Protein 3P8A (pdb70)

InterPro domains:
  IPR025870 Glyoxalase-like domain [PF13468] (5-192)
  IPR029068 Glyoxalase/Bleomycin resistance protein/Dihydroxybiphenyl dioxygenase [G3DSA:3.10.180.10] (2-163)
  IPR029068 Glyoxalase/Bleomycin resistance protein/Dihydroxybiphenyl dioxygenase [SSF54593] (1-153)

Sequence (492 aa):
ILKFDHIIHYIDQLDRFSFPGDVIKLHSGGYHHKYGTFNKLGYINENYIELLDVENNEKLKKAKTIEGGVAFATQIVQEKYEQGFKNICLHTNDIEAVKNKLQSEQVEVVGPIQERDTHKKVKWQLLYINQDDDEIKPPFFIQWEESDSRTKKLQKYFQKQFSIETVIVKSKNRSQTVSNWLKWFDDIVEENDHYTDLILKNDDIYFRIEDGKVSKYHSVIIKDAQATSPYSIFFIRGAIYRFEPLILKFDHIIHYIDQLDRFSFPGDVIKLHSGGYHHKYGTFNKLGYINENYIELLDVENNEKLKKAKTIEGGVAFATQIVQEKYEQGFKNICLHTNDIEAVKNKLQSEQVEVVGPIQERDTHKDGKVKWQLLYINQDDDEIKPPFFIQWEESDSRTKKLQKYFQKQFSIETVIVKSKNRSQQTVSNWLKWFDDIVEENDHYTDLILKNDDIYFRIIEDGKVSKYHSVIIKDAQATSPYSIFFIRGAIYRRFEPL

B-factor: mean 23.19, std 15.33, range [3.0, 104.79]

Organism: Staphylococcus aureus (NCBI:txid1280)

Radius of gyration: 29.53 Å; Cα contacts (8 Å, |Δi|>4): 1113; chains: 2; bounding box: 73×37×79 Å

Structure (mmCIF, N/CA/C/O backbone):
data_3P8A
#
_entry.id   3P8A
#
_cell.length_a   148.180
_cell.length_b   49.730
_cell.length_c   67.850
_cell.angle_alpha   90.00
_cell.angle_beta   90.00
_cell.angle_gamma   90.00
#
_symmetry.space_group_name_H-M   'P 21 21 2'
#
loop_
_entity.id
_entity.type
_entity.pdbx_description
1 polymer 'uncharacterized protein'
2 non-polymer GLYCEROL
3 non-polymer 2-[BIS-(2-HYDROXY-ETHYL)-AMINO]-2-HYDROXYMETHYL-PROPANE-1,3-DIOL
4 non-polymer 'TETRAETHYLENE GLYCOL'
5 non-polymer 'CHLORIDE ION'
6 water water
#
loop_
_atom_site.group_PDB
_atom_site.id
_atom_site.type_symbol
_atom_site.label_atom_id
_atom_site.label_alt_id
_atom_site.label_comp_id
_atom_site.label_asym_id
_atom_site.label_entity_id
_atom_site.label_seq_id
_atom_site.pdbx_PDB_ins_code
_atom_site.Cartn_x
_atom_site.Cartn_y
_atom_site.Cartn_z
_atom_site.occupancy
_atom_site.B_iso_or_equiv
_atom_site.auth_seq_id
_atom_site.auth_comp_id
_atom_site.auth_asym_id
_atom_site.auth_atom_id
_atom_site.pdbx_PDB_model_num
ATOM 9 N N . ILE A 1 22 ? 96.578 27.338 10.460 1.00 41.48 22 ILE A N 1
ATOM 10 C CA . ILE A 1 22 ? 95.360 26.851 9.818 1.00 38.20 22 ILE A CA 1
ATOM 11 C C . ILE A 1 22 ? 95.313 25.323 9.698 1.00 33.70 22 ILE A C 1
ATOM 12 O O . ILE A 1 22 ? 96.103 24.716 8.959 1.00 32.73 22 ILE A O 1
ATOM 17 N N . LEU A 1 23 ? 94.440 24.713 10.518 1.00 22.79 23 LEU A N 1
ATOM 18 C CA . LEU A 1 23 ? 94.205 23.263 10.584 1.00 19.38 23 LEU A CA 1
ATOM 19 C C . LEU A 1 23 ? 92.833 22.924 10.059 1.00 16.60 23 LEU A C 1
ATOM 20 O O . LEU A 1 23 ? 91.867 23.608 10.376 1.00 14.49 23 LEU A O 1
ATOM 25 N N . LYS A 1 24 ? 92.744 21.843 9.293 1.00 14.29 24 LYS A N 1
ATOM 26 C CA . LYS A 1 24 ? 91.480 21.325 8.770 1.00 14.61 24 LYS A CA 1
ATOM 27 C C . LYS A 1 24 ? 91.491 19.815 8.926 1.00 18.18 24 LYS A C 1
ATOM 28 O O . LYS A 1 24 ? 92.562 19.213 8.994 1.00 17.56 24 LYS A O 1
ATOM 34 N N . PHE A 1 25 ? 90.307 19.195 8.940 1.00 13.17 25 PHE A N 1
ATOM 35 C CA . PHE A 1 25 ? 90.194 17.737 9.020 1.00 12.25 25 PHE A CA 1
ATOM 36 C C . PHE A 1 25 ? 90.708 17.129 7.700 1.00 16.26 25 PHE A C 1
ATOM 37 O O . PHE A 1 25 ? 90.314 17.584 6.632 1.00 15.40 25 PHE A O 1
ATOM 45 N N . ASP A 1 26 ? 91.609 16.130 7.773 1.00 12.47 26 ASP A N 1
ATOM 46 C CA . ASP A 1 26 ? 92.082 15.478 6.558 1.00 11.63 26 ASP A CA 1
ATOM 47 C C . ASP A 1 26 ? 91.434 14.127 6.343 1.00 16.34 26 ASP A C 1
ATOM 48 O O . ASP A 1 26 ? 90.800 13.903 5.317 1.00 15.83 26 ASP A O 1
ATOM 53 N N . HIS A 1 27 ? 91.630 13.205 7.284 1.00 12.17 27 HIS A N 1
ATOM 54 C CA . HIS A 1 27 ? 91.073 11.880 7.122 1.00 12.05 27 HIS A CA 1
ATOM 55 C C . HIS A 1 27 ? 90.882 11.179 8.454 1.00 13.42 27 HIS A C 1
ATOM 56 O O . HIS A 1 27 ? 91.388 11.644 9.473 1.00 13.48 27 HIS A O 1
ATOM 63 N N . ILE A 1 28 ? 90.060 10.118 8.449 1.00 7.04 28 ILE A N 1
ATOM 64 C CA . ILE A 1 28 ? 89.833 9.259 9.589 1.00 6.27 28 ILE A CA 1
ATOM 65 C C . ILE A 1 28 ? 90.355 7.881 9.197 1.00 11.07 28 ILE A C 1
ATOM 66 O O . ILE A 1 28 ? 90.179 7.465 8.056 1.00 12.28 28 ILE A O 1
ATOM 71 N N . ILE A 1 29 ? 91.006 7.191 10.120 1.00 8.20 29 ILE A N 1
ATOM 72 C CA . ILE A 1 29 ? 91.561 5.863 9.865 1.00 7.01 29 ILE A CA 1
ATOM 73 C C . ILE A 1 29 ? 90.694 4.809 10.448 1.00 11.64 29 ILE A C 1
ATOM 74 O O . ILE A 1 29 ? 90.422 4.821 11.653 1.00 9.30 29 ILE A O 1
ATOM 79 N N . HIS A 1 30 ? 90.325 3.843 9.601 1.00 10.11 30 HIS A N 1
ATOM 80 C CA . HIS A 1 30 ? 89.561 2.677 9.997 1.00 7.02 30 HIS A CA 1
ATOM 81 C C . HIS A 1 30 ? 90.388 1.405 9.719 1.00 12.26 30 HIS A C 1
ATOM 82 O O . HIS A 1 30 ? 90.640 1.081 8.552 1.00 12.15 30 HIS A O 1
ATOM 89 N N . TYR A 1 31 ? 90.790 0.679 10.795 1.00 9.44 31 TYR A N 1
ATOM 90 C CA . TYR A 1 31 ? 91.517 -0.581 10.674 1.00 8.73 31 TYR A CA 1
ATOM 91 C C . TYR A 1 31 ? 90.525 -1.707 10.345 1.00 14.29 31 TYR A C 1
ATOM 92 O O . TYR A 1 31 ? 89.595 -1.935 11.102 1.00 13.40 31 TYR A O 1
ATOM 101 N N . ILE A 1 32 ? 90.710 -2.361 9.174 1.00 13.31 32 ILE A N 1
ATOM 102 C CA . ILE A 1 32 ? 89.864 -3.454 8.675 1.00 13.05 32 ILE A CA 1
ATOM 103 C C . ILE A 1 32 ? 90.725 -4.657 8.331 1.00 15.61 32 ILE A C 1
ATOM 104 O O . ILE A 1 32 ? 91.575 -4.557 7.457 1.00 16.02 32 ILE A O 1
ATOM 109 N N . ASP A 1 33 ? 90.491 -5.795 8.995 1.00 12.74 33 ASP A N 1
ATOM 110 C CA . ASP A 1 33 ? 91.230 -7.022 8.696 1.00 13.94 33 ASP A CA 1
ATOM 111 C C . ASP A 1 33 ? 90.732 -7.551 7.339 1.00 16.81 33 ASP A C 1
ATOM 112 O O . ASP A 1 33 ? 89.556 -7.401 7.052 1.00 15.33 33 ASP A O 1
ATOM 117 N N . GLN A 1 34 ? 91.620 -8.157 6.507 1.00 14.77 34 GLN A N 1
ATOM 118 C CA . GLN A 1 34 ? 91.222 -8.688 5.190 1.00 14.65 34 GLN A CA 1
ATOM 119 C C . GLN A 1 34 ? 90.575 -7.605 4.328 1.00 16.22 34 GLN A C 1
ATOM 120 O O . GLN A 1 34 ? 89.495 -7.790 3.744 1.00 15.61 34 GLN A O 1
ATOM 126 N N . LEU A 1 35 ? 91.233 -6.438 4.289 1.00 12.44 35 LEU A N 1
ATOM 127 C CA . LEU A 1 35 ? 90.771 -5.268 3.531 1.00 12.19 35 LEU A CA 1
ATOM 128 C C . LEU A 1 35 ? 90.615 -5.518 2.024 1.00 16.27 35 LEU A C 1
ATOM 129 O O . LEU A 1 35 ? 89.762 -4.888 1.418 1.00 14.03 35 LEU A O 1
ATOM 134 N N . ASP A 1 36 ? 91.399 -6.434 1.422 1.00 17.71 36 ASP A N 1
ATOM 135 C CA . ASP A 1 36 ? 91.281 -6.708 -0.021 1.00 19.22 36 ASP A CA 1
ATOM 136 C C . ASP A 1 36 ? 89.907 -7.216 -0.446 1.00 23.82 36 ASP A C 1
ATOM 137 O O . ASP A 1 36 ? 89.495 -6.983 -1.580 1.00 23.96 36 ASP A O 1
ATOM 142 N N . ARG A 1 37 ? 89.217 -7.919 0.465 1.00 18.38 37 ARG A N 1
ATOM 143 C CA . ARG A 1 37 ? 87.897 -8.501 0.217 1.00 17.70 37 ARG A CA 1
ATOM 144 C C . ARG A 1 37 ? 86.794 -7.479 0.462 1.00 19.74 37 ARG A C 1
ATOM 145 O O . ARG A 1 37 ? 85.664 -7.654 0.002 1.00 18.39 37 ARG A O 1
ATOM 153 N N . PHE A 1 38 ? 87.123 -6.439 1.227 1.00 15.63 38 PHE A N 1
ATOM 154 C CA . PHE A 1 38 ? 86.192 -5.439 1.716 1.00 14.47 38 PHE A CA 1
ATOM 155 C C . PHE A 1 38 ? 85.642 -4.449 0.713 1.00 19.09 38 PHE A C 1
ATOM 156 O O . PHE A 1 38 ? 86.379 -3.895 -0.092 1.00 20.62 38 PHE A O 1
ATOM 164 N N . SER A 1 39 ? 84.348 -4.152 0.867 1.00 14.98 39 SER A N 1
ATOM 165 C CA . SER A 1 39 ? 83.584 -3.109 0.199 1.00 16.55 39 SER A CA 1
ATOM 166 C C . SER A 1 39 ? 82.511 -2.648 1.188 1.00 21.74 39 SER A C 1
ATOM 167 O O . SER A 1 39 ? 82.115 -3.415 2.067 1.00 23.00 39 SER A O 1
ATOM 170 N N . PHE A 1 40 ? 82.067 -1.398 1.076 1.00 19.20 40 PHE A N 1
ATOM 171 C CA . PHE A 1 40 ? 81.006 -0.853 1.906 1.00 19.18 40 PHE A CA 1
ATOM 172 C C . PHE A 1 40 ? 79.656 -1.465 1.505 1.00 23.49 40 PHE A C 1
ATOM 173 O O . PHE A 1 40 ? 79.463 -1.768 0.321 1.00 19.89 40 PHE A O 1
ATOM 181 N N . PRO A 1 41 ? 78.698 -1.609 2.465 1.00 23.87 41 PRO A N 1
ATOM 182 C CA . PRO A 1 41 ? 77.375 -2.165 2.128 1.00 24.24 41 PRO A CA 1
ATOM 183 C C . PRO A 1 41 ? 76.661 -1.363 1.041 1.00 28.20 41 PRO A C 1
ATOM 184 O O . PRO A 1 41 ? 76.619 -0.133 1.100 1.00 27.92 41 PRO A O 1
ATOM 188 N N . GLY A 1 42 ? 76.177 -2.070 0.019 1.00 24.97 42 GLY A N 1
ATOM 189 C CA . GLY A 1 42 ? 75.522 -1.480 -1.148 1.00 25.05 42 GLY A CA 1
ATOM 190 C C . GLY A 1 42 ? 76.364 -0.435 -1.860 1.00 28.24 42 GLY A C 1
ATOM 191 O O . GLY A 1 42 ? 75.821 0.426 -2.555 1.00 27.94 42 GLY A O 1
ATOM 192 N N . ASP A 1 43 ? 77.705 -0.496 -1.682 1.00 24.61 43 ASP A N 1
ATOM 193 C CA . ASP A 1 43 ? 78.667 0.454 -2.265 1.00 23.94 43 ASP A CA 1
ATOM 194 C C . ASP A 1 43 ? 78.281 1.912 -1.973 1.00 23.35 43 ASP A C 1
ATOM 195 O O . ASP A 1 43 ? 78.510 2.777 -2.818 1.00 21.59 43 ASP A O 1
ATOM 200 N N . VAL A 1 44 ? 77.683 2.181 -0.779 1.00 18.52 44 VAL A N 1
ATOM 201 C CA . VAL A 1 44 ? 77.211 3.521 -0.364 1.00 18.34 44 VAL A CA 1
ATOM 202 C C . VAL A 1 44 ? 78.359 4.536 -0.524 1.00 19.38 44 VAL A C 1
ATOM 203 O O . VAL A 1 44 ? 78.172 5.578 -1.143 1.00 18.91 44 VAL A O 1
ATOM 207 N N . ILE A 1 45 ? 79.559 4.176 -0.038 1.00 13.84 45 ILE A N 1
ATOM 208 C CA . ILE A 1 45 ? 80.774 4.974 -0.196 1.00 13.30 45 ILE A CA 1
ATOM 209 C C . ILE A 1 45 ? 81.663 4.169 -1.118 1.00 16.77 45 ILE A C 1
ATOM 210 O O . ILE A 1 45 ? 82.006 3.028 -0.806 1.00 16.50 45 ILE A O 1
ATOM 215 N N . LYS A 1 46 ? 82.038 4.774 -2.252 1.00 15.21 46 LYS A N 1
ATOM 216 C CA . LYS A 1 46 ? 82.919 4.129 -3.212 1.00 15.51 46 LYS A CA 1
ATOM 217 C C . LYS A 1 46 ? 84.357 4.153 -2.689 1.00 17.80 46 LYS A C 1
ATOM 218 O O . LYS A 1 46 ? 84.769 5.099 -2.017 1.00 15.43 46 LYS A O 1
ATOM 224 N N . LEU A 1 47 ? 85.098 3.100 -2.997 1.00 15.35 47 LEU A N 1
ATOM 225 C CA . LEU A 1 47 ? 86.475 2.920 -2.577 1.00 16.02 47 LEU A CA 1
ATOM 226 C C . LEU A 1 47 ? 87.399 2.826 -3.761 1.00 22.78 47 LEU A C 1
ATOM 227 O O . LEU A 1 47 ? 87.012 2.347 -4.827 1.00 20.58 47 LEU A O 1
ATOM 232 N N . HIS A 1 48 ? 88.629 3.306 -3.556 1.00 22.28 48 HIS A N 1
ATOM 233 C CA . HIS A 1 48 ? 89.716 3.298 -4.534 1.00 23.68 48 HIS A CA 1
ATOM 234 C C . HIS A 1 48 ? 90.941 2.737 -3.818 1.00 27.60 48 HIS A C 1
ATOM 235 O O . HIS A 1 48 ? 91.238 3.158 -2.694 1.00 26.81 48 HIS A O 1
ATOM 242 N N . SER A 1 49 ? 91.611 1.753 -4.440 1.00 24.20 49 SER A N 1
ATOM 243 C CA . SER A 1 49 ? 92.826 1.148 -3.895 1.00 23.56 49 SER A CA 1
ATOM 244 C C . SER A 1 49 ? 93.874 2.227 -3.738 1.00 24.89 49 SER A C 1
ATOM 245 O O . SER A 1 49 ? 93.997 3.091 -4.609 1.00 22.80 49 SER A O 1
ATOM 248 N N . GLY A 1 50 ? 94.543 2.219 -2.593 1.00 21.57 50 GLY A N 1
ATOM 249 C CA . GLY A 1 50 ? 95.574 3.197 -2.274 1.00 22.81 50 GLY A CA 1
ATOM 250 C C . GLY A 1 50 ? 96.946 2.699 -2.655 1.00 26.65 50 GLY A C 1
ATOM 251 O O . GLY A 1 50 ? 97.235 2.490 -3.834 1.00 28.08 50 GLY A O 1
ATOM 252 N N . GLY A 1 51 ? 97.774 2.491 -1.651 1.00 22.29 51 GLY A N 1
ATOM 253 C CA . GLY A 1 51 ? 99.134 2.006 -1.832 1.00 21.07 51 GLY A CA 1
ATOM 254 C C . GLY A 1 51 ? 99.644 1.324 -0.589 1.00 21.61 51 GLY A C 1
ATOM 255 O O . GLY A 1 51 ? 98.897 1.146 0.366 1.00 20.97 51 GLY A O 1
ATOM 256 N N . TYR A 1 52 ? 100.928 0.981 -0.586 1.00 17.91 52 TYR A N 1
ATOM 257 C CA . TYR A 1 52 ? 101.629 0.296 0.491 1.00 17.25 52 TYR A CA 1
ATOM 258 C C . TYR A 1 52 ? 102.602 1.259 1.169 1.00 23.27 52 TYR A C 1
ATOM 259 O O . TYR A 1 52 ? 103.292 2.021 0.488 1.00 25.73 52 TYR A O 1
ATOM 268 N N . HIS A 1 53 ? 102.614 1.257 2.514 1.00 19.57 53 HIS A N 1
ATOM 269 C CA . HIS A 1 53 ? 103.501 2.069 3.335 1.00 18.98 53 HIS A CA 1
ATOM 270 C C . HIS A 1 53 ? 104.683 1.145 3.663 1.00 23.53 53 HIS A C 1
ATOM 271 O O . HIS A 1 53 ? 104.572 0.296 4.555 1.00 22.05 53 HIS A O 1
ATOM 278 N N . HIS A 1 54 ? 105.789 1.258 2.878 1.00 22.87 54 HIS A N 1
ATOM 279 C CA . HIS A 1 54 ? 106.962 0.387 3.019 1.00 25.11 54 HIS A CA 1
ATOM 280 C C . HIS A 1 54 ? 107.563 0.330 4.401 1.00 27.39 54 HIS A C 1
ATOM 281 O O . HIS A 1 54 ? 107.937 -0.750 4.827 1.00 27.66 54 HIS A O 1
ATOM 288 N N . LYS A 1 55 ? 107.620 1.468 5.110 1.00 23.29 55 LYS A N 1
ATOM 289 C CA . LYS A 1 55 ? 108.167 1.554 6.471 1.00 23.89 55 LYS A CA 1
ATOM 290 C C . LYS A 1 55 ? 107.425 0.674 7.482 1.00 26.39 55 LYS A C 1
ATOM 291 O O . LYS A 1 55 ? 108.049 0.161 8.414 1.00 26.66 55 LYS A O 1
ATOM 297 N N . TYR A 1 56 ? 106.089 0.536 7.322 1.00 20.20 56 TYR A N 1
ATOM 298 C CA . TYR A 1 56 ? 105.241 -0.172 8.282 1.00 18.50 56 TYR A CA 1
ATOM 299 C C . TYR A 1 56 ? 104.675 -1.511 7.873 1.00 21.20 56 TYR A C 1
ATOM 300 O O . TYR A 1 56 ? 104.328 -2.294 8.753 1.00 21.77 56 TYR A O 1
ATOM 309 N N . GLY A 1 57 ? 104.577 -1.777 6.573 1.00 16.70 57 GLY A N 1
ATOM 310 C CA . GLY A 1 57 ? 104.036 -3.043 6.080 1.00 15.80 57 GLY A CA 1
ATOM 311 C C . GLY A 1 57 ? 102.520 -3.051 5.976 1.00 19.61 57 GLY A C 1
ATOM 312 O O . GLY A 1 57 ? 101.902 -4.122 5.955 1.00 18.67 57 GLY A O 1
ATOM 313 N N . THR A 1 58 ? 101.912 -1.844 5.912 1.00 16.58 58 THR A N 1
ATOM 314 C CA . THR A 1 58 ? 100.459 -1.622 5.831 1.00 15.69 58 THR A CA 1
ATOM 315 C C . THR A 1 58 ? 100.074 -1.168 4.433 1.00 18.15 58 THR A C 1
ATOM 316 O O . THR A 1 58 ? 100.938 -0.709 3.679 1.00 16.90 58 THR A O 1
ATOM 320 N N . PHE A 1 59 ? 98.776 -1.296 4.089 1.00 14.06 59 PHE A N 1
ATOM 321 C CA . PHE A 1 59 ? 98.194 -0.840 2.819 1.00 13.07 59 PHE A CA 1
ATOM 322 C C . PHE A 1 59 ? 96.818 -0.277 3.077 1.00 13.66 59 PHE A C 1
ATOM 323 O O . PHE A 1 59 ? 96.189 -0.613 4.083 1.00 13.34 59 PHE A O 1
ATOM 331 N N . ASN A 1 60 ? 96.318 0.517 2.149 1.00 9.71 60 ASN A N 1
ATOM 332 C CA . ASN A 1 60 ? 95.027 1.163 2.350 1.00 10.71 60 ASN A CA 1
ATOM 333 C C . ASN A 1 60 ? 94.083 1.153 1.141 1.00 15.52 60 ASN A C 1
ATOM 334 O O . ASN A 1 60 ? 94.469 0.745 0.045 1.00 13.51 60 ASN A O 1
ATOM 339 N N . LYS A 1 61 ? 92.843 1.581 1.367 1.00 12.41 61 LYS A N 1
ATOM 340 C CA . LYS A 1 61 ? 91.780 1.764 0.381 1.00 12.91 61 LYS A CA 1
ATOM 341 C C . LYS A 1 61 ? 91.169 3.041 0.824 1.00 16.47 61 LYS A C 1
ATOM 342 O O . LYS A 1 61 ? 91.086 3.291 2.030 1.00 16.86 61 LYS A O 1
ATOM 348 N N . LEU A 1 62 ? 90.803 3.894 -0.130 1.00 13.63 62 LEU A N 1
ATOM 349 C CA . LEU A 1 62 ? 90.342 5.238 0.188 1.00 13.73 62 LEU A CA 1
ATOM 350 C C . LEU A 1 62 ? 88.951 5.544 -0.263 1.00 17.79 62 LEU A C 1
ATOM 351 O O . LEU A 1 62 ? 88.571 5.225 -1.380 1.00 17.68 62 LEU A O 1
ATOM 356 N N . GLY A 1 63 ? 88.178 6.104 0.659 1.00 14.78 63 GLY A N 1
ATOM 357 C CA . GLY A 1 63 ? 86.826 6.583 0.440 1.00 13.98 63 GLY A CA 1
ATOM 358 C C . GLY A 1 63 ? 86.869 8.099 0.400 1.00 19.93 63 GLY A C 1
ATOM 359 O O . GLY A 1 63 ? 86.813 8.755 1.446 1.00 18.22 63 GLY A O 1
ATOM 360 N N . TYR A 1 64 ? 87.034 8.674 -0.813 1.00 18.34 64 TYR A N 1
ATOM 361 C CA . TYR A 1 64 ? 87.091 10.126 -0.970 1.00 17.18 64 TYR A CA 1
ATOM 362 C C . TYR A 1 64 ? 85.712 10.739 -0.811 1.00 20.40 64 TYR A C 1
ATOM 363 O O . TYR A 1 64 ? 84.771 10.352 -1.501 1.00 19.19 64 TYR A O 1
ATOM 372 N N . ILE A 1 65 ? 85.596 11.687 0.117 1.00 18.16 65 ILE A N 1
ATOM 373 C CA . ILE A 1 65 ? 84.337 12.371 0.386 1.00 19.23 65 ILE A CA 1
ATOM 374 C C . ILE A 1 65 ? 84.374 13.730 -0.317 1.00 26.66 65 ILE A C 1
ATOM 375 O O . ILE A 1 65 ? 84.005 13.806 -1.489 1.00 26.64 65 ILE A O 1
ATOM 380 N N . ASN A 1 66 ? 84.859 14.781 0.362 1.00 25.62 66 ASN A N 1
ATOM 381 C CA . ASN A 1 66 ? 84.934 16.133 -0.206 1.00 26.23 66 ASN A CA 1
ATOM 382 C C . ASN A 1 66 ? 86.047 16.916 0.492 1.00 30.44 66 ASN A C 1
ATOM 383 O O . ASN A 1 66 ? 85.851 17.429 1.602 1.00 29.12 66 ASN A O 1
ATOM 388 N N . GLU A 1 67 ? 87.246 16.927 -0.136 1.00 28.64 67 GLU A N 1
ATOM 389 C CA . GLU A 1 67 ? 88.470 17.575 0.356 1.00 28.68 67 GLU A CA 1
ATOM 390 C C . GLU A 1 67 ? 88.973 16.905 1.664 1.00 29.88 67 GLU A C 1
ATOM 391 O O . GLU A 1 67 ? 89.856 17.419 2.367 1.00 29.49 67 GLU A O 1
ATOM 397 N N . ASN A 1 68 ? 88.412 15.716 1.945 1.00 23.00 68 ASN A N 1
ATOM 398 C CA . ASN A 1 68 ? 88.747 14.841 3.068 1.00 21.15 68 ASN A CA 1
ATOM 399 C C . ASN A 1 68 ? 88.334 13.423 2.687 1.00 20.67 68 ASN A C 1
ATOM 400 O O . ASN A 1 68 ? 87.660 13.230 1.676 1.00 17.59 68 ASN A O 1
ATOM 405 N N . TYR A 1 69 ? 88.799 12.424 3.436 1.00 15.46 69 TYR A N 1
ATOM 406 C CA . TYR A 1 69 ? 88.497 11.053 3.057 1.00 13.66 69 TYR A CA 1
ATOM 407 C C . TYR A 1 69 ? 88.500 10.106 4.222 1.00 14.92 69 TYR A C 1
ATOM 408 O O . TYR A 1 69 ? 88.855 10.476 5.334 1.00 12.22 69 TYR A O 1
ATOM 417 N N . ILE A 1 70 ? 88.104 8.869 3.942 1.00 9.93 70 ILE A N 1
ATOM 418 C CA . ILE A 1 70 ? 88.154 7.764 4.881 1.00 7.12 70 ILE A CA 1
ATOM 419 C C . ILE A 1 70 ? 89.318 6.903 4.423 1.00 12.20 70 ILE A C 1
ATOM 420 O O . ILE A 1 70 ? 89.348 6.475 3.261 1.00 13.58 70 ILE A O 1
ATOM 425 N N . GLU A 1 71 ? 90.265 6.640 5.332 1.00 9.15 71 GLU A N 1
ATOM 426 C CA . GLU A 1 71 ? 91.370 5.758 5.053 1.00 9.07 71 GLU A CA 1
ATOM 427 C C . GLU A 1 71 ? 91.083 4.423 5.702 1.00 15.18 71 GLU A C 1
ATOM 428 O O . GLU A 1 71 ? 91.016 4.326 6.924 1.00 16.62 71 GLU A O 1
ATOM 434 N N . LEU A 1 72 ? 90.871 3.392 4.881 1.00 11.49 72 LEU A N 1
ATOM 435 C CA . LEU A 1 72 ? 90.680 2.036 5.392 1.00 10.53 72 LEU A CA 1
ATOM 436 C C . LEU A 1 72 ? 92.070 1.455 5.373 1.00 13.01 72 LEU A C 1
ATOM 437 O O . LEU A 1 72 ? 92.746 1.570 4.368 1.00 15.02 72 LEU A O 1
ATOM 442 N N . LEU A 1 73 ? 92.524 0.915 6.476 1.00 9.09 73 LEU A N 1
ATOM 443 C CA . LEU A 1 73 ? 93.899 0.473 6.628 1.00 8.57 73 LEU A CA 1
ATOM 444 C C . LEU A 1 73 ? 93.995 -0.960 7.067 1.00 12.22 73 LEU A C 1
ATOM 445 O O . LEU A 1 73 ? 93.218 -1.396 7.907 1.00 10.22 73 LEU A O 1
ATOM 450 N N . ASP A 1 74 ? 94.968 -1.715 6.496 1.00 10.82 74 ASP A N 1
ATOM 451 C CA . ASP A 1 74 ? 95.234 -3.094 6.900 1.00 12.30 74 ASP A CA 1
ATOM 452 C C . ASP A 1 74 ? 96.751 -3.367 6.889 1.00 17.72 74 ASP A C 1
ATOM 453 O O . ASP A 1 74 ? 97.511 -2.573 6.363 1.00 16.29 74 ASP A O 1
ATOM 458 N N . VAL A 1 75 ? 97.169 -4.484 7.469 1.00 15.49 75 VAL A N 1
ATOM 459 C CA . VAL A 1 75 ? 98.565 -4.876 7.541 1.00 17.22 75 VAL A CA 1
ATOM 460 C C . VAL A 1 75 ? 98.837 -6.081 6.646 1.00 23.59 75 VAL A C 1
ATOM 461 O O . VAL A 1 75 ? 98.155 -7.105 6.751 1.00 24.70 75 VAL A O 1
ATOM 465 N N . GLU A 1 76 ? 99.801 -5.922 5.737 1.00 22.05 76 GLU A N 1
ATOM 466 C CA . GLU A 1 76 ? 100.267 -6.957 4.819 1.00 23.01 76 GLU A CA 1
ATOM 467 C C . GLU A 1 76 ? 101.463 -7.699 5.439 1.00 27.02 76 GLU A C 1
ATOM 468 O O . GLU A 1 76 ? 101.516 -8.932 5.390 1.00 27.37 76 GLU A O 1
ATOM 474 N N . ASN A 1 77 ? 102.423 -6.941 5.993 1.00 22.96 77 ASN A N 1
ATOM 475 C CA . ASN A 1 77 ? 103.629 -7.480 6.620 1.00 22.14 77 ASN A CA 1
ATOM 476 C C . ASN A 1 77 ? 103.620 -7.240 8.146 1.00 23.95 77 ASN A C 1
ATOM 477 O O . ASN A 1 77 ? 104.143 -6.236 8.627 1.00 24.83 77 ASN A O 1
ATOM 482 N N . ASN A 1 78 ? 103.032 -8.190 8.889 1.00 19.28 78 ASN A N 1
ATOM 483 C CA . ASN A 1 78 ? 102.882 -8.195 10.342 1.00 20.25 78 ASN A CA 1
ATOM 484 C C . ASN A 1 78 ? 104.178 -8.200 11.121 1.00 25.44 78 ASN A C 1
ATOM 485 O O . ASN A 1 78 ? 104.221 -7.632 12.210 1.00 23.12 78 ASN A O 1
ATOM 490 N N . GLU A 1 79 ? 105.195 -8.922 10.635 1.00 23.97 79 GLU A N 1
ATOM 491 C CA . GLU A 1 79 ? 106.483 -8.986 11.330 1.00 24.17 79 GLU A CA 1
ATOM 492 C C . GLU A 1 79 ? 107.194 -7.615 11.298 1.00 24.82 79 GLU A C 1
ATOM 493 O O . GLU A 1 79 ? 107.746 -7.187 12.317 1.00 24.25 79 GLU A O 1
ATOM 499 N N . LYS A 1 80 ? 107.0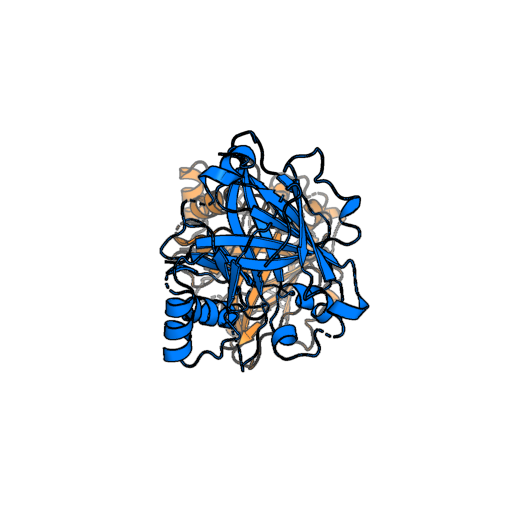92 -6.895 10.155 1.00 19.66 80 LYS A N 1
ATOM 500 C CA . LYS A 1 80 ? 107.637 -5.547 9.993 1.00 18.04 80 LYS A CA 1
ATOM 501 C C . LYS A 1 80 ? 106.936 -4.569 10.933 1.00 18.66 80 LYS A C 1
ATOM 502 O O . LYS A 1 80 ? 107.619 -3.844 11.654 1.00 18.72 80 LYS A O 1
ATOM 508 N N . LEU A 1 81 ? 105.591 -4.551 10.934 1.00 14.87 81 LEU A N 1
ATOM 509 C CA . LEU A 1 81 ? 104.808 -3.651 11.788 1.00 13.85 81 LEU A CA 1
ATOM 510 C C . LEU A 1 81 ? 105.094 -3.862 13.275 1.00 17.58 81 LEU A C 1
ATOM 511 O O . LEU A 1 81 ? 105.243 -2.891 13.997 1.00 15.99 81 LEU A O 1
ATOM 516 N N . LYS A 1 82 ? 105.198 -5.127 13.723 1.00 18.17 82 LYS A N 1
ATOM 517 C CA . LYS A 1 82 ? 105.492 -5.475 15.125 1.00 18.86 82 LYS A CA 1
ATOM 518 C C . LYS A 1 82 ? 106.875 -4.970 15.560 1.00 23.13 82 LYS A C 1
ATOM 519 O O . LYS A 1 82 ? 107.036 -4.511 16.698 1.00 21.20 82 LYS A O 1
ATOM 525 N N . LYS A 1 83 ? 107.869 -5.046 14.642 1.00 22.56 83 LYS A N 1
ATOM 526 C CA . LYS A 1 83 ? 109.237 -4.574 14.874 1.00 22.95 83 LYS A CA 1
ATOM 527 C C . LYS A 1 83 ? 109.196 -3.059 15.038 1.00 24.81 83 LYS A C 1
ATOM 528 O O . LYS A 1 83 ? 109.740 -2.522 16.013 1.00 24.03 83 LYS A O 1
ATOM 547 N N . ALA A 1 85 ? 106.625 -1.178 15.782 1.00 19.05 85 ALA A N 1
ATOM 548 C CA . ALA A 1 85 ? 105.857 -0.769 16.971 1.00 19.53 85 ALA A CA 1
ATOM 549 C C . ALA A 1 85 ? 106.698 -0.662 18.241 1.00 26.08 85 ALA A C 1
ATOM 550 O O . ALA A 1 85 ? 106.287 0.019 19.183 1.00 24.77 85 ALA A O 1
ATOM 552 N N . LYS A 1 86 ? 107.883 -1.295 18.256 1.00 24.83 86 LYS A N 1
ATOM 553 C CA . LYS A 1 86 ? 108.772 -1.302 19.417 1.00 25.66 86 LYS A CA 1
ATOM 554 C C . LYS A 1 86 ? 109.779 -0.143 19.417 1.00 30.95 86 LYS A C 1
ATOM 555 O O . LYS A 1 86 ? 110.497 0.049 20.400 1.00 31.53 86 LYS A O 1
ATOM 561 N N . THR A 1 87 ? 109.808 0.638 18.332 1.00 26.96 87 THR A N 1
ATOM 562 C CA . THR A 1 87 ? 110.671 1.817 18.199 1.00 26.45 87 THR A CA 1
ATOM 563 C C . THR A 1 87 ? 109.939 3.040 18.803 1.00 30.63 87 THR A C 1
ATOM 564 O O . THR A 1 87 ? 108.762 2.959 19.157 1.00 29.99 87 THR A O 1
ATOM 568 N N . ILE A 1 88 ? 110.631 4.171 18.897 1.00 27.32 88 ILE A N 1
ATOM 569 C CA . ILE A 1 88 ? 110.123 5.420 19.448 1.00 26.33 88 ILE A CA 1
ATOM 570 C C . ILE A 1 88 ? 109.081 6.013 18.504 1.00 28.41 88 ILE A C 1
ATOM 571 O O . ILE A 1 88 ? 107.998 6.405 18.954 1.00 28.08 88 ILE A O 1
ATOM 576 N N . GLU A 1 89 ? 109.380 5.993 17.191 1.00 21.76 89 GLU A N 1
ATOM 577 C CA . GLU A 1 89 ? 108.465 6.421 16.146 1.00 20.20 89 GLU A CA 1
ATOM 578 C C . 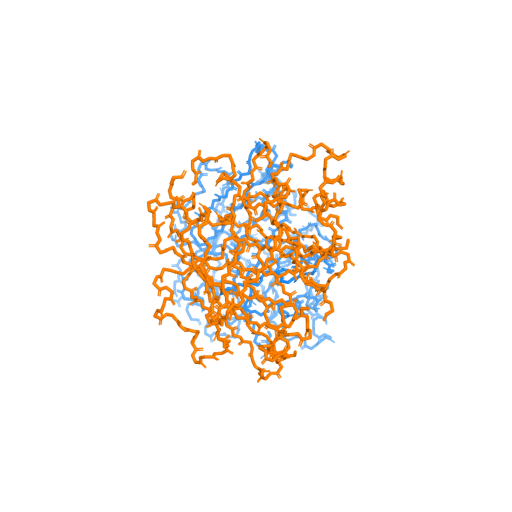GLU A 1 89 ? 107.208 5.511 16.189 1.00 20.65 89 GLU A C 1
ATOM 579 O O . GLU A 1 89 ? 106.091 6.000 16.120 1.00 19.93 89 GLU A O 1
ATOM 585 N N . GLY A 1 90 ? 107.425 4.221 16.401 1.00 18.08 90 GLY A N 1
ATOM 586 C CA . GLY A 1 90 ? 106.390 3.196 16.514 1.00 17.02 90 GLY A CA 1
ATOM 587 C C . GLY A 1 90 ? 105.428 3.361 17.672 1.00 19.44 90 GLY A C 1
ATOM 588 O O . GLY A 1 90 ? 104.295 2.894 17.599 1.00 16.26 90 GLY A O 1
ATOM 589 N N . GLY A 1 91 ? 105.875 4.035 18.738 1.00 15.78 91 GLY A N 1
ATOM 590 C CA . GLY A 1 91 ? 105.051 4.333 19.901 1.00 15.20 91 GLY A CA 1
ATOM 591 C C . GLY A 1 91 ? 103.994 5.380 19.601 1.00 18.79 91 GLY A C 1
ATOM 592 O O . GLY A 1 91 ? 102.985 5.448 20.306 1.00 19.39 91 GLY A O 1
ATOM 593 N N . VAL A 1 92 ? 104.194 6.189 18.533 1.00 13.91 92 VAL A N 1
ATOM 594 C CA . VAL A 1 92 ? 103.251 7.234 18.108 1.00 13.46 92 VAL A CA 1
ATOM 595 C C . VAL A 1 92 ? 102.612 7.037 16.719 1.00 13.43 92 VAL A C 1
ATOM 596 O O . VAL A 1 92 ? 101.579 7.649 16.447 1.00 10.17 92 VAL A O 1
ATOM 600 N N . ALA A 1 93 ? 103.271 6.297 15.822 1.00 9.78 93 ALA A N 1
ATOM 601 C CA . ALA A 1 93 ? 102.839 6.176 14.415 1.00 10.47 93 ALA A CA 1
ATOM 602 C C . ALA A 1 93 ? 101.403 5.672 14.208 1.00 16.16 93 ALA A C 1
ATOM 603 O O . ALA A 1 93 ? 100.923 4.847 14.991 1.00 15.01 93 ALA A O 1
ATOM 605 N N . PHE A 1 94 ? 100.718 6.175 13.158 1.00 14.57 94 PHE A N 1
ATOM 606 C CA . PHE A 1 94 ? 99.350 5.749 12.873 1.00 13.96 94 PHE A CA 1
ATOM 607 C C . PHE A 1 94 ? 99.249 4.239 12.615 1.00 19.39 94 PHE A C 1
ATOM 608 O O . PHE A 1 94 ? 98.344 3.608 13.150 1.00 19.12 94 PHE A O 1
ATOM 616 N N . ALA A 1 95 ? 100.179 3.646 11.822 1.00 17.49 95 ALA A N 1
ATOM 617 C CA . ALA A 1 95 ? 100.117 2.218 11.465 1.00 16.52 95 ALA A CA 1
ATOM 618 C C . ALA A 1 95 ? 100.288 1.247 12.641 1.00 17.98 95 ALA A C 1
ATOM 619 O O . ALA A 1 95 ? 99.570 0.266 12.736 1.00 18.32 95 ALA A O 1
ATOM 621 N N . THR A 1 96 ? 101.234 1.532 13.532 1.00 14.09 96 THR A N 1
ATOM 622 C CA . THR A 1 96 ? 101.579 0.718 14.683 1.00 12.17 96 THR A CA 1
ATOM 623 C C . THR A 1 96 ? 100.486 0.691 15.747 1.00 14.72 96 THR A C 1
ATOM 624 O O . THR A 1 96 ? 100.515 -0.184 16.621 1.00 14.33 96 THR A O 1
ATOM 628 N N . GLN A 1 97 ? 99.481 1.609 15.654 1.00 12.76 97 GLN A N 1
ATOM 629 C CA . GLN A 1 97 ? 98.312 1.637 16.548 1.00 12.45 97 GLN A CA 1
ATOM 630 C C . GLN A 1 97 ? 97.558 0.332 16.419 1.00 14.86 97 GLN A C 1
ATOM 631 O O . GLN A 1 97 ? 96.980 -0.119 17.410 1.00 15.57 97 GLN A O 1
ATOM 637 N N . ILE A 1 98 ? 97.603 -0.295 15.214 1.00 9.75 98 ILE A N 1
ATOM 638 C CA . ILE A 1 98 ? 96.977 -1.611 14.906 1.00 8.92 98 ILE A CA 1
ATOM 639 C C . ILE A 1 98 ? 97.506 -2.644 15.920 1.00 12.41 98 ILE A C 1
ATOM 640 O O . ILE A 1 98 ? 96.715 -3.346 16.556 1.00 10.49 98 ILE A O 1
ATOM 645 N N . VAL A 1 99 ? 98.834 -2.661 16.125 1.00 11.51 99 VAL A N 1
ATOM 646 C CA . VAL A 1 99 ? 99.502 -3.576 17.072 1.00 12.80 99 VAL A CA 1
ATOM 647 C C . VAL A 1 99 ? 99.212 -3.199 18.529 1.00 16.76 99 VAL A C 1
ATOM 648 O O . VAL A 1 99 ? 98.781 -4.034 19.325 1.00 16.51 99 VAL A O 1
ATOM 652 N N . GLN A 1 100 ? 99.479 -1.941 18.871 1.00 14.26 100 GLN A N 1
ATOM 653 C CA . GLN A 1 100 ? 99.328 -1.391 20.223 1.00 14.07 100 GLN A CA 1
ATOM 654 C C . GLN A 1 100 ? 97.902 -1.501 20.760 1.00 18.43 100 GLN A C 1
ATOM 655 O O . GLN A 1 100 ? 97.708 -1.681 21.973 1.00 19.46 100 GLN A O 1
ATOM 661 N N . GLU A 1 101 ? 96.907 -1.434 19.849 1.00 11.11 101 GLU A N 1
ATOM 662 C CA . GLU A 1 101 ? 95.510 -1.592 20.205 1.00 9.83 101 GLU A CA 1
ATOM 663 C C . GLU A 1 101 ? 94.999 -3.031 20.000 1.00 14.67 101 GLU A C 1
ATOM 664 O O . GLU A 1 101 ? 93.808 -3.254 19.825 1.00 14.48 101 GLU A O 1
ATOM 670 N N . LYS A 1 102 ? 95.926 -4.014 20.101 1.00 11.29 102 LYS A N 1
ATOM 671 C CA . LYS A 1 102 ? 95.711 -5.465 20.095 1.00 10.73 102 LYS A CA 1
ATOM 672 C C . LYS A 1 102 ? 94.914 -5.984 18.901 1.00 16.27 102 LYS A C 1
ATOM 673 O O . LYS A 1 102 ? 94.146 -6.945 19.066 1.00 14.28 102 LYS A O 1
ATOM 679 N N . TYR A 1 103 ? 95.094 -5.369 17.698 1.00 13.23 103 TYR A N 1
ATOM 680 C CA . TYR A 1 103 ? 94.415 -5.799 16.458 1.00 13.89 103 TYR A CA 1
ATOM 681 C C . TYR A 1 103 ? 92.881 -5.715 16.533 1.00 13.96 103 TYR A C 1
ATOM 682 O O . TYR A 1 103 ? 92.184 -6.419 15.804 1.00 14.93 103 TYR A O 1
ATOM 691 N N . GLU A 1 104 ? 92.369 -4.820 17.379 1.00 11.23 104 GLU A N 1
ATOM 692 C CA . GLU A 1 104 ? 90.940 -4.544 17.497 1.00 11.78 104 GLU A CA 1
ATOM 693 C C . GLU A 1 104 ? 90.579 -3.641 16.315 1.00 13.81 104 GLU A C 1
ATOM 694 O O . GLU A 1 104 ? 91.175 -2.579 16.141 1.00 13.93 104 GLU A O 1
ATOM 700 N N . GLN A 1 105 ? 89.633 -4.078 15.493 1.00 9.29 105 GLN A N 1
ATOM 701 C CA . GLN A 1 105 ? 89.194 -3.331 14.310 1.00 9.37 105 GLN A CA 1
ATOM 702 C C . GLN A 1 105 ? 88.320 -2.141 14.701 1.00 13.08 105 GLN A C 1
ATOM 703 O O . GLN A 1 105 ? 87.647 -2.198 15.728 1.00 12.99 105 GLN A O 1
ATOM 709 N N . GLY A 1 106 ? 88.342 -1.097 13.874 1.00 11.13 106 GLY A N 1
ATOM 710 C CA . GLY A 1 106 ? 87.568 0.115 14.085 1.00 10.87 106 GLY A CA 1
ATOM 711 C C . GLY A 1 106 ? 88.353 1.366 13.786 1.00 13.31 106 GLY A C 1
ATOM 712 O O . GLY A 1 106 ? 89.491 1.300 13.298 1.00 11.96 106 GLY A O 1
ATOM 713 N N . PHE A 1 107 ? 87.733 2.527 14.056 1.00 9.69 107 PHE A N 1
ATOM 714 C CA . PHE A 1 107 ? 88.392 3.809 13.877 1.00 9.27 107 PHE A CA 1
ATOM 715 C C . PHE A 1 107 ? 89.602 3.883 14.800 1.00 14.18 107 PHE A C 1
ATOM 716 O O . PHE A 1 107 ? 89.506 3.545 15.988 1.00 13.33 107 PHE A O 1
ATOM 724 N N . LYS A 1 108 ? 90.764 4.234 14.231 1.00 10.38 108 LYS A N 1
ATOM 725 C CA . LYS A 1 108 ? 92.020 4.306 14.988 1.00 9.75 108 LYS A CA 1
ATOM 726 C C . LYS A 1 108 ? 92.396 5.726 15.407 1.00 10.40 108 LYS A C 1
ATOM 727 O O . LYS A 1 108 ? 92.884 5.933 16.534 1.00 9.44 108 LYS A O 1
ATOM 733 N N . ASN A 1 109 ? 92.219 6.687 14.488 1.00 4.19 109 ASN A N 1
ATOM 734 C CA . ASN A 1 109 ? 92.587 8.076 14.723 1.00 5.75 109 ASN A CA 1
ATOM 735 C C . ASN A 1 109 ? 92.045 8.974 13.639 1.00 11.31 109 ASN A C 1
ATOM 736 O O . ASN A 1 109 ? 91.446 8.508 12.665 1.00 11.37 109 ASN A O 1
ATOM 741 N N . ILE A 1 110 ? 92.270 10.285 13.810 1.00 8.26 110 ILE A N 1
ATOM 742 C CA . ILE A 1 110 ? 91.949 11.306 12.809 1.00 7.33 110 ILE A CA 1
ATOM 743 C C . ILE A 1 110 ? 93.247 12.040 12.520 1.00 12.05 110 ILE A C 1
ATOM 744 O O . ILE A 1 110 ? 94.155 12.093 13.360 1.00 12.71 110 ILE A O 1
ATOM 749 N N . CYS A 1 111 ? 93.314 12.629 11.354 1.00 11.34 111 CYS A N 1
ATOM 750 C CA . CYS A 1 111 ? 94.483 13.317 10.879 1.00 11.79 111 CYS A CA 1
ATOM 751 C C . CYS A 1 111 ? 94.046 14.695 10.446 1.00 12.66 111 CYS A C 1
ATOM 752 O O . CYS A 1 111 ? 93.049 14.843 9.743 1.00 10.79 111 CYS A O 1
ATOM 755 N N . LEU A 1 112 ? 94.806 15.704 10.873 1.00 10.57 112 LEU A N 1
ATOM 756 C CA . LEU A 1 112 ? 94.512 17.081 10.557 1.00 11.00 112 LEU A CA 1
ATOM 757 C C . LEU A 1 112 ? 95.534 17.630 9.552 1.00 16.06 112 LEU A C 1
ATOM 758 O O . LEU A 1 112 ? 96.740 17.470 9.724 1.00 13.99 112 LEU A O 1
ATOM 763 N N . HIS A 1 113 ? 95.023 18.286 8.515 1.00 14.98 113 HIS A N 1
ATOM 764 C CA . HIS A 1 113 ? 95.764 18.886 7.416 1.00 17.24 113 HIS A CA 1
ATOM 765 C C . HIS A 1 113 ? 96.387 20.262 7.789 1.00 20.85 113 HIS A C 1
ATOM 766 O O . HIS A 1 113 ? 95.698 21.099 8.372 1.00 19.56 113 HIS A O 1
ATOM 773 N N . THR A 1 114 ? 97.651 20.499 7.375 1.00 17.46 114 THR A N 1
ATOM 774 C CA . THR A 1 114 ? 98.344 21.790 7.482 1.00 17.95 114 THR A CA 1
ATOM 775 C C . THR A 1 114 ? 99.105 22.112 6.214 1.00 21.84 114 THR A C 1
ATOM 776 O O . THR A 1 114 ? 99.601 21.209 5.562 1.00 19.10 114 THR A O 1
ATOM 780 N N . ASN A 1 115 ? 99.260 23.394 5.892 1.00 21.88 115 ASN A N 1
ATOM 781 C CA . ASN A 1 115 ? 100.087 23.802 4.760 1.00 23.13 115 ASN A CA 1
ATOM 782 C C . ASN A 1 115 ? 101.504 24.141 5.255 1.00 28.37 115 ASN A C 1
ATOM 783 O O . ASN A 1 115 ? 102.411 24.338 4.443 1.00 28.72 115 ASN A O 1
ATOM 788 N N . ASP A 1 116 ? 101.707 24.123 6.593 1.00 23.44 116 ASP A N 1
ATOM 789 C CA . ASP A 1 116 ? 102.985 24.423 7.227 1.00 21.83 116 ASP A CA 1
ATOM 790 C C . ASP A 1 116 ? 103.230 23.565 8.470 1.00 23.02 116 ASP A C 1
ATOM 791 O O . ASP A 1 116 ? 103.001 24.014 9.598 1.00 20.97 116 ASP A O 1
ATOM 796 N N . ILE A 1 117 ? 103.740 22.342 8.260 1.00 18.77 117 ILE A N 1
ATOM 797 C CA . ILE A 1 117 ? 104.001 21.398 9.346 1.00 18.80 117 ILE A CA 1
ATOM 798 C C . ILE A 1 117 ? 105.151 21.838 10.291 1.00 24.01 117 ILE A C 1
ATOM 799 O O . ILE A 1 117 ? 105.141 21.467 11.470 1.00 22.09 117 ILE A O 1
ATOM 804 N N . GLU A 1 118 ? 106.122 22.628 9.766 1.00 21.55 118 GLU A N 1
ATOM 805 C CA . GLU A 1 118 ? 107.244 23.150 10.548 1.00 21.69 118 GLU A CA 1
ATOM 806 C C . GLU A 1 118 ? 106.793 24.212 11.541 1.00 22.30 118 GLU A C 1
ATOM 807 O O . GLU A 1 118 ? 107.307 24.231 12.650 1.00 19.75 118 GLU A O 1
ATOM 813 N N . ALA A 1 119 ? 105.832 25.076 11.140 1.00 21.32 119 ALA A N 1
ATOM 814 C CA . ALA A 1 119 ? 105.193 26.098 11.974 1.00 21.66 119 ALA A CA 1
ATOM 815 C C . ALA A 1 119 ? 104.371 25.414 13.068 1.00 23.34 119 ALA A C 1
ATOM 816 O O . ALA A 1 119 ? 104.328 25.910 14.194 1.00 23.53 119 ALA A O 1
ATOM 818 N N . VAL A 1 120 ? 103.724 24.275 12.739 1.00 17.45 120 VAL A N 1
ATOM 819 C CA . VAL A 1 120 ? 102.985 23.487 13.719 1.00 16.39 120 VAL A CA 1
ATOM 820 C C . VAL A 1 120 ? 103.973 22.919 14.714 1.00 18.92 120 VAL A C 1
ATOM 821 O O . VAL A 1 120 ? 103.747 23.066 15.912 1.00 19.57 120 VAL A O 1
ATOM 825 N N . LYS A 1 121 ? 105.083 22.321 14.234 1.00 13.82 121 LYS A N 1
ATOM 826 C CA . LYS A 1 121 ? 106.112 21.756 15.099 1.00 14.43 121 LYS A CA 1
ATOM 827 C C . LYS A 1 121 ? 106.690 22.830 16.050 1.00 18.17 121 LYS A C 1
ATOM 828 O O . LYS A 1 121 ? 106.802 22.581 17.249 1.00 16.83 121 LYS A O 1
ATOM 834 N N . ASN A 1 122 ? 106.999 24.011 15.517 1.00 15.58 122 ASN A N 1
ATOM 835 C CA . ASN A 1 122 ? 107.544 25.119 16.305 1.00 16.54 122 ASN A CA 1
ATOM 836 C C . ASN A 1 122 ? 106.545 25.610 17.354 1.00 18.61 122 ASN A C 1
ATOM 837 O O . ASN A 1 122 ? 106.951 25.847 18.482 1.00 17.38 122 ASN A O 1
ATOM 842 N N . LYS A 1 123 ? 105.239 25.700 16.999 1.00 15.56 123 LYS A N 1
ATOM 843 C CA . LYS A 1 123 ? 104.197 26.136 17.915 1.00 16.55 123 LYS A CA 1
ATOM 844 C C . LYS A 1 123 ? 104.032 25.143 19.068 1.00 21.91 123 LYS A C 1
ATOM 845 O O . LYS A 1 123 ? 103.888 25.562 20.223 1.00 21.91 123 LYS A O 1
ATOM 851 N N . LEU A 1 124 ? 104.039 23.832 18.762 1.00 17.63 124 LEU A N 1
ATOM 852 C CA . LEU A 1 124 ? 103.875 22.823 19.811 1.00 16.33 124 LEU A CA 1
ATOM 853 C C . LEU A 1 124 ? 105.109 22.786 20.696 1.00 18.25 124 LEU A C 1
ATOM 854 O O . LEU A 1 124 ? 104.983 22.733 21.919 1.00 18.56 124 LEU A O 1
ATOM 859 N N . GLN A 1 125 ? 106.297 22.866 20.079 1.00 13.88 125 GLN A N 1
ATOM 860 C CA . GLN A 1 125 ? 107.576 22.890 20.793 1.00 14.37 125 GLN A CA 1
ATOM 861 C C . GLN A 1 125 ? 107.736 24.138 21.673 1.00 18.10 125 GLN A C 1
ATOM 862 O O . GLN A 1 125 ? 108.320 24.026 22.757 1.00 16.47 125 GLN A O 1
ATOM 868 N N . SER A 1 126 ? 107.116 25.274 21.279 1.00 16.58 126 SER A N 1
ATOM 869 C CA . SER A 1 126 ? 107.152 26.517 22.079 1.00 18.04 126 SER A CA 1
ATOM 870 C C . SER A 1 126 ? 106.239 26.405 23.313 1.00 25.68 126 SER A C 1
ATOM 871 O O . SER A 1 126 ? 106.298 27.252 24.199 1.00 25.35 126 SER A O 1
ATOM 874 N N . GLU A 1 127 ? 105.387 25.351 23.361 1.00 22.77 127 GLU A N 1
ATOM 875 C CA . GLU A 1 127 ? 104.482 25.043 24.479 1.00 21.42 127 GLU A CA 1
ATOM 876 C C . GLU A 1 127 ? 104.972 23.797 25.215 1.00 21.68 127 GLU A C 1
ATOM 877 O O . GLU A 1 127 ? 104.262 23.254 26.058 1.00 21.06 127 GLU A O 1
ATOM 883 N N . GLN A 1 128 ? 106.186 23.342 24.888 1.00 17.14 128 GLN A N 1
ATOM 884 C CA . GLN A 1 128 ? 106.816 22.156 25.475 1.00 16.66 128 GLN A CA 1
ATOM 885 C C . GLN A 1 128 ? 106.044 20.849 25.234 1.00 20.39 128 GLN A C 1
ATOM 886 O O . GLN A 1 128 ? 106.086 19.942 26.057 1.00 19.59 128 GLN A O 1
ATOM 892 N N . VAL A 1 129 ? 105.306 20.756 24.128 1.00 17.20 129 VAL A N 1
ATOM 893 C CA . VAL A 1 129 ? 104.685 19.469 23.808 1.00 17.44 129 VAL A CA 1
ATOM 894 C C . VAL A 1 129 ? 105.743 18.684 23.035 1.00 20.22 129 VAL A C 1
ATOM 895 O O . VAL A 1 129 ? 106.338 19.226 22.088 1.00 18.94 129 VAL A O 1
ATOM 899 N N . GLU A 1 130 ? 106.069 17.474 23.516 1.00 17.21 130 GLU A N 1
ATOM 900 C CA . GLU A 1 130 ? 107.070 16.622 22.875 1.00 17.88 130 GLU A CA 1
ATOM 901 C C . GLU A 1 130 ? 106.434 16.136 21.573 1.00 23.68 130 GLU A C 1
ATOM 902 O O . GLU A 1 130 ? 105.292 15.684 21.578 1.00 24.14 130 GLU A O 1
ATOM 908 N N . VAL A 1 131 ? 107.125 16.345 20.461 1.00 20.69 131 VAL A N 1
ATOM 909 C CA . VAL A 1 131 ? 106.639 15.945 19.145 1.00 20.11 131 VAL A CA 1
ATOM 910 C C . VAL A 1 131 ? 107.596 14.905 18.544 1.00 22.94 131 VAL A C 1
ATOM 911 O O . VAL A 1 131 ? 108.754 14.875 18.928 1.00 21.81 131 VAL A O 1
ATOM 915 N N . VAL A 1 132 ? 107.098 14.055 17.629 1.00 19.30 132 VAL A N 1
ATOM 916 C CA . VAL A 1 132 ? 107.881 13.084 16.851 1.00 18.57 132 VAL A CA 1
ATOM 917 C C . VAL A 1 132 ? 107.689 13.471 15.393 1.00 21.30 132 VAL A C 1
ATOM 918 O O . VAL A 1 132 ? 106.555 13.592 14.922 1.00 18.34 132 VAL A O 1
ATOM 922 N N . GLY A 1 133 ? 108.792 13.767 14.725 1.00 19.71 133 GLY A N 1
ATOM 923 C CA . GLY A 1 133 ? 108.757 14.170 13.331 1.00 19.32 133 GLY A CA 1
ATOM 924 C C . GLY A 1 133 ? 109.212 15.586 13.049 1.00 24.09 133 GLY A C 1
ATOM 925 O O . GLY A 1 133 ? 109.752 16.242 13.935 1.00 24.36 133 GLY A O 1
ATOM 926 N N . PRO A 1 134 ? 109.000 16.099 11.819 1.00 21.32 134 PRO A N 1
ATOM 927 C CA . PRO A 1 134 ? 108.269 15.479 10.693 1.00 20.51 134 PRO A CA 1
ATOM 928 C C . PRO A 1 134 ? 108.866 14.194 10.137 1.00 24.80 134 PRO A C 1
ATOM 929 O O . PRO A 1 134 ? 110.087 14.088 9.958 1.00 23.73 134 PRO A O 1
ATOM 933 N N . ILE A 1 135 ? 107.982 13.199 9.920 1.00 20.62 135 ILE A N 1
ATOM 934 C CA . ILE A 1 135 ? 108.295 11.882 9.371 1.00 20.04 135 ILE A CA 1
ATOM 935 C C . ILE A 1 135 ? 107.964 11.921 7.877 1.00 22.32 135 ILE A C 1
ATOM 936 O O . ILE A 1 135 ? 106.796 12.104 7.521 1.00 20.19 135 ILE A O 1
ATOM 941 N N . GLN A 1 136 ? 108.975 11.711 7.009 1.00 20.05 136 GLN A N 1
ATOM 942 C CA . GLN A 1 136 ? 108.765 11.655 5.555 1.00 20.64 136 GLN A CA 1
ATOM 943 C C . GLN A 1 136 ? 108.058 10.344 5.172 1.00 24.51 136 GLN A C 1
ATOM 944 O O . GLN A 1 136 ? 108.405 9.269 5.670 1.00 23.25 136 GLN A O 1
ATOM 958 N N . GLU A 1 138 ? 105.670 8.092 1.931 1.00 21.46 138 GLU A N 1
ATOM 959 C CA . GLU A 1 138 ? 105.326 7.916 0.530 1.00 21.58 138 GLU A CA 1
ATOM 960 C C . GLU A 1 138 ? 104.587 6.608 0.305 1.00 25.89 138 GLU A C 1
ATOM 961 O O . GLU A 1 138 ? 104.647 5.696 1.125 1.00 27.06 138 GLU A O 1
ATOM 967 N N . ARG A 1 139 ? 103.907 6.535 -0.821 1.00 21.79 139 ARG A N 1
ATOM 968 C CA . ARG A 1 139 ? 103.248 5.353 -1.351 1.00 21.92 139 ARG A CA 1
ATOM 969 C C . ARG A 1 139 ? 103.155 5.532 -2.859 1.00 28.92 139 ARG A C 1
ATOM 970 O O . ARG A 1 139 ? 102.957 6.654 -3.342 1.00 27.29 139 ARG A O 1
ATOM 978 N N . ASP A 1 140 ? 103.357 4.439 -3.607 1.00 28.93 140 ASP A N 1
ATOM 979 C CA . ASP A 1 140 ? 103.285 4.475 -5.069 1.00 29.75 140 ASP A CA 1
ATOM 980 C C . ASP A 1 140 ? 101.838 4.526 -5.524 1.00 34.83 140 ASP A C 1
ATOM 981 O O . ASP A 1 140 ? 100.961 3.927 -4.886 1.00 32.86 140 ASP A O 1
ATOM 986 N N . THR A 1 141 ? 101.584 5.268 -6.618 1.00 34.76 141 THR A N 1
ATOM 987 C CA . THR A 1 141 ? 100.263 5.311 -7.246 1.00 35.58 141 THR A CA 1
ATOM 988 C C . THR A 1 141 ? 100.223 4.110 -8.217 1.00 40.04 141 THR A C 1
ATOM 989 O O . THR A 1 141 ? 101.279 3.544 -8.523 1.00 39.45 141 THR A O 1
ATOM 993 N N . HIS A 1 142 ? 99.038 3.702 -8.685 1.00 37.45 142 HIS A N 1
ATOM 994 C CA . HIS A 1 142 ? 98.933 2.542 -9.587 1.00 37.20 142 HIS A CA 1
ATOM 995 C C . HIS A 1 142 ? 99.527 2.775 -11.000 1.00 38.23 142 HIS A C 1
ATOM 996 O O . HIS A 1 142 ? 99.581 1.845 -11.805 1.00 37.26 142 HIS A O 1
ATOM 1003 N N . LYS A 1 143 ? 100.017 4.006 -11.266 1.00 33.41 143 LYS A N 1
ATOM 1004 C CA . LYS A 1 143 ? 100.618 4.446 -12.526 1.00 44.01 143 LYS A CA 1
ATOM 1005 C C . LYS A 1 143 ? 102.127 4.711 -12.329 1.00 84.58 143 LYS A C 1
ATOM 1006 O O . LYS A 1 143 ? 102.712 5.632 -12.909 1.00 51.44 143 LYS A O 1
ATOM 1012 N N . LYS A 1 146 ? 103.892 7.881 -7.471 1.00 33.15 146 LYS A N 1
ATOM 1013 C CA . LYS A 1 146 ? 104.365 8.224 -6.131 1.00 32.73 146 LYS A CA 1
ATOM 1014 C C . LYS A 1 146 ? 103.688 9.448 -5.527 1.00 34.53 146 LYS A C 1
ATOM 1015 O O . LYS A 1 146 ? 103.724 10.534 -6.114 1.00 34.63 146 LYS A O 1
ATOM 1021 N N . VAL A 1 147 ? 103.102 9.280 -4.329 1.00 28.54 147 VAL A N 1
ATOM 1022 C CA . VAL A 1 147 ? 102.468 10.376 -3.599 1.00 28.14 147 VAL A CA 1
ATOM 1023 C C . VAL A 1 147 ? 103.268 10.606 -2.322 1.00 29.56 147 VAL A C 1
ATOM 1024 O O . VAL A 1 147 ? 103.582 9.642 -1.631 1.00 29.73 147 VAL A O 1
ATOM 1028 N N . LYS A 1 148 ? 103.672 11.858 -2.049 1.00 24.52 148 LYS A N 1
ATOM 1029 C CA . LYS A 1 148 ? 104.502 12.171 -0.882 1.00 23.16 148 LYS A CA 1
ATOM 1030 C C . LYS A 1 148 ? 103.847 13.096 0.149 1.00 25.28 148 LYS A C 1
ATOM 1031 O O . LYS A 1 148 ? 103.031 13.968 -0.184 1.00 24.83 148 LYS A O 1
ATOM 1037 N N . TRP A 1 149 ? 104.203 12.879 1.417 1.00 20.02 149 TRP A N 1
ATOM 1038 C CA . TRP A 1 149 ? 103.713 13.683 2.528 1.00 18.78 149 TRP A CA 1
ATOM 1039 C C . TRP A 1 149 ? 104.622 13.571 3.746 1.00 19.05 149 TRP A C 1
ATOM 1040 O O . TRP A 1 149 ? 105.520 12.720 3.784 1.00 15.55 149 TRP A O 1
ATOM 1051 N N . GLN A 1 150 ? 104.379 14.437 4.730 1.00 15.00 150 GLN A N 1
ATOM 1052 C CA . GLN A 1 150 ? 105.066 14.435 6.017 1.00 15.01 150 GLN A CA 1
ATOM 1053 C C . GLN A 1 150 ? 104.031 14.326 7.118 1.00 14.22 150 GLN A C 1
ATOM 1054 O O . GLN A 1 150 ? 102.963 14.927 7.022 1.00 12.96 150 GLN A O 1
ATOM 1060 N N . LEU A 1 151 ? 104.366 13.592 8.173 1.00 11.45 151 LEU A N 1
ATOM 1061 C CA . LEU A 1 151 ? 103.518 13.449 9.352 1.00 11.82 151 LEU A CA 1
ATOM 1062 C C . LEU A 1 151 ? 104.243 14.007 10.580 1.00 16.35 151 LEU A C 1
ATOM 1063 O O . LEU A 1 151 ? 105.467 13.954 10.655 1.00 15.58 151 LEU A O 1
ATOM 1068 N N . LEU A 1 152 ? 103.491 14.541 11.535 1.00 14.28 152 LEU A N 1
ATOM 1069 C CA . LEU A 1 152 ? 104.031 15.044 12.797 1.00 13.48 152 LEU A CA 1
ATOM 1070 C C . LEU A 1 152 ? 103.103 14.508 13.873 1.00 16.20 152 LEU A C 1
ATOM 1071 O O . LEU A 1 152 ? 101.877 14.553 13.720 1.00 14.74 152 LEU A O 1
ATOM 1076 N N . TYR A 1 153 ? 103.688 13.925 14.911 1.00 12.80 153 TYR A N 1
ATOM 1077 C CA . TYR A 1 153 ? 102.930 13.332 15.993 1.00 13.45 153 TYR A CA 1
ATOM 1078 C C . TYR A 1 153 ? 103.141 14.042 17.295 1.00 18.46 153 TYR A C 1
ATOM 1079 O O . TYR A 1 153 ? 104.244 14.529 17.562 1.00 17.83 153 TYR A O 1
ATOM 1088 N N . ILE A 1 154 ? 102.112 14.027 18.140 1.00 14.61 154 ILE A N 1
ATOM 1089 C CA . ILE A 1 154 ? 102.210 14.544 19.498 1.00 13.83 154 ILE A CA 1
ATOM 1090 C C . ILE A 1 154 ? 102.596 13.378 20.399 1.00 22.54 154 ILE A C 1
ATOM 1091 O O . ILE A 1 154 ? 101.989 12.315 20.327 1.00 19.20 154 ILE A O 1
ATOM 1104 N N . ASN A 1 156 ? 102.500 12.772 24.118 1.00 34.40 156 ASN A N 1
ATOM 1105 C CA . ASN A 1 156 ? 102.074 13.180 25.450 1.00 35.71 156 ASN A CA 1
ATOM 1106 C C . ASN A 1 156 ? 102.770 12.360 26.539 1.00 43.27 156 ASN A C 1
ATOM 1107 O O . ASN A 1 156 ? 102.667 11.130 26.539 1.00 43.89 156 ASN A O 1
ATOM 1112 N N . GLN A 1 157 ? 103.502 13.062 27.448 1.00 41.52 157 GLN A N 1
ATOM 1113 C CA . GLN A 1 157 ? 104.249 12.481 28.573 1.00 42.28 157 GLN A CA 1
ATOM 1114 C C . GLN A 1 157 ? 103.295 11.995 29.665 1.00 46.33 157 GLN A C 1
ATOM 1115 O O . GLN A 1 157 ? 103.625 11.066 30.410 1.00 46.93 157 GLN A O 1
ATOM 1121 N N . ASP A 1 158 ? 102.112 12.623 29.748 1.00 40.46 158 ASP A N 1
ATOM 1122 C CA . ASP A 1 158 ? 101.049 12.249 30.664 1.00 39.20 158 ASP A CA 1
ATOM 1123 C C . ASP A 1 158 ? 100.179 11.186 29.942 1.00 38.83 158 ASP A C 1
ATOM 1124 O O . ASP A 1 158 ? 100.474 10.806 28.801 1.00 38.06 158 ASP A O 1
ATOM 1129 N N . ASP A 1 159 ? 99.124 10.707 30.623 1.00 31.95 159 ASP A N 1
ATOM 1130 C CA . ASP A 1 159 ? 98.222 9.693 30.097 1.00 30.70 159 ASP A CA 1
ATOM 1131 C C . ASP A 1 159 ? 97.309 10.224 28.987 1.00 33.36 159 ASP A C 1
ATOM 1132 O O . ASP A 1 159 ? 96.817 11.359 29.062 1.00 33.71 159 ASP A O 1
ATOM 1137 N N . ASP A 1 160 ? 97.057 9.373 27.982 1.00 26.09 160 ASP A N 1
ATOM 1138 C CA . ASP A 1 160 ? 96.129 9.656 26.897 1.00 24.54 160 ASP A CA 1
ATOM 1139 C C . ASP A 1 160 ? 95.056 8.605 26.934 1.00 25.27 160 ASP A C 1
ATOM 1140 O O . ASP A 1 160 ? 95.362 7.426 26.764 1.00 25.88 160 ASP A O 1
ATOM 1145 N N . GLU A 1 161 ? 93.795 9.001 27.149 1.00 18.14 161 GLU A N 1
ATOM 1146 C CA . GLU A 1 161 ? 92.715 8.037 27.020 1.00 17.73 161 GLU A CA 1
ATOM 1147 C C . GLU A 1 161 ? 92.537 7.780 25.515 1.00 18.85 161 GLU A C 1
ATOM 1148 O O . GLU A 1 161 ? 92.305 6.652 25.084 1.00 19.65 161 GLU A O 1
ATOM 1154 N N . ILE A 1 162 ? 92.697 8.847 24.732 1.00 12.73 162 ILE A N 1
ATOM 1155 C CA . ILE A 1 162 ? 92.483 8.886 23.285 1.00 10.22 162 ILE A CA 1
ATOM 1156 C C . ILE A 1 162 ? 93.779 9.116 22.571 1.00 12.48 162 ILE A C 1
ATOM 1157 O O . ILE A 1 162 ? 94.522 10.027 22.936 1.00 10.77 162 ILE A O 1
ATOM 1162 N N . LYS A 1 163 ? 94.032 8.339 21.505 1.00 10.98 163 LYS A N 1
ATOM 1163 C CA . LYS A 1 163 ? 95.268 8.533 20.754 1.00 10.26 163 LYS A CA 1
ATOM 1164 C C . LYS A 1 163 ? 95.207 9.924 20.143 1.00 14.18 163 LYS A C 1
ATOM 1165 O O . LYS A 1 163 ? 94.198 10.253 19.503 1.00 13.22 163 LYS A O 1
ATOM 1171 N N . PRO A 1 164 ? 96.233 10.781 20.389 1.00 12.53 164 PRO A N 1
ATOM 1172 C CA . PRO A 1 164 ? 96.176 12.139 19.850 1.00 12.29 164 PRO A CA 1
ATOM 1173 C C . PRO A 1 164 ? 96.075 12.183 18.332 1.00 13.69 164 PRO A C 1
ATOM 1174 O O . PRO A 1 164 ? 96.849 11.507 17.646 1.00 13.75 164 PRO A O 1
ATOM 1178 N N . PRO A 1 165 ? 95.184 13.035 17.793 1.00 10.87 165 PRO A N 1
ATOM 1179 C CA . PRO A 1 165 ? 95.170 13.262 16.337 1.00 9.50 165 PRO A CA 1
ATOM 1180 C C . PRO A 1 165 ? 96.563 13.727 15.889 1.00 13.98 165 PRO A C 1
ATOM 1181 O O . PRO A 1 165 ? 97.305 14.330 16.678 1.00 12.50 165 PRO A O 1
ATOM 1185 N N . PHE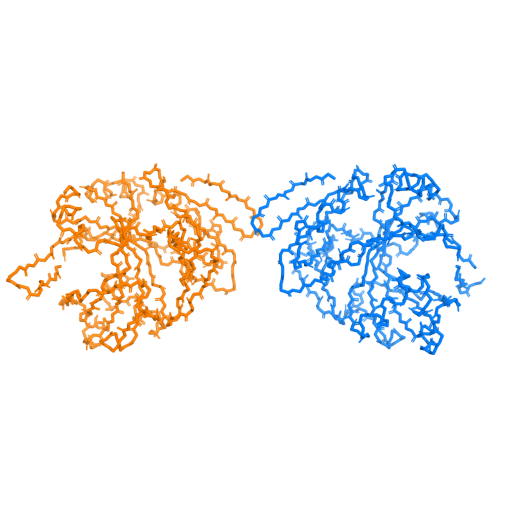 A 1 166 ? 96.929 13.414 14.645 1.00 10.77 166 PHE A N 1
ATOM 1186 C CA . PHE A 1 166 ? 98.244 13.744 14.112 1.00 9.65 166 PHE A CA 1
ATOM 1187 C C . PHE A 1 166 ? 98.114 14.663 12.911 1.00 15.11 166 PHE A C 1
ATOM 1188 O O . PHE A 1 166 ? 96.998 14.932 12.464 1.00 13.89 166 PHE A O 1
ATOM 1196 N N . PHE A 1 167 ? 99.248 15.210 12.448 1.00 10.95 167 PHE A N 1
ATOM 1197 C CA . PHE A 1 167 ? 99.255 16.222 11.399 1.00 10.77 167 PHE A CA 1
ATOM 1198 C C . PHE A 1 167 ? 99.837 15.708 10.104 1.00 14.13 167 PHE A C 1
ATOM 1199 O O . PHE A 1 167 ? 100.745 14.887 10.118 1.00 13.51 167 PHE A O 1
ATOM 1207 N N . ILE A 1 168 ? 99.342 16.238 8.996 1.00 12.16 168 ILE A N 1
ATOM 1208 C CA . ILE A 1 168 ? 99.800 15.901 7.671 1.00 12.85 168 ILE A CA 1
ATOM 1209 C C . ILE A 1 168 ? 100.047 17.159 6.842 1.00 17.32 168 ILE A C 1
ATOM 1210 O O . ILE A 1 168 ? 99.247 18.092 6.843 1.00 16.45 168 ILE A O 1
ATOM 1215 N N . GLN A 1 169 ? 101.136 17.131 6.094 1.00 15.05 169 GLN A N 1
ATOM 1216 C CA . GLN A 1 169 ? 101.450 18.143 5.102 1.00 15.73 169 GLN A CA 1
ATOM 1217 C C . GLN A 1 169 ? 101.785 17.370 3.828 1.00 17.30 169 GLN A C 1
ATOM 1218 O O . GLN A 1 169 ? 102.786 16.649 3.766 1.00 13.15 169 GLN A O 1
ATOM 1224 N N . TRP A 1 170 ? 100.900 17.489 2.844 1.00 17.77 170 TRP A N 1
ATOM 1225 C CA . TRP A 1 170 ? 101.050 16.856 1.530 1.00 19.31 170 TRP A CA 1
ATOM 1226 C C . TRP A 1 170 ? 102.115 17.625 0.731 1.00 27.71 170 TRP A C 1
ATOM 1227 O O . TRP A 1 170 ? 102.112 18.868 0.746 1.00 26.64 170 TRP A O 1
ATOM 1238 N N . GLU A 1 171 ? 103.032 16.895 0.051 1.00 26.83 171 GLU A N 1
ATOM 1239 C CA . GLU A 1 171 ? 104.065 17.516 -0.798 1.00 28.09 171 GLU A CA 1
ATOM 1240 C C . GLU A 1 171 ? 103.367 18.384 -1.851 1.00 32.43 171 GLU A C 1
ATOM 1241 O O . GLU A 1 171 ? 103.646 19.580 -1.947 1.00 30.58 171 GLU A O 1
ATOM 1247 N N . GLU A 1 172 ? 102.364 17.801 -2.534 1.00 31.86 172 GLU A N 1
ATOM 1248 C CA . GLU A 1 172 ? 101.487 18.473 -3.499 1.00 33.49 172 GLU A CA 1
ATOM 1249 C C . GLU A 1 172 ? 100.770 19.646 -2.799 1.00 40.86 172 GLU A C 1
ATOM 1250 O O . GLU A 1 172 ? 100.328 19.533 -1.647 1.00 40.05 172 GLU A O 1
ATOM 1256 N N . SER A 1 173 ? 100.726 20.787 -3.482 1.00 40.20 173 SER A N 1
ATOM 1257 C CA . SER A 1 173 ? 100.143 22.019 -2.978 1.00 41.41 173 SER A CA 1
ATOM 1258 C C . SER A 1 173 ? 98.636 21.912 -2.717 1.00 48.79 173 SER A C 1
ATOM 1259 O O . SER A 1 173 ? 97.957 20.976 -3.160 1.00 47.13 173 SER A O 1
ATOM 1262 N N . ASP A 1 174 ? 98.138 22.890 -1.964 1.00 49.05 174 ASP A N 1
ATOM 1263 C CA . ASP A 1 174 ? 96.734 23.096 -1.669 1.00 50.29 174 ASP A CA 1
ATOM 1264 C C . ASP A 1 174 ? 96.397 24.401 -2.454 1.00 56.12 174 ASP A C 1
ATOM 1265 O O . ASP A 1 174 ? 97.021 25.441 -2.215 1.00 56.28 174 ASP A O 1
ATOM 1270 N N . SER A 1 175 ? 95.518 24.326 -3.470 1.00 52.86 175 SER A N 1
ATOM 1271 C CA . SER A 1 175 ? 94.756 23.130 -3.803 1.00 52.04 175 SER A CA 1
ATOM 1272 C C . SER A 1 175 ? 95.161 22.429 -5.116 1.00 53.60 175 SER A C 1
ATOM 1273 O O . SER A 1 175 ? 94.324 22.271 -6.004 1.00 52.27 175 SER A O 1
ATOM 1284 N N . ARG A 1 177 ? 96.160 19.361 -4.942 1.00 46.60 177 ARG A N 1
ATOM 1285 C CA . ARG A 1 177 ? 95.593 18.071 -4.548 1.00 45.69 177 ARG A CA 1
ATOM 1286 C C . ARG A 1 177 ? 94.081 18.005 -4.898 1.00 49.75 177 ARG A C 1
ATOM 1287 O O . ARG A 1 177 ? 93.608 16.960 -5.349 1.00 49.01 177 ARG A O 1
ATOM 1295 N N . THR A 1 178 ? 93.337 19.116 -4.694 1.00 46.93 178 THR A N 1
ATOM 1296 C CA . THR A 1 178 ? 91.894 19.219 -4.976 1.00 46.79 178 THR A CA 1
ATOM 1297 C C . THR A 1 178 ? 91.580 19.073 -6.472 1.00 51.16 178 THR A C 1
ATOM 1298 O O . THR A 1 178 ? 90.506 18.584 -6.811 1.00 50.65 178 THR A O 1
ATOM 1302 N N . LYS A 1 179 ? 92.511 19.472 -7.358 1.00 48.08 179 LYS A N 1
ATOM 1303 C CA . LYS A 1 179 ? 92.288 19.376 -8.802 1.00 48.11 179 LYS A CA 1
ATOM 1304 C C . LYS A 1 179 ? 92.648 17.995 -9.349 1.00 50.53 179 LYS A C 1
ATOM 1305 O O . LYS A 1 179 ? 92.169 17.613 -10.419 1.00 51.08 179 LYS A O 1
ATOM 1311 N N . LYS A 1 180 ? 93.469 17.240 -8.605 1.00 45.11 180 LYS A N 1
ATOM 1312 C CA . LYS A 1 180 ? 93.884 15.884 -8.975 1.00 43.84 180 LYS A CA 1
ATOM 1313 C C . LYS A 1 180 ? 92.892 14.798 -8.464 1.00 46.45 180 LYS A C 1
ATOM 1314 O O . LYS A 1 180 ? 92.704 13.781 -9.142 1.00 45.93 180 LYS A O 1
ATOM 1320 N N . LEU A 1 181 ? 92.272 15.013 -7.277 1.00 41.43 181 LEU A N 1
ATOM 1321 C CA . LEU A 1 181 ? 91.356 14.046 -6.659 1.00 40.23 181 LEU A CA 1
ATOM 1322 C C . LEU A 1 181 ? 89.861 14.344 -6.817 1.00 41.59 181 LEU A C 1
ATOM 1323 O O . LEU A 1 181 ? 89.036 13.511 -6.432 1.00 39.49 181 LEU A O 1
ATOM 1328 N N . GLN A 1 182 ? 89.502 15.501 -7.424 1.00 37.77 182 GLN A N 1
ATOM 1329 C CA . GLN A 1 182 ? 88.102 15.883 -7.665 1.00 36.82 182 GLN A CA 1
ATOM 1330 C C . GLN A 1 182 ? 87.332 14.801 -8.417 1.00 37.91 182 GLN A C 1
ATOM 1331 O O . GLN A 1 182 ? 86.136 14.661 -8.197 1.00 36.95 182 GLN A O 1
ATOM 1337 N N . LYS A 1 183 ? 88.028 14.015 -9.274 1.00 33.27 183 LYS A N 1
ATOM 1338 C CA . LYS A 1 183 ? 87.448 12.912 -10.048 1.00 32.52 183 LYS A CA 1
ATOM 1339 C C . LYS A 1 183 ? 86.949 11.782 -9.135 1.00 36.21 183 LYS A C 1
ATOM 1340 O O . LYS A 1 183 ? 86.074 11.017 -9.542 1.00 36.76 183 LYS A O 1
ATOM 1346 N N . TYR A 1 184 ? 87.502 11.693 -7.906 1.00 31.78 184 TYR A N 1
ATOM 1347 C CA . TYR A 1 184 ? 87.177 10.690 -6.887 1.00 31.11 184 TYR A CA 1
ATOM 1348 C C . TYR A 1 184 ? 86.221 11.181 -5.792 1.00 32.79 184 TYR A C 1
ATOM 1349 O O . TYR A 1 184 ? 85.636 10.343 -5.104 1.00 32.29 184 TYR A O 1
ATOM 1358 N N . PHE A 1 185 ? 86.059 12.513 -5.621 1.00 28.02 185 PHE A N 1
ATOM 1359 C CA . PHE A 1 185 ? 85.181 13.077 -4.590 1.00 26.80 185 PHE A CA 1
ATOM 1360 C C . PHE A 1 185 ? 83.718 12.699 -4.807 1.00 30.06 185 PHE A C 1
ATOM 1361 O O . PHE A 1 185 ? 83.206 12.784 -5.926 1.00 29.78 185 PHE A O 1
ATOM 1369 N N . GLN A 1 186 ? 83.048 12.284 -3.722 1.00 24.62 186 GLN A N 1
ATOM 1370 C CA . GLN A 1 186 ? 81.642 11.880 -3.757 1.00 23.32 186 GLN A CA 1
ATOM 1371 C C . GLN A 1 186 ? 80.915 12.975 -3.017 1.00 28.13 186 GLN A C 1
ATOM 1372 O O . GLN A 1 186 ? 80.700 12.887 -1.807 1.00 28.17 186 GLN A O 1
ATOM 1378 N N . LYS A 1 187 ? 80.612 14.050 -3.747 1.00 26.05 187 LYS A N 1
ATOM 1379 C CA . LYS A 1 187 ? 80.043 15.303 -3.260 1.00 26.24 187 LYS A CA 1
ATOM 1380 C C . LYS A 1 187 ? 78.612 15.308 -2.706 1.00 30.47 187 LYS A C 1
ATOM 1381 O O . LYS A 1 187 ? 78.171 16.320 -2.136 1.00 31.68 187 LYS A O 1
ATOM 1387 N N . GLN A 1 188 ? 77.936 14.150 -2.771 1.00 26.16 188 GLN A N 1
ATOM 1388 C CA . GLN A 1 188 ? 76.613 13.920 -2.169 1.00 24.73 188 GLN A CA 1
ATOM 1389 C C . GLN A 1 188 ? 76.836 13.799 -0.635 1.00 27.24 188 GLN A C 1
ATOM 1390 O O . GLN A 1 188 ? 75.914 14.037 0.149 1.00 27.36 188 GLN A O 1
ATOM 1396 N N . PHE A 1 189 ? 78.074 13.416 -0.232 1.00 20.62 189 PHE A N 1
ATOM 1397 C CA . PHE A 1 189 ? 78.479 13.247 1.155 1.00 19.57 189 PHE A CA 1
ATOM 1398 C C . PHE A 1 189 ? 79.315 14.399 1.643 1.00 21.80 189 PHE A C 1
ATOM 1399 O O . PHE A 1 189 ? 80.076 14.987 0.877 1.00 20.13 189 PHE A O 1
ATOM 1407 N N . SER A 1 190 ? 79.231 14.657 2.951 1.00 17.77 190 SER A N 1
ATOM 1408 C CA . SER A 1 190 ? 79.968 15.688 3.653 1.00 16.50 190 SER A CA 1
ATOM 1409 C C . SER A 1 190 ? 80.128 15.246 5.112 1.00 17.35 190 SER A C 1
ATOM 1410 O O . SER A 1 190 ? 79.126 14.996 5.785 1.00 15.03 190 SER A O 1
ATOM 1413 N N . ILE A 1 191 ? 81.380 15.088 5.585 1.00 13.67 191 ILE A N 1
ATOM 1414 C CA . ILE A 1 191 ? 81.638 14.731 6.983 1.00 12.87 191 ILE A CA 1
ATOM 1415 C C . ILE A 1 191 ? 81.192 15.943 7.822 1.00 16.17 191 ILE A C 1
ATOM 1416 O O . ILE A 1 191 ? 81.520 17.082 7.484 1.00 15.14 191 ILE A O 1
ATOM 1421 N N . GLU A 1 192 ? 80.391 15.695 8.865 1.00 10.17 192 GLU A N 1
ATOM 1422 C CA . GLU A 1 192 ? 79.856 16.742 9.721 1.00 10.50 192 GLU A CA 1
ATOM 1423 C C . GLU A 1 192 ? 80.434 16.684 11.126 1.00 14.76 192 GLU A C 1
ATOM 1424 O O . GLU A 1 192 ? 80.738 17.730 11.705 1.00 10.53 192 GLU A O 1
ATOM 1430 N N . THR A 1 193 ? 80.522 15.467 11.709 1.00 12.22 193 THR A N 1
ATOM 1431 C CA . THR A 1 193 ? 80.956 15.288 13.087 1.00 11.51 193 THR A CA 1
ATOM 1432 C C . THR A 1 193 ? 81.720 14.003 13.252 1.00 12.34 193 THR A C 1
ATOM 1433 O O . THR A 1 193 ? 81.409 12.997 12.619 1.00 8.66 193 THR A O 1
ATOM 1437 N N . VAL A 1 194 ? 82.676 14.037 14.162 1.00 9.38 194 VAL A N 1
ATOM 1438 C CA . VAL A 1 194 ? 83.463 12.901 14.599 1.00 9.24 194 VAL A CA 1
ATOM 1439 C C . VAL A 1 194 ? 83.166 12.787 16.081 1.00 10.64 194 VAL A C 1
ATOM 1440 O O . VAL A 1 194 ? 83.312 13.770 16.838 1.00 9.16 194 VAL A O 1
ATOM 1444 N N . ILE A 1 195 ? 82.647 11.615 16.463 1.00 5.35 195 ILE A N 1
ATOM 1445 C CA . ILE A 1 195 ? 82.308 11.336 17.838 1.00 6.51 195 ILE A CA 1
ATOM 1446 C C . ILE A 1 195 ? 83.366 10.445 18.478 1.00 12.18 195 ILE A C 1
ATOM 1447 O O . ILE A 1 195 ? 83.689 9.352 17.971 1.00 11.47 195 ILE A O 1
ATOM 1452 N N . VAL A 1 196 ? 83.888 10.926 19.611 1.00 7.89 196 VAL A N 1
ATOM 1453 C CA . VAL A 1 196 ? 84.907 10.282 20.406 1.00 7.09 196 VAL A CA 1
ATOM 1454 C C . VAL A 1 196 ? 84.300 9.980 21.777 1.00 10.20 196 VAL A C 1
ATOM 1455 O O . VAL A 1 196 ? 83.654 10.857 22.384 1.00 9.17 196 VAL A O 1
ATOM 1459 N N . LYS A 1 197 ? 84.459 8.721 22.239 1.00 5.73 197 LYS A N 1
ATOM 1460 C CA . LYS A 1 197 ? 84.019 8.325 23.561 1.00 5.24 197 LYS A CA 1
ATOM 1461 C C . LYS A 1 197 ? 85.265 8.375 24.430 1.00 9.81 197 LYS A C 1
ATOM 1462 O O . LYS A 1 197 ? 86.312 7.882 24.002 1.00 8.19 197 LYS A O 1
ATOM 1468 N N . SER A 1 198 ? 85.198 9.030 25.602 1.00 7.42 198 SER A N 1
ATOM 1469 C CA . SER A 1 198 ? 86.377 9.099 26.466 1.00 6.73 198 SER A CA 1
ATOM 1470 C C . SER A 1 198 ? 86.060 8.781 27.922 1.00 11.41 198 SER A C 1
ATOM 1471 O O . SER A 1 198 ? 85.079 9.305 28.464 1.00 11.41 198 SER A O 1
ATOM 1474 N N . LYS A 1 199 ? 86.948 8.014 28.580 1.00 6.34 199 LYS A N 1
ATOM 1475 C CA . LYS A 1 199 ? 86.781 7.717 30.014 1.00 7.12 199 LYS A CA 1
ATOM 1476 C C . LYS A 1 199 ? 87.277 8.873 30.866 1.00 11.86 199 LYS A C 1
ATOM 1477 O O . LYS A 1 199 ? 87.124 8.857 32.090 1.00 12.73 199 LYS A O 1
ATOM 1483 N N . ASN A 1 200 ? 87.859 9.892 30.221 1.00 9.42 200 ASN A N 1
ATOM 1484 C CA . ASN A 1 200 ? 88.326 11.103 30.877 1.00 8.60 200 ASN A CA 1
ATOM 1485 C C . ASN A 1 200 ? 88.130 12.286 29.940 1.00 10.42 200 ASN A C 1
ATOM 1486 O O . ASN A 1 200 ? 89.080 12.831 29.400 1.00 10.31 200 ASN A O 1
ATOM 1491 N N . ARG A 1 201 ? 86.876 12.670 29.733 1.00 9.82 201 ARG A N 1
ATOM 1492 C CA . ARG A 1 201 ? 86.512 13.761 28.835 1.00 10.18 201 ARG A CA 1
ATOM 1493 C C . ARG A 1 201 ? 87.212 15.053 29.149 1.00 14.51 201 ARG A C 1
ATOM 1494 O O . ARG A 1 201 ? 87.664 15.726 28.233 1.00 11.57 201 ARG A O 1
ATOM 1502 N N . SER A 1 202 ? 87.295 15.407 30.447 1.00 13.43 202 SER A N 1
ATOM 1503 C CA . SER A 1 202 ? 87.938 16.649 30.883 1.00 13.95 202 SER A CA 1
ATOM 1504 C C . SER A 1 202 ? 89.340 16.775 30.371 1.00 13.61 202 SER A C 1
ATOM 1505 O O . SER A 1 202 ? 89.712 17.823 29.837 1.00 11.76 202 SER A O 1
ATOM 1508 N N . GLN A 1 203 ? 90.104 15.687 30.487 1.00 12.97 203 GLN A N 1
ATOM 1509 C CA . GLN A 1 203 ? 91.479 15.592 30.006 1.00 12.10 203 GLN A CA 1
ATOM 1510 C C . GLN A 1 203 ? 91.554 15.661 28.503 1.00 12.52 203 GLN A C 1
ATOM 1511 O O . GLN A 1 203 ? 92.403 16.395 27.989 1.00 11.21 203 GLN A O 1
ATOM 1517 N N . THR A 1 204 ? 90.686 14.898 27.788 1.00 10.04 204 THR A N 1
ATOM 1518 C CA . THR A 1 204 ? 90.700 14.897 26.306 1.00 8.75 204 THR A CA 1
ATOM 1519 C C . THR A 1 204 ? 90.452 16.297 25.757 1.00 11.12 204 THR A C 1
ATOM 1520 O O . THR A 1 204 ? 91.173 16.733 24.863 1.00 11.52 204 THR A O 1
ATOM 1524 N N . VAL A 1 205 ? 89.447 16.998 26.310 1.00 8.01 205 VAL A N 1
ATOM 1525 C CA . VAL A 1 205 ? 89.087 18.373 25.919 1.00 8.42 205 VAL A CA 1
ATOM 1526 C C . VAL A 1 205 ? 90.251 19.363 26.148 1.00 13.23 205 VAL A C 1
ATOM 1527 O O . VAL A 1 205 ? 90.630 20.116 25.232 1.00 9.87 205 VAL A O 1
ATOM 1531 N N . SER A 1 206 ? 90.809 19.346 27.366 1.00 11.97 206 SER A N 1
ATOM 1532 C CA . SER A 1 206 ? 91.929 20.193 27.790 1.00 12.96 206 SER A CA 1
ATOM 1533 C C . SER A 1 206 ? 93.113 20.027 26.828 1.00 12.74 206 SER A C 1
ATOM 1534 O O . SER A 1 206 ? 93.654 21.028 26.355 1.00 10.96 206 SER A O 1
ATOM 1537 N N . ASN A 1 207 ? 93.470 18.768 26.496 1.00 8.96 207 ASN A N 1
ATOM 1538 C CA . ASN A 1 207 ? 94.559 18.442 25.581 1.00 8.37 207 ASN A CA 1
ATOM 1539 C C . ASN A 1 207 ? 94.288 18.916 24.170 1.00 12.31 207 ASN A C 1
ATOM 1540 O O . ASN A 1 207 ? 95.179 19.498 23.562 1.00 11.37 207 ASN A O 1
ATOM 1545 N N . TRP A 1 208 ? 93.079 18.648 23.638 1.00 7.58 208 TRP A N 1
ATOM 1546 C CA . TRP A 1 208 ? 92.716 19.045 22.278 1.00 7.08 208 TRP A CA 1
ATOM 1547 C C . TRP A 1 208 ? 92.600 20.555 22.127 1.00 11.30 208 TRP A C 1
ATOM 1548 O O . TRP A 1 208 ? 92.976 21.086 21.080 1.00 8.08 208 TRP A O 1
ATOM 1559 N N . LEU A 1 209 ? 92.131 21.264 23.165 1.00 10.46 209 LEU A N 1
ATOM 1560 C CA . LEU A 1 209 ? 92.095 22.744 23.086 1.00 11.38 209 LEU A CA 1
ATOM 1561 C C . LEU A 1 209 ? 93.516 23.323 23.008 1.00 15.12 209 LEU A C 1
ATOM 1562 O O . LEU A 1 209 ? 93.768 24.244 22.228 1.00 13.62 209 LEU A O 1
ATOM 1567 N N . LYS A 1 210 ? 94.439 22.723 23.768 1.00 13.77 210 LYS A N 1
ATOM 1568 C CA . LYS A 1 210 ? 95.835 23.106 23.874 1.00 14.77 210 LYS A CA 1
ATOM 1569 C C . LYS A 1 210 ? 96.578 22.829 22.576 1.00 20.54 210 LYS A C 1
ATOM 1570 O O . LYS A 1 210 ? 97.160 23.753 21.997 1.00 20.18 210 LYS A O 1
ATOM 1576 N N . TRP A 1 211 ? 96.526 21.569 22.098 1.00 15.86 211 TRP A N 1
ATOM 1577 C CA . TRP A 1 211 ? 97.223 21.115 20.902 1.00 15.20 211 TRP A CA 1
ATOM 1578 C C . TRP A 1 211 ? 96.662 21.628 19.573 1.00 18.68 211 TRP A C 1
ATOM 1579 O O . TRP A 1 211 ? 97.432 21.927 18.663 1.00 17.49 211 TRP A O 1
ATOM 1590 N N . PHE A 1 212 ? 95.347 21.709 19.443 1.00 14.34 212 PHE A N 1
ATOM 1591 C CA . PHE A 1 212 ? 94.753 22.074 18.147 1.00 13.23 212 PHE A CA 1
ATOM 1592 C C . PHE A 1 212 ? 94.150 23.443 18.028 1.00 16.87 212 PHE A C 1
ATOM 1593 O O . PHE A 1 212 ? 93.546 23.751 16.994 1.00 13.93 212 PHE A O 1
ATOM 1601 N N . ASP A 1 213 ? 94.269 24.265 19.105 1.00 16.45 213 ASP A N 1
ATOM 1602 C CA . ASP A 1 213 ? 93.757 25.631 19.135 1.00 17.14 213 ASP A CA 1
ATOM 1603 C C . ASP A 1 213 ? 92.265 25.668 18.757 1.00 17.52 213 ASP A C 1
ATOM 1604 O O . ASP A 1 213 ? 91.818 26.511 17.975 1.00 15.83 213 ASP A O 1
ATOM 1617 N N . ASP A 1 215 ? 87.982 25.720 19.346 1.00 15.55 215 ASP A N 1
ATOM 1618 C CA . ASP A 1 215 ? 86.989 26.545 20.034 1.00 15.39 215 ASP A CA 1
ATOM 1619 C C . ASP A 1 215 ? 85.979 25.593 20.695 1.00 18.66 215 ASP A C 1
ATOM 1620 O O . ASP A 1 215 ? 85.784 24.479 20.204 1.00 16.43 215 ASP A O 1
ATOM 1625 N N . ILE A 1 216 ? 85.405 26.015 21.837 1.00 16.53 216 ILE A N 1
ATOM 1626 C CA . ILE A 1 216 ? 84.392 25.266 22.576 1.00 17.32 216 ILE A CA 1
ATOM 1627 C C . ILE A 1 216 ? 83.056 25.666 21.979 1.00 19.39 216 ILE A C 1
ATOM 1628 O O . ILE A 1 216 ? 82.766 26.855 21.846 1.00 19.27 216 ILE A O 1
ATOM 1633 N N . VAL A 1 217 ? 82.240 24.674 21.641 1.00 12.61 217 VAL A N 1
ATOM 1634 C CA . VAL A 1 217 ? 80.921 24.873 21.048 1.00 12.06 217 VAL A CA 1
ATOM 1635 C C . VAL A 1 217 ? 79.818 24.607 22.099 1.00 15.05 217 VAL A C 1
ATOM 1636 O O . VAL A 1 217 ? 78.864 25.366 22.202 1.00 17.29 217 VAL A O 1
ATOM 1640 N N . GLU A 1 218 ? 79.937 23.512 22.842 1.00 9.51 218 GLU A N 1
ATOM 1641 C CA . GLU A 1 218 ? 78.925 23.077 23.782 1.00 8.65 218 GLU A CA 1
ATOM 1642 C C . GLU A 1 218 ? 79.567 22.292 24.890 1.00 13.34 218 GLU A C 1
ATOM 1643 O O . GLU A 1 218 ? 80.506 21.547 24.655 1.00 14.14 218 GLU A O 1
ATOM 1649 N N . GLU A 1 219 ? 79.049 22.467 26.112 1.00 7.68 219 GLU A N 1
ATOM 1650 C CA . GLU A 1 219 ? 79.513 21.761 27.285 1.00 7.38 219 GLU A CA 1
ATOM 1651 C C . GLU A 1 219 ? 78.291 21.389 28.123 1.00 11.92 219 GLU A C 1
ATOM 1652 O O . GLU A 1 219 ? 77.463 22.260 28.424 1.00 9.55 219 GLU A O 1
ATOM 1658 N N . ASN A 1 220 ? 78.174 20.102 28.491 1.00 7.31 220 ASN A N 1
ATOM 1659 C CA . ASN A 1 220 ? 77.076 19.615 29.341 1.00 7.86 220 ASN A CA 1
ATOM 1660 C C . ASN A 1 220 ? 77.521 18.382 30.145 1.00 11.36 220 ASN A C 1
ATOM 1661 O O . ASN A 1 220 ? 78.702 18.041 30.101 1.00 10.39 220 ASN A O 1
ATOM 1666 N N . ASP A 1 221 ? 76.609 17.738 30.883 1.00 8.90 221 ASP A N 1
ATOM 1667 C CA . ASP A 1 221 ? 76.962 16.595 31.745 1.00 9.84 221 ASP A CA 1
ATOM 1668 C C . ASP A 1 221 ? 77.345 15.328 31.015 1.00 12.38 221 ASP A C 1
ATOM 1669 O O . ASP A 1 221 ? 77.848 14.404 31.647 1.00 11.77 221 ASP A O 1
ATOM 1674 N N . HIS A 1 222 ? 77.098 15.280 29.698 1.00 9.35 222 HIS A N 1
ATOM 1675 C CA . HIS A 1 222 ? 77.346 14.093 28.881 1.00 10.35 222 HIS A CA 1
ATOM 1676 C C . HIS A 1 222 ? 78.433 14.278 27.844 1.00 9.49 222 HIS A C 1
ATOM 1677 O O . HIS A 1 222 ? 79.213 13.362 27.638 1.00 9.09 222 HIS A O 1
ATOM 1684 N N . TYR A 1 223 ? 78.460 15.432 27.147 1.00 5.17 223 TYR A N 1
ATOM 1685 C CA . TYR A 1 223 ? 79.427 15.672 26.090 1.00 5.09 223 TYR A CA 1
ATOM 1686 C C . TYR A 1 223 ? 79.912 17.115 26.003 1.00 9.97 223 TYR A C 1
ATOM 1687 O O . TYR A 1 223 ? 79.301 18.037 26.577 1.00 7.86 223 TYR A O 1
ATOM 1696 N N . THR A 1 224 ? 81.034 17.286 25.268 1.00 9.50 224 THR A N 1
ATOM 1697 C CA . THR A 1 224 ? 81.637 18.562 24.897 1.00 9.10 224 THR A CA 1
ATOM 1698 C C . THR A 1 224 ? 81.841 18.572 23.372 1.00 13.70 224 THR A C 1
ATOM 1699 O O . THR A 1 224 ? 82.447 17.636 22.835 1.00 13.64 224 THR A O 1
ATOM 1703 N N . ASP A 1 225 ? 81.361 19.631 22.686 1.00 8.38 225 ASP A N 1
ATOM 1704 C CA . ASP A 1 225 ? 81.582 19.782 21.245 1.00 7.66 225 ASP A CA 1
ATOM 1705 C C . ASP A 1 225 ? 82.711 20.771 21.028 1.00 10.39 225 ASP A C 1
ATOM 1706 O O . ASP A 1 225 ? 82.735 21.847 21.635 1.00 8.80 225 ASP A O 1
ATOM 1711 N N . LEU A 1 226 ? 83.667 20.381 20.209 1.00 8.59 226 LEU A N 1
ATOM 1712 C CA . LEU A 1 226 ? 84.815 21.221 19.857 1.00 8.05 226 LEU A CA 1
ATOM 1713 C C . LEU A 1 226 ? 84.822 21.475 18.343 1.00 13.07 226 LEU A C 1
ATOM 1714 O O . LEU A 1 226 ? 84.238 20.707 17.590 1.00 10.24 226 LEU A O 1
ATOM 1719 N N . ILE A 1 227 ? 85.437 22.581 17.903 1.00 11.04 227 ILE A N 1
ATOM 1720 C CA . ILE A 1 227 ? 85.540 22.892 16.486 1.00 11.31 227 ILE A CA 1
ATOM 1721 C C . ILE A 1 227 ? 86.917 23.491 16.199 1.00 14.80 227 ILE A C 1
ATOM 1722 O O . ILE A 1 227 ? 87.443 24.237 17.024 1.00 12.42 227 ILE A O 1
ATOM 1727 N N . LEU A 1 228 ? 87.499 23.179 15.026 1.00 12.71 228 LEU A N 1
ATOM 1728 C CA . LEU A 1 228 ? 88.761 23.796 14.622 1.00 12.14 228 LEU A CA 1
ATOM 1729 C C . LEU A 1 228 ? 88.408 25.203 14.153 1.00 15.64 228 LEU A C 1
ATOM 1730 O O . LEU A 1 228 ? 87.306 25.422 13.659 1.00 14.10 228 LEU A O 1
ATOM 1735 N N . LYS A 1 229 ? 89.323 26.163 14.310 1.00 16.48 229 LYS A N 1
ATOM 1736 C CA . LYS A 1 229 ? 89.060 27.552 13.898 1.00 17.06 229 LYS A CA 1
ATOM 1737 C C . LYS A 1 229 ? 88.818 27.720 12.393 1.00 22.62 229 LYS A C 1
ATOM 1738 O O . LYS A 1 229 ? 88.085 28.635 11.992 1.00 20.90 229 LYS A O 1
ATOM 1744 N N . ASN A 1 230 ? 89.417 26.829 11.572 1.00 20.75 230 ASN A N 1
ATOM 1745 C CA . ASN A 1 230 ? 89.376 26.916 10.108 1.00 20.60 230 ASN A CA 1
ATOM 1746 C C . ASN A 1 230 ? 88.693 25.761 9.400 1.00 23.47 230 ASN A C 1
ATOM 1747 O O . ASN A 1 230 ? 88.975 25.498 8.227 1.00 22.75 230 ASN A O 1
ATOM 1752 N N . ASP A 1 231 ? 87.775 25.078 10.092 1.00 19.32 231 ASP A N 1
ATOM 1753 C CA . ASP A 1 231 ? 87.020 23.978 9.502 1.00 20.26 231 ASP A CA 1
ATOM 1754 C C . ASP A 1 231 ? 85.620 23.868 10.115 1.00 23.75 231 ASP A C 1
ATOM 1755 O O . ASP A 1 231 ? 85.417 24.285 11.259 1.00 22.63 231 ASP A O 1
ATOM 1760 N N . ASP A 1 232 ? 84.665 23.314 9.362 1.00 22.31 232 ASP A N 1
ATOM 1761 C CA . ASP A 1 232 ? 83.278 23.186 9.838 1.00 23.05 232 ASP A CA 1
ATOM 1762 C C . ASP A 1 232 ? 82.924 21.844 10.522 1.00 23.78 232 ASP A C 1
ATOM 1763 O O . ASP A 1 232 ? 81.766 21.667 10.887 1.00 26.18 232 ASP A O 1
ATOM 1768 N N . ILE A 1 233 ? 83.872 20.904 10.662 1.00 16.73 233 ILE A N 1
ATOM 1769 C CA . ILE A 1 233 ? 83.615 19.607 11.307 1.00 15.59 233 ILE A CA 1
ATOM 1770 C C . ILE A 1 233 ? 83.511 19.782 12.829 1.00 15.15 233 ILE A C 1
ATOM 1771 O O . ILE A 1 233 ? 84.390 20.403 13.439 1.00 12.29 233 ILE A O 1
ATOM 1776 N N . TYR A 1 234 ? 82.491 19.176 13.447 1.00 9.24 234 TYR A N 1
ATOM 1777 C CA . TYR A 1 234 ? 82.394 19.184 14.902 1.00 9.42 234 TYR A CA 1
ATOM 1778 C C . TYR A 1 234 ? 83.110 17.964 15.447 1.00 10.94 234 TYR A C 1
ATOM 1779 O O . TYR A 1 234 ? 83.154 16.931 14.782 1.00 10.54 234 TYR A O 1
ATOM 1788 N N . PHE A 1 235 ? 83.716 18.110 16.618 1.00 5.96 235 PHE A N 1
ATOM 1789 C CA . PHE A 1 235 ? 84.401 17.050 17.343 1.00 5.79 235 PHE A CA 1
ATOM 1790 C C . PHE A 1 235 ? 83.671 16.899 18.651 1.00 10.26 235 PHE A C 1
ATOM 1791 O O . PHE A 1 235 ? 83.728 17.791 19.504 1.00 10.27 235 PHE A O 1
ATOM 1799 N N . ARG A 1 236 ? 82.906 15.814 18.777 1.00 5.56 236 ARG A N 1
ATOM 1800 C CA . ARG A 1 236 ? 82.156 15.572 19.980 1.00 6.55 236 ARG A CA 1
ATOM 1801 C C . ARG A 1 236 ? 82.885 14.567 20.832 1.00 10.24 236 ARG A C 1
ATOM 1802 O O . ARG A 1 236 ? 83.119 13.444 20.380 1.00 11.16 236 ARG A O 1
ATOM 1810 N N . ILE A 1 237 ? 83.264 14.978 22.053 1.00 6.30 237 ILE A N 1
ATOM 1811 C CA . ILE A 1 237 ? 83.907 14.122 23.060 1.00 6.63 237 ILE A CA 1
ATOM 1812 C C . ILE A 1 237 ? 82.808 13.858 24.074 1.00 14.02 237 ILE A C 1
ATOM 1813 O O . ILE A 1 237 ? 82.282 14.794 24.672 1.00 13.59 237 ILE A O 1
ATOM 1818 N N . GLU A 1 238 ? 82.402 12.601 24.201 1.00 12.18 238 GLU A N 1
ATOM 1819 C CA . GLU A 1 238 ? 81.370 12.232 25.131 1.00 12.10 238 GLU A CA 1
ATOM 1820 C C . GLU A 1 238 ? 81.858 11.215 26.138 1.00 13.58 238 GLU A C 1
ATOM 1821 O O . GLU A 1 238 ? 82.760 10.421 25.862 1.00 10.50 238 GLU A O 1
ATOM 1827 N N . ASP A 1 239 ? 81.282 11.285 27.332 1.00 10.45 239 ASP A N 1
ATOM 1828 C CA . ASP A 1 239 ? 81.599 10.369 28.419 1.00 9.93 239 ASP A CA 1
ATOM 1829 C C . ASP A 1 239 ? 81.208 8.958 27.973 1.00 15.88 239 ASP A C 1
ATOM 1830 O O . ASP A 1 239 ? 80.177 8.779 27.338 1.00 14.01 239 ASP A O 1
ATOM 1835 N N . GLY A 1 240 ? 82.051 7.990 28.273 1.00 16.18 240 GLY A N 1
ATOM 1836 C CA . GLY A 1 240 ? 81.752 6.609 27.933 1.00 15.84 240 GLY A CA 1
ATOM 1837 C C . GLY A 1 240 ? 82.461 5.641 28.838 1.00 19.76 240 GLY A C 1
ATOM 1838 O O . GLY A 1 240 ? 83.376 6.017 29.575 1.00 17.81 240 GLY A O 1
ATOM 1839 N N . LYS A 1 241 ? 82.043 4.378 28.786 1.00 17.76 241 LYS A N 1
ATOM 1840 C CA . LYS A 1 241 ? 82.712 3.302 29.515 1.00 17.01 241 LYS A CA 1
ATOM 1841 C C . LYS A 1 241 ? 83.918 2.854 28.684 1.00 17.91 241 LYS A C 1
ATOM 1842 O O . LYS A 1 241 ? 84.801 2.167 29.187 1.00 16.96 241 LYS A O 1
ATOM 1848 N N . VAL A 1 242 ? 84.000 3.322 27.423 1.00 14.94 242 VAL A N 1
ATOM 1849 C CA . VAL A 1 242 ? 85.121 3.046 26.508 1.00 15.13 242 VAL A CA 1
ATOM 1850 C C . VAL A 1 242 ? 85.859 4.355 26.146 1.00 16.41 242 VAL A C 1
ATOM 1851 O O . VAL A 1 242 ? 85.265 5.435 26.217 1.00 14.42 242 VAL A O 1
ATOM 1855 N N . SER A 1 243 ? 87.137 4.252 25.784 1.00 11.11 243 SER A N 1
ATOM 1856 C CA . SER A 1 243 ? 87.908 5.379 25.268 1.00 10.34 243 SER A CA 1
ATOM 1857 C C . SER A 1 243 ? 88.253 5.041 23.808 1.00 13.96 243 SER A C 1
ATOM 1858 O O . SER A 1 243 ? 89.144 4.225 23.544 1.00 15.97 243 SER A O 1
ATOM 1861 N N . LYS A 1 244 ? 87.529 5.644 22.856 1.00 7.96 244 LYS A N 1
ATOM 1862 C CA . LYS A 1 244 ? 87.759 5.375 21.428 1.00 5.49 244 LYS A CA 1
ATOM 1863 C C . LYS A 1 244 ? 87.104 6.351 20.459 1.00 9.73 244 LYS A C 1
ATOM 1864 O O . LYS A 1 244 ? 86.097 6.987 20.788 1.00 9.55 244 LYS A O 1
ATOM 1870 N N . TYR A 1 245 ? 87.636 6.392 19.227 1.00 6.61 245 TYR A N 1
ATOM 1871 C CA . TYR A 1 245 ? 87.054 7.081 18.076 1.00 7.15 245 TYR A CA 1
ATOM 1872 C C . TYR A 1 245 ? 85.879 6.162 17.738 1.00 9.21 245 TYR A C 1
ATOM 1873 O O . TYR A 1 245 ? 86.081 4.987 17.416 1.00 7.11 245 TYR A O 1
ATOM 1882 N N . HIS A 1 246 ? 84.668 6.652 17.976 1.00 5.87 246 HIS A N 1
ATOM 1883 C CA . HIS A 1 246 ? 83.444 5.884 17.941 1.00 5.61 246 HIS A CA 1
ATOM 1884 C C . HIS A 1 246 ? 82.634 5.908 16.658 1.00 7.56 246 HIS A C 1
ATOM 1885 O O . HIS A 1 246 ? 82.250 4.857 16.163 1.00 4.83 246 HIS A O 1
ATOM 1892 N N . SER A 1 247 ? 82.322 7.084 16.156 1.00 6.30 247 SER A N 1
ATOM 1893 C CA . SER A 1 247 ? 81.478 7.211 14.993 1.00 8.04 247 SER A CA 1
ATOM 1894 C C . SER A 1 247 ? 81.733 8.480 14.212 1.00 10.85 247 SER A C 1
ATOM 1895 O O . SER A 1 247 ? 82.352 9.418 14.711 1.00 10.82 247 SER A O 1
ATOM 1898 N N . VAL A 1 248 ? 81.272 8.486 12.979 1.00 8.94 248 VAL A N 1
ATOM 1899 C CA . VAL A 1 248 ? 81.387 9.629 12.076 1.00 10.85 248 VAL A CA 1
ATOM 1900 C C . VAL A 1 248 ? 79.970 9.917 11.548 1.00 15.01 248 VAL A C 1
ATOM 1901 O O . VAL A 1 248 ? 79.206 8.978 11.266 1.00 13.29 248 VAL A O 1
ATOM 1905 N N . ILE A 1 249 ? 79.587 11.201 11.500 1.00 12.04 249 ILE A N 1
ATOM 1906 C CA . ILE A 1 249 ? 78.274 11.627 11.009 1.00 11.02 249 ILE A CA 1
ATOM 1907 C C . ILE A 1 249 ? 78.507 12.252 9.662 1.00 10.98 249 ILE A C 1
ATOM 1908 O O . ILE A 1 249 ? 79.289 13.190 9.553 1.00 11.03 249 ILE A O 1
ATOM 1913 N N . ILE A 1 250 ? 77.885 11.679 8.634 1.00 8.17 250 ILE A N 1
ATOM 1914 C CA . ILE A 1 250 ? 78.044 12.090 7.238 1.00 8.73 250 ILE A CA 1
ATOM 1915 C C . ILE A 1 250 ? 76.727 12.577 6.708 1.00 14.20 250 ILE A C 1
ATOM 1916 O O . ILE A 1 250 ? 75.750 11.832 6.699 1.00 12.58 250 ILE A O 1
ATOM 1921 N N . LYS A 1 251 ? 76.697 13.826 6.261 1.00 15.38 251 LYS A N 1
ATOM 1922 C CA . LYS A 1 251 ? 75.504 14.396 5.659 1.00 16.84 251 LYS A CA 1
ATOM 1923 C C . LYS A 1 251 ? 75.410 13.778 4.261 1.00 23.56 251 LYS A C 1
ATOM 1924 O O . LYS A 1 251 ? 76.423 13.686 3.560 1.00 23.71 251 LYS A O 1
ATOM 1930 N N . ASP A 1 252 ? 74.238 13.259 3.904 1.00 22.04 252 ASP A N 1
ATOM 1931 C CA . ASP A 1 252 ? 74.021 12.613 2.608 1.00 23.59 252 ASP A CA 1
ATOM 1932 C C . ASP A 1 252 ? 72.898 13.346 1.871 1.00 27.10 252 ASP A C 1
ATOM 1933 O O . ASP A 1 252 ? 71.740 13.266 2.281 1.00 25.17 252 ASP A O 1
ATOM 1938 N N . ALA A 1 253 ? 73.257 14.078 0.792 1.00 25.94 253 ALA A N 1
ATOM 1939 C CA . ALA A 1 253 ? 72.332 14.861 -0.040 1.00 26.60 253 ALA A CA 1
ATOM 1940 C C . ALA A 1 253 ? 71.228 14.011 -0.690 1.00 33.14 253 ALA A C 1
ATOM 1941 O O . ALA A 1 253 ? 70.142 14.534 -0.955 1.00 33.83 253 ALA A O 1
ATOM 1943 N N . GLN A 1 254 ? 71.496 12.714 -0.922 1.00 31.74 254 GLN A N 1
ATOM 1944 C CA . GLN A 1 254 ? 70.550 11.767 -1.524 1.00 32.76 254 GLN A CA 1
ATOM 1945 C C . GLN A 1 254 ? 69.704 10.993 -0.476 1.00 40.27 254 GLN A C 1
ATOM 1946 O O . GLN A 1 254 ? 68.809 10.237 -0.858 1.00 40.80 254 GLN A O 1
ATOM 1952 N N . ALA A 1 255 ? 69.975 11.183 0.833 1.00 37.65 255 ALA A N 1
ATOM 1953 C CA . ALA A 1 255 ? 69.204 10.507 1.884 1.00 37.96 255 ALA A CA 1
ATOM 1954 C C . ALA A 1 255 ? 67.934 11.268 2.238 1.00 41.29 255 ALA A C 1
ATOM 1955 O O . ALA A 1 255 ? 67.939 12.498 2.294 1.00 40.63 255 ALA A O 1
ATOM 1957 N N . THR A 1 256 ? 66.850 10.526 2.497 1.00 38.22 256 THR A N 1
ATOM 1958 C CA . THR A 1 256 ? 65.558 11.091 2.900 1.00 37.29 256 THR A CA 1
ATOM 1959 C C . THR A 1 256 ? 65.363 10.798 4.378 1.00 38.83 256 THR A C 1
ATOM 1960 O O . THR A 1 256 ? 64.675 11.552 5.068 1.00 39.47 256 THR A O 1
ATOM 1964 N N . SER A 1 257 ? 65.977 9.699 4.860 1.00 32.18 257 SER A N 1
ATOM 1965 C CA . SER A 1 257 ? 65.889 9.241 6.250 1.00 30.11 257 SER A CA 1
ATOM 1966 C C . SER A 1 257 ? 67.273 8.929 6.839 1.00 26.59 257 SER A C 1
ATOM 1967 O O . SER A 1 257 ? 68.135 8.434 6.107 1.00 25.51 257 SER A O 1
ATOM 1970 N N . PRO A 1 258 ? 67.520 9.189 8.142 1.00 19.02 258 PRO A N 1
ATOM 1971 C CA . PRO A 1 258 ? 68.836 8.846 8.701 1.00 18.28 258 PRO A CA 1
ATOM 1972 C C . PRO A 1 258 ? 69.032 7.337 8.788 1.00 20.35 258 PRO A C 1
ATOM 1973 O O . PRO A 1 258 ? 68.057 6.584 8.750 1.00 20.25 258 PRO A O 1
ATOM 1977 N N . TYR A 1 259 ? 70.294 6.902 8.880 1.00 14.64 259 TYR A N 1
ATOM 1978 C CA . TYR A 1 259 ? 70.639 5.498 9.082 1.00 14.88 259 TYR A CA 1
ATOM 1979 C C . TYR A 1 259 ? 72.070 5.391 9.548 1.00 16.13 259 TYR A C 1
ATOM 1980 O O . TYR A 1 259 ? 72.886 6.274 9.281 1.00 16.59 259 TYR A O 1
ATOM 1989 N N . SER A 1 260 ? 72.373 4.297 10.191 1.00 11.36 260 SER A N 1
ATOM 1990 C CA . SER A 1 260 ? 73.707 4.034 10.682 1.00 10.88 260 SER A CA 1
ATOM 1991 C C . SER A 1 260 ? 74.156 2.677 10.237 1.00 13.37 260 SER A C 1
ATOM 1992 O O . SER A 1 260 ? 73.373 1.725 10.229 1.00 13.13 260 SER A O 1
ATOM 1995 N N . ILE A 1 261 ? 75.438 2.573 9.916 1.00 9.49 261 ILE A N 1
ATOM 1996 C CA . ILE A 1 261 ? 76.013 1.308 9.506 1.00 9.64 261 ILE A CA 1
ATOM 1997 C C . ILE A 1 261 ? 77.114 0.959 10.491 1.00 13.30 261 ILE A C 1
ATOM 1998 O O . ILE A 1 261 ? 78.050 1.751 10.665 1.00 11.10 261 ILE A O 1
ATOM 2003 N N . PHE A 1 262 ? 76.994 -0.211 11.140 1.00 9.11 262 PHE A N 1
ATOM 2004 C CA A PHE A 1 262 ? 78.051 -0.685 12.022 0.50 8.38 262 PHE A CA 1
ATOM 2005 C CA B PHE A 1 262 ? 78.013 -0.686 12.045 0.50 9.45 262 PHE A CA 1
ATOM 2006 C C . PHE A 1 262 ? 78.845 -1.663 11.219 1.00 15.39 262 PHE A C 1
ATOM 2007 O O . PHE A 1 262 ? 78.306 -2.677 10.750 1.00 17.12 262 PHE A O 1
ATOM 2022 N N . ILE A 1 263 ? 80.129 -1.357 11.026 1.00 11.23 263 ILE A N 1
ATOM 2023 C CA . ILE A 1 263 ? 80.977 -2.226 10.240 1.00 12.55 263 ILE A CA 1
ATOM 2024 C C . ILE A 1 263 ? 82.410 -2.249 10.726 1.00 15.04 263 ILE A C 1
ATOM 2025 O O . ILE A 1 263 ? 83.025 -1.198 10.911 1.00 13.81 263 ILE A O 1
ATOM 2030 N N . ARG A 1 264 ? 82.916 -3.467 11.005 1.00 10.32 264 ARG A N 1
ATOM 2031 C CA . ARG A 1 264 ? 84.287 -3.734 11.450 1.00 10.31 264 ARG A CA 1
ATOM 2032 C C . ARG A 1 264 ? 84.745 -2.816 12.561 1.00 12.39 264 ARG A C 1
ATOM 2033 O O . ARG A 1 264 ? 85.825 -2.232 12.454 1.00 11.09 264 ARG A O 1
ATOM 2041 N N . GLY A 1 265 ? 83.914 -2.695 13.594 1.00 10.07 265 GLY A N 1
ATOM 2042 C CA . GLY A 1 265 ? 84.186 -1.913 14.799 1.00 10.14 265 GLY A CA 1
ATOM 2043 C C . GLY A 1 265 ? 83.960 -0.413 14.721 1.00 12.63 265 GLY A C 1
ATOM 2044 O O . GLY A 1 265 ? 84.213 0.285 15.703 1.00 11.61 265 GLY A O 1
ATOM 2045 N N . ALA A 1 266 ? 83.486 0.096 13.575 1.00 10.21 266 ALA A N 1
ATOM 2046 C CA . ALA A 1 266 ? 83.240 1.517 13.365 1.00 11.23 266 ALA A CA 1
ATOM 2047 C C . ALA A 1 266 ? 81.767 1.805 13.056 1.00 13.52 266 ALA A C 1
ATOM 2048 O O . ALA A 1 266 ? 81.020 0.900 12.673 1.00 14.14 266 ALA A O 1
ATOM 2050 N N . ILE A 1 267 ? 81.321 3.037 13.323 1.00 7.80 267 ILE A N 1
ATOM 2051 C CA . ILE A 1 267 ? 79.928 3.420 13.074 1.00 8.56 267 ILE A CA 1
ATOM 2052 C C . ILE A 1 267 ? 79.914 4.559 12.090 1.00 11.09 267 ILE A C 1
ATOM 2053 O O . ILE A 1 267 ? 80.543 5.588 12.337 1.00 9.89 267 ILE A O 1
ATOM 2058 N N . TYR A 1 268 ? 79.252 4.347 10.951 1.00 6.42 268 TYR A N 1
ATOM 2059 C CA . TYR A 1 268 ? 79.095 5.394 9.941 1.00 7.77 268 TYR A CA 1
ATOM 2060 C C . TYR A 1 268 ? 77.631 5.808 10.023 1.00 11.94 268 TYR A C 1
ATOM 2061 O O . TYR A 1 268 ? 76.767 4.982 9.757 1.00 11.90 268 TYR A O 1
ATOM 2070 N N . ARG A 1 269 ? 77.349 7.043 10.489 1.00 10.34 269 ARG A N 1
ATOM 2071 C CA . ARG A 1 269 ? 75.978 7.567 10.594 1.00 9.89 269 ARG A CA 1
ATOM 2072 C C . ARG A 1 269 ? 75.708 8.488 9.419 1.00 14.70 269 ARG A C 1
ATOM 2073 O O . ARG A 1 269 ? 76.533 9.356 9.124 1.00 15.32 269 ARG A O 1
ATOM 2081 N N . PHE A 1 270 ? 74.569 8.302 8.733 1.00 10.36 270 PHE A N 1
ATOM 2082 C CA . PHE A 1 270 ? 74.201 9.116 7.579 1.00 10.15 270 PHE A CA 1
ATOM 2083 C C . PHE A 1 270 ? 72.945 9.878 7.870 1.00 14.19 270 PHE A C 1
ATOM 2084 O O . PHE A 1 270 ? 71.972 9.313 8.384 1.00 11.48 270 PHE A O 1
ATOM 2092 N N . GLU A 1 271 ? 72.966 11.182 7.579 1.00 11.92 271 GLU A N 1
ATOM 2093 C CA . GLU A 1 271 ? 71.818 12.038 7.843 1.00 11.90 271 GLU A CA 1
ATOM 2094 C C . GLU A 1 271 ? 71.427 12.860 6.622 1.00 17.02 271 GLU A C 1
ATOM 2095 O O . GLU A 1 271 ? 72.314 13.314 5.889 1.00 15.45 271 GLU A O 1
ATOM 2101 N N . PRO A 1 272 ? 70.109 13.080 6.397 1.00 17.27 272 PRO A N 1
ATOM 2102 C CA . PRO A 1 272 ? 69.680 13.913 5.252 1.00 19.59 272 PRO A CA 1
ATOM 2103 C C . PRO A 1 272 ? 70.093 15.385 5.369 1.00 29.81 272 PRO A C 1
ATOM 2104 O O . PRO A 1 272 ? 70.369 15.866 6.481 1.00 30.83 272 PRO A O 1
ATOM 2108 N N . LEU A 1 273 ? 70.032 16.117 4.220 1.00 29.40 273 LEU A N 1
ATOM 2109 C CA . LEU A 1 273 ? 70.367 17.543 3.995 1.00 54.16 273 LEU A CA 1
ATOM 2110 C C . LEU A 1 273 ? 71.867 17.832 3.899 1.00 85.48 273 LEU A C 1
ATOM 2111 O O . LEU A 1 273 ? 72.356 18.215 2.833 1.00 49.11 273 LEU A O 1
ATOM 2116 N N . ILE B 1 22 ? 51.810 27.131 43.168 1.00 22.38 22 ILE B N 1
ATOM 2117 C CA . ILE B 1 22 ? 52.861 26.815 44.128 1.00 21.48 22 ILE B CA 1
ATOM 2118 C C . ILE B 1 22 ? 52.943 25.301 44.246 1.00 23.21 22 ILE B C 1
ATOM 2119 O O . ILE B 1 22 ? 52.218 24.683 45.034 1.00 22.04 22 ILE B O 1
ATOM 2124 N N . LEU B 1 23 ? 53.844 24.719 43.462 1.00 17.66 23 LEU B N 1
ATOM 2125 C CA . LEU B 1 23 ? 54.064 23.271 43.426 1.00 14.98 23 LEU B CA 1
ATOM 2126 C C . LEU B 1 23 ? 55.423 22.934 43.944 1.00 13.35 23 LEU B C 1
ATOM 2127 O O . LEU B 1 23 ? 56.388 23.612 43.618 1.00 11.35 23 LEU B O 1
ATOM 2132 N N . LYS B 1 24 ? 55.511 21.855 44.720 1.00 12.34 24 LYS B N 1
ATOM 2133 C CA . LYS B 1 24 ? 56.779 21.330 45.224 1.00 12.56 24 LYS B CA 1
ATOM 2134 C C . LYS B 1 24 ? 56.768 19.814 45.058 1.00 14.74 24 LYS B C 1
ATOM 2135 O O . LYS B 1 24 ? 55.697 19.209 44.973 1.00 16.07 24 LYS B O 1
ATOM 2141 N N . PHE B 1 25 ? 57.946 19.194 45.053 1.00 10.15 25 PHE B N 1
ATOM 2142 C CA . PHE B 1 25 ? 58.054 17.730 44.957 1.00 9.02 25 PHE B CA 1
ATOM 2143 C C . PHE B 1 25 ? 57.538 17.112 46.257 1.00 10.88 25 PHE B C 1
ATOM 2144 O O . PHE B 1 25 ? 57.936 17.562 47.334 1.00 11.03 25 PHE B O 1
ATOM 2152 N N . ASP B 1 26 ? 56.644 16.111 46.177 1.00 7.26 26 ASP B N 1
ATOM 2153 C CA . ASP B 1 26 ? 56.168 15.450 47.401 1.00 6.53 26 ASP B CA 1
ATOM 2154 C C . ASP B 1 26 ? 56.808 14.099 47.613 1.00 11.24 26 ASP B C 1
ATOM 2155 O O . ASP B 1 26 ? 57.433 13.869 48.638 1.00 9.44 26 ASP B O 1
ATOM 2160 N N . HIS B 1 27 ? 56.611 13.180 46.679 1.00 9.32 27 HIS B N 1
ATOM 2161 C CA . HIS B 1 27 ? 57.165 11.854 46.832 1.00 9.96 27 HIS B CA 1
ATOM 2162 C C . HIS B 1 27 ? 57.355 11.160 45.493 1.00 11.99 27 HIS B C 1
ATOM 2163 O O . HIS B 1 27 ? 56.842 11.631 44.475 1.00 10.74 27 HIS B O 1
ATOM 2170 N N . ILE B 1 28 ? 58.177 10.102 45.489 1.00 6.84 28 ILE B N 1
ATOM 2171 C CA . ILE B 1 28 ? 58.394 9.246 44.343 1.00 5.89 28 ILE B CA 1
ATOM 2172 C C . ILE B 1 28 ? 57.876 7.872 44.731 1.00 10.79 28 ILE B C 1
ATOM 2173 O O . ILE B 1 28 ? 58.064 7.463 45.866 1.00 11.57 28 ILE B O 1
ATOM 2178 N N . ILE B 1 29 ? 57.213 7.177 43.800 1.00 6.93 29 ILE B N 1
ATOM 2179 C CA . ILE B 1 29 ? 56.656 5.865 44.060 1.00 7.01 29 ILE B CA 1
ATOM 2180 C C . ILE B 1 29 ? 57.522 4.801 43.470 1.00 9.49 29 ILE B C 1
ATOM 2181 O O . ILE B 1 29 ? 57.785 4.825 42.256 1.00 10.65 29 ILE B O 1
ATOM 2186 N N . HIS B 1 30 ? 57.901 3.839 44.312 1.00 3.63 30 HIS B N 1
ATOM 2187 C CA . HIS B 1 30 ? 58.659 2.670 43.898 1.00 4.44 30 HIS B CA 1
ATOM 2188 C C . HIS B 1 30 ? 57.831 1.400 44.184 1.00 7.93 30 HIS B C 1
ATOM 2189 O O . HIS B 1 30 ? 57.584 1.071 45.352 1.00 7.35 30 HIS B O 1
ATOM 2196 N N . TYR B 1 31 ? 57.435 0.678 43.112 1.00 5.05 31 TYR B N 1
ATOM 2197 C CA . TYR B 1 31 ? 56.700 -0.570 43.239 1.00 6.16 31 TYR B CA 1
ATOM 2198 C C . TYR B 1 31 ? 57.703 -1.705 43.573 1.00 9.89 31 TYR B C 1
ATOM 2199 O O . TYR B 1 31 ? 58.633 -1.936 42.815 1.00 10.65 31 TYR B O 1
ATOM 2208 N N . ILE B 1 32 ? 57.518 -2.350 44.744 1.00 6.58 32 ILE B N 1
ATOM 2209 C CA . ILE B 1 32 ? 58.365 -3.453 45.238 1.00 7.16 32 ILE B CA 1
ATOM 2210 C C . ILE B 1 32 ? 57.506 -4.659 45.580 1.00 11.59 32 ILE B C 1
ATOM 2211 O O . ILE B 1 32 ? 56.658 -4.562 46.465 1.00 12.78 32 ILE B O 1
ATOM 2216 N N . ASP B 1 33 ? 57.733 -5.800 44.909 1.00 9.77 33 ASP B N 1
ATOM 2217 C CA . ASP B 1 33 ? 57.003 -7.027 45.216 1.00 10.31 33 ASP B CA 1
ATOM 2218 C C . ASP B 1 33 ? 57.508 -7.561 46.564 1.00 15.28 33 ASP B C 1
ATOM 2219 O O . ASP B 1 33 ? 58.678 -7.395 46.854 1.00 13.14 33 ASP B O 1
ATOM 2224 N N . GLN B 1 34 ? 56.631 -8.177 47.392 1.00 15.39 34 GLN B N 1
ATOM 2225 C CA . GLN B 1 34 ? 57.025 -8.709 48.707 1.00 15.68 34 GLN B CA 1
ATOM 2226 C C . GLN B 1 34 ? 57.674 -7.628 49.581 1.00 15.79 34 GLN B C 1
ATOM 2227 O O . GLN B 1 34 ? 58.751 -7.822 50.161 1.00 14.82 34 GLN B O 1
ATOM 2233 N N . LEU B 1 35 ? 57.021 -6.463 49.632 1.00 10.48 35 LEU B N 1
ATOM 2234 C CA . LEU B 1 35 ? 57.478 -5.304 50.395 1.00 9.25 35 LEU B CA 1
ATOM 2235 C C . LEU B 1 35 ? 57.630 -5.553 51.899 1.00 11.85 35 LEU B C 1
ATOM 2236 O O . LEU B 1 35 ? 58.485 -4.931 52.514 1.00 12.41 35 LEU B O 1
ATOM 2241 N N . ASP B 1 36 ? 56.855 -6.472 52.496 1.00 11.83 36 ASP B N 1
ATOM 2242 C CA . ASP B 1 36 ? 56.978 -6.750 53.940 1.00 13.80 36 ASP B CA 1
ATOM 2243 C C . ASP B 1 36 ? 58.347 -7.262 54.362 1.00 18.37 36 ASP B C 1
ATOM 2244 O O . ASP B 1 36 ? 58.775 -7.016 55.484 1.00 18.93 36 ASP B O 1
ATOM 2249 N N . ARG B 1 37 ? 59.030 -7.962 53.461 1.00 15.82 37 ARG B N 1
ATOM 2250 C CA . ARG B 1 37 ? 60.348 -8.546 53.710 1.00 15.75 37 ARG B CA 1
ATOM 2251 C C . ARG B 1 37 ? 61.454 -7.519 53.449 1.00 20.20 37 ARG B C 1
ATOM 2252 O O . ARG B 1 37 ? 62.580 -7.697 53.899 1.00 19.50 37 ARG B O 1
ATOM 2260 N N . PHE B 1 38 ? 61.131 -6.485 52.667 1.00 15.52 38 PHE B N 1
ATOM 2261 C CA . PHE B 1 38 ? 62.067 -5.487 52.179 1.00 14.09 38 PHE B CA 1
ATOM 2262 C C . PHE B 1 38 ? 62.613 -4.492 53.188 1.00 18.26 38 PHE B C 1
ATOM 2263 O O . PHE B 1 38 ? 61.873 -3.929 53.991 1.00 18.73 38 PHE B O 1
ATOM 2271 N N . SER B 1 39 ? 63.905 -4.195 53.033 1.00 15.78 39 SER B N 1
ATOM 2272 C CA . SER B 1 39 ? 64.659 -3.147 53.696 1.00 16.16 39 SER B CA 1
ATOM 2273 C C . SER B 1 39 ? 65.723 -2.671 52.701 1.00 21.15 39 SER B C 1
ATOM 2274 O O . SER B 1 39 ? 66.119 -3.433 51.814 1.00 20.25 39 SER B O 1
ATOM 2277 N N . PHE B 1 40 ? 66.156 -1.405 52.819 1.00 17.82 40 PHE B N 1
ATOM 2278 C CA . PHE B 1 40 ? 67.213 -0.859 51.990 1.00 18.40 40 PHE B CA 1
ATOM 2279 C C . PHE B 1 40 ? 68.569 -1.480 52.378 1.00 21.93 40 PHE B C 1
ATOM 2280 O O . PHE B 1 40 ? 68.768 -1.789 53.563 1.00 20.19 40 PHE B O 1
ATOM 2288 N N . PRO B 1 41 ? 69.520 -1.627 51.416 1.00 19.68 41 PRO B N 1
ATOM 2289 C CA . PRO B 1 41 ? 70.835 -2.193 51.753 1.00 20.31 41 PRO B CA 1
ATOM 2290 C C . PRO B 1 41 ? 71.555 -1.390 52.836 1.00 26.79 41 PRO B C 1
ATOM 2291 O O . PRO B 1 41 ? 71.587 -0.154 52.777 1.00 26.06 41 PRO B O 1
ATOM 2295 N N . GLY B 1 42 ? 72.047 -2.096 53.851 1.00 25.08 42 GLY B N 1
ATOM 2296 C CA . GLY B 1 42 ? 72.709 -1.498 55.009 1.00 25.42 42 GLY B CA 1
ATOM 2297 C C . GLY B 1 42 ? 71.867 -0.460 55.736 1.00 29.30 42 GLY B C 1
ATOM 2298 O O . GLY B 1 42 ? 72.415 0.396 56.433 1.00 29.74 42 GLY B O 1
ATOM 2299 N N . ASP B 1 43 ? 70.523 -0.517 55.565 1.00 25.32 43 ASP B N 1
ATOM 2300 C CA . ASP B 1 43 ? 69.573 0.438 56.147 1.00 24.64 43 ASP B CA 1
ATOM 2301 C C . ASP B 1 43 ? 69.981 1.900 55.852 1.00 22.63 43 ASP B C 1
ATOM 2302 O O . ASP B 1 43 ? 69.786 2.771 56.697 1.00 20.97 43 ASP B O 1
ATOM 2307 N N . VAL B 1 44 ? 70.560 2.163 54.649 1.00 16.86 44 VAL B N 1
ATOM 2308 C CA . VAL B 1 44 ? 71.022 3.499 54.228 1.00 16.23 44 VAL B CA 1
ATOM 2309 C C . VAL B 1 44 ? 69.875 4.518 54.407 1.00 16.62 44 VAL B C 1
ATOM 2310 O O . VAL B 1 44 ? 70.069 5.557 55.018 1.00 15.79 44 VAL B O 1
ATOM 2314 N N . ILE B 1 45 ? 68.682 4.160 53.936 1.00 13.30 45 ILE B N 1
ATOM 2315 C CA . ILE B 1 45 ? 67.462 4.960 54.101 1.00 13.13 45 ILE B CA 1
ATOM 2316 C C . ILE B 1 45 ? 66.581 4.153 55.033 1.00 17.35 45 ILE B C 1
ATOM 2317 O O . ILE B 1 45 ? 66.232 3.009 54.725 1.00 16.40 45 ILE B O 1
ATOM 2322 N N . LYS B 1 46 ? 66.241 4.747 56.175 1.00 15.95 46 LYS B N 1
ATOM 2323 C CA . LYS B 1 46 ? 65.362 4.112 57.139 1.00 15.82 46 LYS B CA 1
ATOM 2324 C C . LYS B 1 46 ? 63.916 4.135 56.618 1.00 16.90 46 LYS B C 1
ATOM 2325 O O . LYS B 1 46 ? 63.499 5.074 55.942 1.00 13.92 46 LYS B O 1
ATOM 2331 N N . LEU B 1 47 ? 63.174 3.093 56.939 1.00 13.91 47 LEU B N 1
ATOM 2332 C CA . LEU B 1 47 ? 61.792 2.929 56.519 1.00 13.56 47 LEU B CA 1
ATOM 2333 C C . LEU B 1 47 ? 60.891 2.825 57.721 1.00 20.52 47 LEU B C 1
ATOM 2334 O O . LEU B 1 47 ? 61.301 2.324 58.776 1.00 17.84 47 LEU B O 1
ATOM 2339 N N . HIS B 1 48 ? 59.666 3.333 57.563 1.00 19.37 48 HIS B N 1
ATOM 2340 C CA . HIS B 1 48 ? 58.600 3.277 58.548 1.00 19.96 48 HIS B CA 1
ATOM 2341 C C . HIS B 1 48 ? 57.371 2.727 57.799 1.00 22.19 48 HIS B C 1
ATOM 2342 O O . HIS B 1 48 ? 57.094 3.156 56.682 1.00 19.52 48 HIS B O 1
ATOM 2349 N N . SER B 1 49 ? 56.680 1.740 58.389 1.00 19.47 49 SER B N 1
ATOM 2350 C CA . SER B 1 49 ? 55.458 1.151 57.844 1.00 19.80 49 SER B CA 1
ATOM 2351 C C . SER B 1 49 ? 54.413 2.232 57.676 1.00 20.47 49 SER B C 1
ATOM 2352 O O . SER B 1 49 ? 54.300 3.130 58.514 1.00 19.00 49 SER B O 1
ATOM 2355 N N . GLY B 1 50 ? 53.722 2.186 56.549 1.00 17.22 50 GLY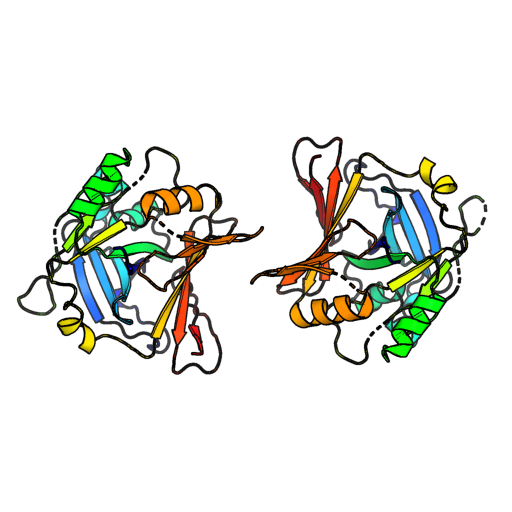 B N 1
ATOM 2356 C CA . GLY B 1 50 ? 52.696 3.160 56.217 1.00 16.80 50 GLY B CA 1
ATOM 2357 C C . GLY B 1 50 ? 51.333 2.643 56.605 1.00 21.90 50 GLY B C 1
ATOM 2358 O O . GLY B 1 50 ? 51.045 2.445 57.785 1.00 23.47 50 GLY B O 1
ATOM 2359 N N . GLY B 1 51 ? 50.507 2.430 55.614 1.00 15.69 51 GLY B N 1
ATOM 2360 C CA . GLY B 1 51 ? 49.155 1.940 55.800 1.00 15.76 51 GLY B CA 1
ATOM 2361 C C . GLY B 1 51 ? 48.642 1.271 54.556 1.00 18.64 51 GLY B C 1
ATOM 2362 O O . GLY B 1 51 ? 49.385 1.112 53.588 1.00 15.37 51 GLY B O 1
ATOM 2363 N N . TYR B 1 52 ? 47.356 0.902 54.579 1.00 16.71 52 TYR B N 1
ATOM 2364 C CA . TYR B 1 52 ? 46.652 0.241 53.494 1.00 16.62 52 TYR B CA 1
ATOM 2365 C C . TYR B 1 52 ? 45.682 1.206 52.813 1.00 20.28 52 TYR B C 1
ATOM 2366 O O . TYR B 1 52 ? 44.985 1.968 53.490 1.00 20.93 52 TYR B O 1
ATOM 2375 N N . HIS B 1 53 ? 45.670 1.199 51.465 1.00 15.59 53 HIS B N 1
ATOM 2376 C CA . HIS B 1 53 ? 44.769 2.010 50.652 1.00 14.12 53 HIS B CA 1
ATOM 2377 C C . HIS B 1 53 ? 43.592 1.083 50.337 1.00 18.53 53 HIS B C 1
ATOM 2378 O O . HIS B 1 53 ? 43.707 0.248 49.436 1.00 16.54 53 HIS B O 1
ATOM 2385 N N . HIS B 1 54 ? 42.488 1.172 51.133 1.00 17.74 54 HIS B N 1
ATOM 2386 C CA . HIS B 1 54 ? 41.327 0.278 50.985 1.00 19.19 54 HIS B CA 1
ATOM 2387 C C . HIS B 1 54 ? 40.717 0.230 49.610 1.00 23.15 54 HIS B C 1
ATOM 2388 O O . HIS B 1 54 ? 40.354 -0.857 49.183 1.00 22.50 54 HIS B O 1
ATOM 2395 N N . LYS B 1 55 ? 40.650 1.379 48.906 1.00 19.26 55 LYS B N 1
ATOM 2396 C CA . LYS B 1 55 ? 40.101 1.494 47.549 1.00 19.54 55 LYS B CA 1
ATOM 2397 C C . LYS B 1 55 ? 40.831 0.630 46.531 1.00 21.63 55 LYS B C 1
ATOM 2398 O O . LYS B 1 55 ? 40.197 0.138 45.596 1.00 22.18 55 LYS B O 1
ATOM 2404 N N . TYR B 1 56 ? 42.166 0.488 46.681 1.00 16.01 56 TYR B N 1
ATOM 2405 C CA . TYR B 1 56 ? 43.018 -0.204 45.714 1.00 14.58 56 TYR B CA 1
ATOM 2406 C C . TYR B 1 56 ? 43.602 -1.545 46.119 1.00 16.90 56 TYR B C 1
ATOM 2407 O O . TYR B 1 56 ? 43.935 -2.323 45.244 1.00 17.79 56 TYR B O 1
ATOM 2416 N N . GLY B 1 57 ? 43.700 -1.824 47.411 1.00 13.40 57 GLY B N 1
ATOM 2417 C CA . GLY B 1 57 ? 44.243 -3.090 47.902 1.00 11.67 57 GLY B CA 1
ATOM 2418 C C . GLY B 1 57 ? 45.758 -3.088 48.004 1.00 11.82 57 GLY B C 1
ATOM 2419 O O . GLY B 1 57 ? 46.375 -4.149 48.021 1.00 7.82 57 GLY B O 1
ATOM 2420 N N . THR B 1 58 ? 46.360 -1.887 48.060 1.00 11.88 58 THR B N 1
ATOM 2421 C CA . THR B 1 58 ? 47.807 -1.662 48.133 1.00 11.52 58 THR B CA 1
ATOM 2422 C C . THR B 1 58 ? 48.202 -1.204 49.537 1.00 15.22 58 THR B C 1
ATOM 2423 O O . THR B 1 58 ? 47.351 -0.741 50.292 1.00 15.59 58 THR B O 1
ATOM 2427 N N . PHE B 1 59 ? 49.504 -1.316 49.864 1.00 9.54 59 PHE B N 1
ATOM 2428 C CA . PHE B 1 59 ? 50.087 -0.870 51.130 1.00 9.36 59 PHE B CA 1
ATOM 2429 C C . PHE B 1 59 ? 51.454 -0.296 50.869 1.00 12.22 59 PHE B C 1
ATOM 2430 O O . PHE B 1 59 ? 52.096 -0.629 49.865 1.00 11.63 59 PHE B O 1
ATOM 2438 N N . ASN B 1 60 ? 51.945 0.492 51.798 1.00 10.03 60 ASN B N 1
ATOM 2439 C CA . ASN B 1 60 ? 53.233 1.140 51.592 1.00 9.52 60 ASN B CA 1
ATOM 2440 C C . ASN B 1 60 ? 54.178 1.125 52.806 1.00 13.74 60 ASN B C 1
ATOM 2441 O O . ASN B 1 60 ? 53.801 0.704 53.904 1.00 12.91 60 ASN B O 1
ATOM 2446 N N . LYS B 1 61 ? 55.423 1.554 52.576 1.00 10.57 61 LYS B N 1
ATOM 2447 C CA . LYS B 1 61 ? 56.473 1.736 53.564 1.00 11.22 61 LYS B CA 1
ATOM 2448 C C . LYS B 1 61 ? 57.072 3.023 53.108 1.00 14.29 61 LYS B C 1
ATOM 2449 O O . LYS B 1 61 ? 57.126 3.286 51.902 1.00 13.03 61 LYS B O 1
ATOM 2455 N N . LEU B 1 62 ? 57.438 3.868 54.058 1.00 11.69 62 LEU B N 1
ATOM 2456 C CA . LEU B 1 62 ? 57.903 5.213 53.737 1.00 11.55 62 LEU B CA 1
ATOM 2457 C C . LEU B 1 62 ? 59.295 5.508 54.190 1.00 14.53 62 LEU B C 1
ATOM 2458 O O . LEU B 1 62 ? 59.672 5.183 55.318 1.00 13.62 62 LEU B O 1
ATOM 2463 N N . GLY B 1 63 ? 60.064 6.066 53.268 1.00 12.57 63 GLY B N 1
ATOM 2464 C CA . GLY B 1 63 ? 61.416 6.550 53.492 1.00 12.31 63 GLY B CA 1
ATOM 2465 C C . GLY B 1 63 ? 61.374 8.069 53.537 1.00 15.13 63 GLY B C 1
ATOM 2466 O O . GLY B 1 63 ? 61.422 8.727 52.494 1.00 11.91 63 GLY B O 1
ATOM 2467 N N . TYR B 1 64 ? 61.233 8.636 54.749 1.00 12.99 64 TYR B N 1
ATOM 2468 C CA . TYR B 1 64 ? 61.165 10.088 54.919 1.00 13.48 64 TYR B CA 1
ATOM 2469 C C . TYR B 1 64 ? 62.539 10.712 54.755 1.00 20.09 64 TYR B C 1
ATOM 2470 O O . TYR B 1 64 ? 63.490 10.331 55.438 1.00 19.17 64 TYR B O 1
ATOM 2479 N N . ILE B 1 65 ? 62.642 11.671 53.837 1.00 17.90 65 ILE B N 1
ATOM 2480 C CA . ILE B 1 65 ? 63.888 12.363 53.571 1.00 18.08 65 ILE B CA 1
ATOM 2481 C C . ILE B 1 65 ? 63.844 13.721 54.278 1.00 25.99 65 ILE B C 1
ATOM 2482 O O . ILE B 1 65 ? 64.235 13.800 55.441 1.00 26.88 65 ILE B O 1
ATOM 2487 N N . ASN B 1 66 ? 63.331 14.765 53.619 1.00 23.74 66 ASN B N 1
ATOM 2488 C CA . ASN B 1 66 ? 63.268 16.117 54.186 1.00 23.60 66 ASN B CA 1
ATOM 2489 C C . ASN B 1 66 ? 62.155 16.904 53.490 1.00 27.93 66 ASN B C 1
ATOM 2490 O O . ASN B 1 66 ? 62.351 17.414 52.383 1.00 26.92 66 ASN B O 1
ATOM 2495 N N . GLU B 1 67 ? 60.961 16.914 54.115 1.00 24.75 67 GLU B N 1
ATOM 2496 C CA . GLU B 1 67 ? 59.730 17.558 53.622 1.00 25.86 67 GLU B CA 1
ATOM 2497 C C . GLU B 1 67 ? 59.231 16.891 52.316 1.00 27.10 67 GLU B C 1
ATOM 2498 O O . GLU B 1 67 ? 58.364 17.413 51.607 1.00 28.53 67 GLU B O 1
ATOM 2504 N N . ASN B 1 68 ? 59.784 15.699 52.038 1.00 19.34 68 ASN B N 1
ATOM 2505 C CA . ASN B 1 68 ? 59.458 14.826 50.908 1.00 17.21 68 ASN B CA 1
ATOM 2506 C C . ASN B 1 68 ? 59.873 13.409 51.293 1.00 18.71 68 ASN B C 1
ATOM 2507 O O . ASN B 1 68 ? 60.549 13.220 52.312 1.00 18.23 68 ASN B O 1
ATOM 2512 N N . TYR B 1 69 ? 59.426 12.410 50.538 1.00 12.98 69 TYR B N 1
ATOM 2513 C CA . TYR B 1 69 ? 59.740 11.037 50.898 1.00 11.12 69 TYR B CA 1
ATOM 2514 C C . TYR B 1 69 ? 59.751 10.091 49.725 1.00 11.87 69 TYR B C 1
ATOM 2515 O O . TYR B 1 69 ? 59.378 10.464 48.610 1.00 7.98 69 TYR B O 1
ATOM 2524 N N . ILE B 1 70 ? 60.149 8.846 50.006 1.00 7.79 70 ILE B N 1
ATOM 2525 C CA . ILE B 1 70 ? 60.099 7.739 49.065 1.00 7.37 70 ILE B CA 1
ATOM 2526 C C . ILE B 1 70 ? 58.937 6.875 49.504 1.00 10.22 70 ILE B C 1
ATOM 2527 O O . ILE B 1 70 ? 58.890 6.448 50.664 1.00 10.79 70 ILE B O 1
ATOM 2532 N N . GLU B 1 71 ? 57.985 6.622 48.593 1.00 7.65 71 GLU B N 1
ATOM 2533 C CA . GLU B 1 71 ? 56.874 5.740 48.877 1.00 6.02 71 GLU B CA 1
ATOM 2534 C C . GLU B 1 71 ? 57.164 4.402 48.217 1.00 8.94 71 GLU B C 1
ATOM 2535 O O . GLU B 1 71 ? 57.227 4.312 46.987 1.00 6.23 71 GLU B O 1
ATOM 2541 N N . LEU B 1 72 ? 57.377 3.370 49.037 1.00 6.29 72 LEU B N 1
ATOM 2542 C CA . LEU B 1 72 ? 57.572 2.014 48.523 1.00 5.74 72 LEU B CA 1
ATOM 2543 C C . LEU B 1 72 ? 56.180 1.439 48.553 1.00 8.50 72 LEU B C 1
ATOM 2544 O O . LEU B 1 72 ? 55.526 1.533 49.572 1.00 9.89 72 LEU B O 1
ATOM 2549 N N . LEU B 1 73 ? 55.708 0.915 47.444 1.00 3.00 73 LEU B N 1
ATOM 2550 C CA . LEU B 1 73 ? 54.338 0.470 47.304 1.00 4.60 73 LEU B CA 1
ATOM 2551 C C . LEU B 1 73 ? 54.245 -0.966 46.864 1.00 9.43 73 LEU B C 1
ATOM 2552 O O . LEU B 1 73 ? 55.021 -1.392 46.025 1.00 10.40 73 LEU B O 1
ATOM 2557 N N . ASP B 1 74 ? 53.283 -1.715 47.420 1.00 8.41 74 ASP B N 1
ATOM 2558 C CA . ASP B 1 74 ? 53.013 -3.100 47.021 1.00 8.18 74 ASP B CA 1
ATOM 2559 C C . ASP B 1 74 ? 51.502 -3.370 47.033 1.00 13.93 74 ASP B C 1
ATOM 2560 O O . ASP B 1 74 ? 50.746 -2.576 47.576 1.00 13.92 74 ASP B O 1
ATOM 2565 N N . VAL B 1 75 ? 51.079 -4.481 46.454 1.00 11.23 75 VAL B N 1
ATOM 2566 C CA . VAL B 1 75 ? 49.693 -4.880 46.385 1.00 12.39 75 VAL B CA 1
ATOM 2567 C C . VAL B 1 75 ? 49.438 -6.099 47.277 1.00 18.61 75 VAL B C 1
ATOM 2568 O O . VAL B 1 75 ? 50.124 -7.124 47.161 1.00 18.10 75 VAL B O 1
ATOM 2572 N N . GLU B 1 76 ? 48.477 -5.954 48.193 1.00 15.75 76 GLU B N 1
ATOM 2573 C CA . GLU B 1 76 ? 48.036 -7.011 49.100 1.00 16.67 76 GLU B CA 1
ATOM 2574 C C . GLU B 1 76 ? 46.835 -7.742 48.476 1.00 21.91 76 GLU B C 1
ATOM 2575 O O . GLU B 1 76 ? 46.784 -8.976 48.506 1.00 22.01 76 GLU B O 1
ATOM 2581 N N . ASN B 1 77 ? 45.869 -6.977 47.939 1.00 19.09 77 ASN B N 1
ATOM 2582 C CA . ASN B 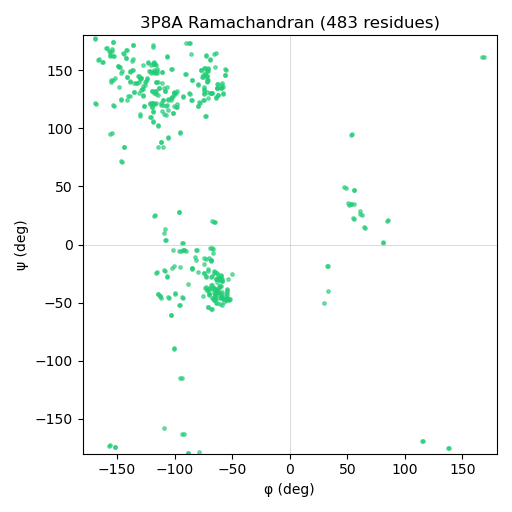1 77 ? 44.658 -7.509 47.307 1.00 18.34 77 ASN B CA 1
ATOM 2583 C C . ASN B 1 77 ? 44.657 -7.253 45.792 1.00 20.98 77 ASN B C 1
ATOM 2584 O O . ASN B 1 77 ? 44.140 -6.244 45.322 1.00 20.31 77 ASN B O 1
ATOM 2589 N N . ASN B 1 78 ? 45.243 -8.194 45.036 1.00 19.63 78 ASN B N 1
ATOM 2590 C CA . ASN B 1 78 ? 45.375 -8.196 43.571 1.00 19.45 78 ASN B CA 1
ATOM 2591 C C . ASN B 1 78 ? 44.067 -8.208 42.812 1.00 22.24 78 ASN B C 1
ATOM 2592 O O . ASN B 1 78 ? 44.005 -7.629 41.727 1.00 19.24 78 ASN B O 1
ATOM 2597 N N . GLU B 1 79 ? 43.046 -8.919 43.342 1.00 20.34 79 GLU B N 1
ATOM 2598 C CA . GLU B 1 79 ? 41.713 -9.007 42.730 1.00 21.15 79 GLU B CA 1
ATOM 2599 C C . GLU B 1 79 ? 41.080 -7.611 42.689 1.00 19.78 79 GLU B C 1
ATOM 2600 O O . GLU B 1 79 ? 40.562 -7.186 41.660 1.00 18.78 79 GLU B O 1
ATOM 2606 N N . LYS B 1 80 ? 41.167 -6.894 43.815 1.00 15.75 80 LYS B N 1
ATOM 2607 C CA . LYS B 1 80 ? 40.630 -5.549 43.976 1.00 13.73 80 LYS B CA 1
ATOM 2608 C C . LYS B 1 80 ? 41.324 -4.580 43.045 1.00 14.87 80 LYS B C 1
ATOM 2609 O O . LYS B 1 80 ? 40.638 -3.865 42.337 1.00 14.86 80 LYS B O 1
ATOM 2615 N N . LEU B 1 81 ? 42.682 -4.563 43.036 1.00 10.39 81 LEU B N 1
ATOM 2616 C CA . LEU B 1 81 ? 43.452 -3.655 42.184 1.00 9.97 81 LEU B CA 1
ATOM 2617 C C . LEU B 1 81 ? 43.165 -3.835 40.701 1.00 13.45 81 LEU B C 1
ATOM 2618 O O . LEU B 1 81 ? 42.991 -2.841 39.998 1.00 11.06 81 LEU B O 1
ATOM 2623 N N . LYS B 1 82 ? 43.030 -5.100 40.243 1.00 11.56 82 LYS B N 1
ATOM 2624 C CA . LYS B 1 82 ? 42.721 -5.442 38.841 1.00 13.13 82 LYS B CA 1
ATOM 2625 C C . LYS B 1 82 ? 41.352 -4.918 38.419 1.00 18.70 82 LYS B C 1
ATOM 2626 O O . LYS B 1 82 ? 41.190 -4.441 37.289 1.00 19.00 82 LYS B O 1
ATOM 2632 N N . LYS B 1 83 ? 40.362 -5.004 39.339 1.00 17.66 83 LYS B N 1
ATOM 2633 C CA . LYS B 1 83 ? 38.994 -4.507 39.143 1.00 17.46 83 LYS B CA 1
ATOM 2634 C C . LYS B 1 83 ? 39.040 -2.993 39.008 1.00 21.82 83 LYS B C 1
ATOM 2635 O O . LYS B 1 83 ? 38.498 -2.440 38.047 1.00 21.33 83 LYS B O 1
ATOM 2649 N N . ALA B 1 85 ? 41.596 -1.108 38.237 1.00 14.30 85 ALA B N 1
ATOM 2650 C CA . ALA B 1 85 ? 42.341 -0.704 37.038 1.00 14.38 85 ALA B CA 1
ATOM 2651 C C . ALA B 1 85 ? 41.481 -0.584 35.781 1.00 18.96 85 ALA B C 1
ATOM 2652 O O . ALA B 1 85 ? 41.884 0.087 34.829 1.00 18.09 85 ALA B O 1
ATOM 2654 N N . LYS B 1 86 ? 40.289 -1.199 35.791 1.00 16.86 86 LYS B N 1
ATOM 2655 C CA . LYS B 1 86 ? 39.374 -1.206 34.645 1.00 16.46 86 LYS B CA 1
ATOM 2656 C C . LYS B 1 86 ? 38.356 -0.051 34.675 1.00 20.30 86 LYS B C 1
ATOM 2657 O O . LYS B 1 86 ? 37.616 0.148 33.715 1.00 16.87 86 LYS B O 1
ATOM 2663 N N . THR B 1 87 ? 38.364 0.740 35.762 1.00 17.98 87 THR B N 1
ATOM 2664 C CA . THR B 1 87 ? 37.505 1.914 35.906 1.00 16.78 87 THR B CA 1
ATOM 2665 C C . THR B 1 87 ? 38.221 3.140 35.283 1.00 21.95 87 THR B C 1
ATOM 2666 O O . THR B 1 87 ? 39.394 3.061 34.912 1.00 21.96 87 THR B O 1
ATOM 2670 N N . ILE B 1 88 ? 37.518 4.273 35.203 1.00 19.93 88 ILE B N 1
ATOM 2671 C CA . ILE B 1 88 ? 38.030 5.535 34.653 1.00 20.33 88 ILE B CA 1
ATOM 2672 C C . ILE B 1 88 ? 39.118 6.096 35.570 1.00 22.92 88 ILE B C 1
ATOM 2673 O O . ILE B 1 88 ? 40.201 6.471 35.113 1.00 21.66 88 ILE B O 1
ATOM 2678 N N . GLU B 1 89 ? 38.839 6.092 36.869 1.00 19.40 89 GLU B N 1
ATOM 2679 C CA . GLU B 1 89 ? 39.755 6.502 37.910 1.00 19.28 89 GLU B CA 1
ATOM 2680 C C . GLU B 1 89 ? 41.007 5.590 37.850 1.00 20.02 89 GLU B C 1
ATOM 2681 O O . GLU B 1 89 ? 42.126 6.090 37.914 1.00 19.17 89 GLU B O 1
ATOM 2687 N N . GLY B 1 90 ? 40.786 4.293 37.637 1.00 16.68 90 GLY B N 1
ATOM 2688 C CA . GLY B 1 90 ? 41.828 3.270 37.525 1.00 14.88 90 GLY B CA 1
ATOM 2689 C C . GLY B 1 90 ? 42.772 3.430 36.353 1.00 16.74 90 GLY B C 1
ATOM 2690 O O . GLY B 1 90 ? 43.902 2.952 36.409 1.00 13.25 90 GLY B O 1
ATOM 2691 N N . GLY B 1 91 ? 42.316 4.105 35.299 1.00 13.40 91 GLY B N 1
ATOM 2692 C CA . GLY B 1 91 ? 43.121 4.392 34.123 1.00 12.18 91 GLY B CA 1
ATOM 2693 C C . GLY B 1 91 ? 44.193 5.426 34.417 1.00 15.02 91 GLY B C 1
ATOM 2694 O O . GLY B 1 91 ? 45.196 5.469 33.715 1.00 13.91 91 GLY B O 1
ATOM 2695 N N . VAL B 1 92 ? 44.001 6.254 35.473 1.00 12.14 92 VAL B N 1
ATOM 2696 C CA . VAL B 1 92 ? 44.965 7.301 35.885 1.00 11.92 92 VAL B CA 1
ATOM 2697 C C . VAL B 1 92 ? 45.605 7.104 37.269 1.00 13.58 92 VAL B C 1
ATOM 2698 O O . VAL B 1 92 ? 46.638 7.715 37.533 1.00 11.42 92 VAL B O 1
ATOM 2702 N N . ALA B 1 93 ? 44.949 6.359 38.174 1.00 10.06 93 ALA B N 1
ATOM 2703 C CA . ALA B 1 93 ? 45.397 6.225 39.577 1.00 12.33 93 ALA B CA 1
ATOM 2704 C C . ALA B 1 93 ? 46.832 5.718 39.759 1.00 16.44 93 ALA B C 1
ATOM 2705 O O . ALA B 1 93 ? 47.294 4.889 38.968 1.00 17.15 93 ALA B O 1
ATOM 2707 N N . PHE B 1 94 ? 47.528 6.210 40.804 1.00 11.23 94 PHE B N 1
ATOM 2708 C CA . PHE B 1 94 ? 48.890 5.779 41.089 1.00 11.54 94 PHE B CA 1
ATOM 2709 C C . PHE B 1 94 ? 48.990 4.263 41.346 1.00 13.94 94 PHE B C 1
ATOM 2710 O O . PHE B 1 94 ? 49.873 3.635 40.786 1.00 13.01 94 PHE B O 1
ATOM 2718 N N . ALA B 1 95 ? 48.059 3.668 42.139 1.00 9.31 95 ALA B N 1
ATOM 2719 C CA . ALA B 1 95 ? 48.125 2.231 42.490 1.00 8.88 95 ALA B CA 1
ATOM 2720 C C . ALA B 1 95 ? 47.941 1.272 41.323 1.00 11.39 95 ALA B C 1
ATOM 2721 O O . ALA B 1 95 ? 48.653 0.268 41.219 1.00 10.69 95 ALA B O 1
ATOM 2723 N N . THR B 1 96 ? 46.995 1.575 40.446 1.00 10.22 96 THR B N 1
ATOM 2724 C CA . THR B 1 96 ? 46.639 0.746 39.288 1.00 10.90 96 THR B CA 1
ATOM 2725 C C . THR B 1 96 ? 47.733 0.706 38.226 1.00 13.72 96 THR B C 1
ATOM 2726 O O . THR B 1 96 ? 47.700 -0.180 37.364 1.00 13.57 96 THR B O 1
ATOM 2730 N N . GLN B 1 97 ? 48.729 1.628 38.309 1.00 10.30 97 GLN B N 1
ATOM 2731 C CA . GLN B 1 97 ? 49.895 1.650 37.404 1.00 9.37 97 GLN B CA 1
ATOM 2732 C C . GLN B 1 97 ? 50.656 0.338 37.530 1.00 12.12 97 GLN B C 1
ATOM 2733 O O . GLN B 1 97 ? 51.219 -0.128 36.540 1.00 12.77 97 GLN B O 1
ATOM 2739 N N . ILE B 1 98 ? 50.627 -0.279 38.729 1.00 9.44 98 ILE B N 1
ATOM 2740 C CA . ILE B 1 98 ? 51.246 -1.597 39.036 1.00 8.56 98 ILE B CA 1
ATOM 2741 C C . ILE B 1 98 ? 50.710 -2.636 38.027 1.00 12.78 98 ILE B C 1
ATOM 2742 O O . ILE B 1 98 ? 51.487 -3.348 37.397 1.00 8.88 98 ILE B O 1
ATOM 2747 N N . VAL B 1 99 ? 49.371 -2.660 37.838 1.00 11.69 99 VAL B N 1
ATOM 2748 C CA . VAL B 1 99 ? 48.704 -3.575 36.900 1.00 12.43 99 VAL B CA 1
ATOM 2749 C C . VAL B 1 99 ? 48.981 -3.196 35.443 1.00 16.31 99 VAL B C 1
ATOM 2750 O O . VAL B 1 99 ? 49.400 -4.037 34.643 1.00 15.84 99 VAL B O 1
ATOM 2754 N N . GLN B 1 100 ? 48.706 -1.932 35.107 1.00 11.76 100 GLN B N 1
ATOM 2755 C CA . GLN B 1 100 ? 48.840 -1.384 33.750 1.00 11.12 100 GLN B CA 1
ATOM 2756 C C . GLN B 1 100 ? 50.258 -1.498 33.198 1.00 15.27 100 GLN B C 1
ATOM 2757 O O . GLN B 1 100 ? 50.430 -1.680 31.993 1.00 15.45 100 GLN B O 1
ATOM 2763 N N . GLU B 1 101 ? 51.262 -1.431 34.084 1.00 11.77 101 GLU B N 1
ATOM 2764 C CA . GLU B 1 101 ? 52.657 -1.585 33.707 1.00 10.89 101 GLU B CA 1
ATOM 2765 C C . GLU B 1 101 ? 53.173 -3.027 33.910 1.00 14.11 101 GLU B C 1
ATOM 2766 O O . GLU B 1 101 ? 54.366 -3.256 34.078 1.00 12.24 101 GLU B O 1
ATOM 2772 N N . LYS B 1 102 ? 52.248 -4.001 33.822 1.00 11.00 102 LYS B N 1
ATOM 2773 C CA . LYS B 1 102 ? 52.481 -5.449 33.840 1.00 11.16 102 LYS B CA 1
ATOM 2774 C C . LYS B 1 102 ? 53.291 -5.962 35.033 1.00 13.34 102 LYS B C 1
ATOM 2775 O O . LYS B 1 102 ? 54.048 -6.926 34.879 1.00 13.07 102 LYS B O 1
ATOM 2781 N N . TYR B 1 103 ? 53.123 -5.339 36.228 1.00 7.19 103 TYR B N 1
ATOM 2782 C CA . TYR B 1 103 ? 53.803 -5.777 37.457 1.00 8.56 103 TYR B CA 1
ATOM 2783 C C . TYR B 1 103 ? 55.331 -5.680 37.384 1.00 13.52 103 TYR B C 1
ATOM 2784 O O . TYR B 1 103 ? 56.044 -6.379 38.101 1.00 16.38 103 TYR B O 1
ATOM 2793 N N . GLU B 1 104 ? 55.836 -4.782 36.525 1.00 8.83 104 GLU B N 1
ATOM 2794 C CA . GLU B 1 104 ? 57.271 -4.510 36.414 1.00 8.22 104 GLU B CA 1
ATOM 2795 C C . GLU B 1 104 ? 57.636 -3.628 37.598 1.00 10.42 104 GLU B C 1
ATOM 2796 O O . GLU B 1 104 ? 57.016 -2.584 37.795 1.00 10.34 104 GLU B O 1
ATOM 2802 N N . GLN B 1 105 ? 58.574 -4.083 38.436 1.00 6.21 105 GLN B N 1
ATOM 2803 C CA . GLN B 1 105 ? 59.012 -3.322 39.609 1.00 6.27 105 GLN B CA 1
ATOM 2804 C C . GLN B 1 105 ? 59.881 -2.141 39.199 1.00 9.19 105 GLN B C 1
ATOM 2805 O O . GLN B 1 105 ? 60.543 -2.198 38.182 1.00 8.45 105 GLN B O 1
ATOM 2811 N N . GLY B 1 106 ? 59.864 -1.091 40.012 1.00 6.65 106 GLY B N 1
ATOM 2812 C CA . GLY B 1 106 ? 60.636 0.118 39.797 1.00 4.65 106 GLY B CA 1
ATOM 2813 C C . GLY B 1 106 ? 59.847 1.369 40.105 1.00 8.13 106 GLY B C 1
ATOM 2814 O O . GLY B 1 106 ? 58.702 1.297 40.589 1.00 7.08 106 GLY B O 1
ATOM 2815 N N . PHE B 1 107 ? 60.460 2.528 39.829 1.00 3.95 107 PHE B N 1
ATOM 2816 C CA . PHE B 1 107 ? 59.800 3.813 40.016 1.00 4.06 107 PHE B CA 1
ATOM 2817 C C . PHE B 1 107 ? 58.596 3.894 39.105 1.00 8.29 107 PHE B C 1
ATOM 2818 O O . PHE B 1 107 ? 58.691 3.553 37.918 1.00 7.36 107 PHE B O 1
ATOM 2826 N N . LYS B 1 108 ? 57.430 4.241 39.685 1.00 4.95 108 LYS B N 1
ATOM 2827 C CA . LYS B 1 108 ? 56.170 4.317 38.919 1.00 4.85 108 LYS B CA 1
ATOM 2828 C C . LYS B 1 108 ? 55.792 5.741 38.510 1.00 9.36 108 LYS B C 1
ATOM 2829 O O . LYS B 1 108 ? 55.284 5.953 37.395 1.00 9.28 108 LYS B O 1
ATOM 2835 N N . ASN B 1 109 ? 55.973 6.691 39.435 1.00 4.95 109 ASN B N 1
ATOM 2836 C CA . ASN B 1 109 ? 55.609 8.082 39.195 1.00 6.63 109 ASN B CA 1
ATOM 2837 C C . ASN B 1 109 ? 56.169 8.976 40.290 1.00 9.49 109 ASN B C 1
ATOM 2838 O O . ASN B 1 109 ? 56.762 8.502 41.261 1.00 9.47 109 ASN B O 1
ATOM 2843 N N . ILE B 1 110 ? 55.937 10.285 40.138 1.00 4.05 110 ILE B N 1
ATOM 2844 C CA . ILE B 1 110 ? 56.262 11.290 41.132 1.00 4.93 110 ILE B CA 1
ATOM 2845 C C . ILE B 1 110 ? 54.961 12.027 41.440 1.00 8.07 110 ILE B C 1
ATOM 2846 O O . ILE B 1 110 ? 54.041 12.072 40.611 1.00 6.39 110 ILE B O 1
ATOM 2851 N N . CYS B 1 111 ? 54.914 12.626 42.612 1.00 8.30 111 CYS B N 1
ATOM 2852 C CA . CYS B 1 111 ? 53.741 13.314 43.093 1.00 8.74 111 CYS B CA 1
ATOM 2853 C C . CYS B 1 111 ? 54.187 14.691 43.519 1.00 12.31 111 CYS B C 1
ATOM 2854 O O . CYS B 1 111 ? 55.199 14.837 44.206 1.00 11.37 111 CYS B O 1
ATOM 2857 N N . LEU B 1 112 ? 53.427 15.703 43.096 1.00 8.69 112 LEU B N 1
ATOM 2858 C CA . LEU B 1 112 ? 53.738 17.082 43.413 1.00 7.70 112 LEU B CA 1
ATOM 2859 C C . LEU B 1 112 ? 52.722 17.632 44.433 1.00 13.49 112 LEU B C 1
ATOM 2860 O O . LEU B 1 112 ? 51.513 17.489 44.263 1.00 11.74 112 LEU B O 1
ATOM 2865 N N . HIS B 1 113 ? 53.242 18.273 45.470 1.00 15.01 113 HIS B N 1
ATOM 2866 C CA . HIS B 1 113 ? 52.505 18.865 46.584 1.00 16.95 113 HIS B CA 1
ATOM 2867 C C . HIS B 1 113 ? 51.888 20.243 46.228 1.00 16.90 113 HIS B C 1
ATOM 2868 O O . HIS B 1 113 ? 52.561 21.079 45.631 1.00 15.02 113 HIS B O 1
ATOM 2875 N N . THR B 1 114 ? 50.630 20.482 46.669 1.00 14.94 114 THR B N 1
ATOM 2876 C CA . THR B 1 114 ? 49.927 21.768 46.589 1.00 14.41 114 THR B CA 1
ATOM 2877 C C . THR B 1 114 ? 49.199 22.076 47.894 1.00 18.15 114 THR B C 1
ATOM 2878 O O . THR B 1 114 ? 48.722 21.173 48.557 1.00 16.90 114 THR B O 1
ATOM 2882 N N . ASN B 1 115 ? 49.049 23.345 48.214 1.00 18.04 115 ASN B N 1
ATOM 2883 C CA . ASN B 1 115 ? 48.242 23.731 49.373 1.00 19.67 115 ASN B CA 1
ATOM 2884 C C . ASN B 1 115 ? 46.831 24.085 48.901 1.00 23.14 115 ASN B C 1
ATOM 2885 O O . ASN B 1 115 ? 45.938 24.280 49.730 1.00 24.75 115 ASN B O 1
ATOM 2890 N N . ASP B 1 116 ? 46.615 24.093 47.558 1.00 17.25 116 ASP B N 1
ATOM 2891 C CA . ASP B 1 116 ? 45.322 24.413 46.948 1.00 16.57 116 ASP B CA 1
ATOM 2892 C C . ASP B 1 116 ? 45.060 23.574 45.683 1.00 20.13 116 ASP B C 1
ATOM 2893 O O . ASP B 1 116 ? 45.287 24.031 44.554 1.00 18.44 116 ASP B O 1
ATOM 2898 N N . ILE B 1 117 ? 44.549 22.350 45.881 1.00 16.77 117 ILE B N 1
ATOM 2899 C CA . ILE B 1 117 ? 44.269 21.425 44.780 1.00 15.99 117 ILE B CA 1
ATOM 2900 C C . ILE B 1 117 ? 43.119 21.890 43.861 1.00 19.63 117 ILE B C 1
ATOM 2901 O O . ILE B 1 117 ? 43.101 21.528 42.677 1.00 18.06 117 ILE B O 1
ATOM 2906 N N . GLU B 1 118 ? 42.165 22.687 44.406 1.00 17.64 118 GLU B N 1
ATOM 2907 C CA . GLU B 1 118 ? 41.032 23.232 43.649 1.00 18.02 118 GLU B CA 1
ATOM 2908 C C . GLU B 1 118 ? 41.479 24.298 42.659 1.00 20.61 118 GLU B C 1
ATOM 2909 O O . GLU B 1 118 ? 40.958 24.331 41.554 1.00 23.09 118 GLU B O 1
ATOM 2915 N N . ALA B 1 119 ? 42.467 25.137 43.043 1.00 16.12 119 ALA B N 1
ATOM 2916 C CA . ALA B 1 119 ? 43.120 26.157 42.208 1.00 14.36 119 ALA B CA 1
ATOM 2917 C C . ALA B 1 119 ? 43.905 25.468 41.096 1.00 17.43 119 ALA B C 1
ATOM 2918 O O . ALA B 1 119 ? 43.928 25.963 39.972 1.00 17.22 119 ALA B O 1
ATOM 2920 N N . VAL B 1 120 ? 44.542 24.319 41.403 1.00 13.08 120 VAL B N 1
ATOM 2921 C CA . VAL B 1 120 ? 45.242 23.523 40.411 1.00 12.52 120 VAL B CA 1
ATOM 2922 C C . VAL B 1 120 ? 44.238 22.970 39.426 1.00 13.26 120 VAL B C 1
ATOM 2923 O O . VAL B 1 120 ? 44.438 23.112 38.223 1.00 12.22 120 VAL B O 1
ATOM 2927 N N . LYS B 1 121 ? 43.137 22.385 39.923 1.00 11.52 121 LYS B N 1
ATOM 2928 C CA . LYS B 1 121 ? 42.084 21.841 39.072 1.00 11.59 121 LYS B CA 1
ATOM 2929 C C . LYS B 1 121 ? 41.507 22.924 38.138 1.00 16.41 121 LYS B C 1
ATOM 2930 O O . LYS B 1 121 ? 41.367 22.680 36.930 1.00 13.60 121 LYS B O 1
ATOM 2936 N N . ASN B 1 122 ? 41.203 24.118 38.694 1.00 15.28 122 ASN B N 1
ATOM 2937 C CA . ASN B 1 122 ? 40.653 25.225 37.922 1.00 16.12 122 ASN B CA 1
ATOM 2938 C C . ASN B 1 122 ? 41.633 25.693 36.856 1.00 19.70 122 ASN B C 1
ATOM 2939 O O . ASN B 1 122 ? 41.201 25.916 35.737 1.00 20.48 122 ASN B O 1
ATOM 2944 N N . LYS B 1 123 ? 42.939 25.785 37.187 1.00 15.30 123 LYS B N 1
ATOM 2945 C CA . LYS B 1 123 ? 43.985 26.215 36.257 1.00 14.89 123 LYS B CA 1
ATOM 2946 C C . LYS B 1 123 ? 44.126 25.231 35.098 1.00 17.79 123 LYS B C 1
ATOM 2947 O O . LYS B 1 123 ? 44.242 25.661 33.951 1.00 18.32 123 LYS B O 1
ATOM 2953 N N . LEU B 1 124 ? 44.113 23.915 35.383 1.00 10.72 124 LEU B N 1
ATOM 2954 C CA . LEU B 1 124 ? 44.261 22.933 34.321 1.00 8.22 124 LEU B CA 1
ATOM 2955 C C . LEU B 1 124 ? 43.014 22.912 33.437 1.00 12.92 124 LEU B C 1
ATOM 2956 O O . LEU B 1 124 ? 43.133 22.899 32.211 1.00 12.85 124 LEU B O 1
ATOM 2961 N N . GLN B 1 125 ? 41.830 22.967 34.055 1.00 9.06 125 GLN B N 1
ATOM 2962 C CA . GLN B 1 125 ? 40.545 23.026 33.345 1.00 10.63 125 GLN B CA 1
ATOM 2963 C C . GLN B 1 125 ? 40.403 24.298 32.494 1.00 16.16 125 GLN B C 1
ATOM 2964 O O . GLN B 1 125 ? 39.794 24.251 31.431 1.00 14.53 125 GLN B O 1
ATOM 2970 N N . SER B 1 126 ? 40.989 25.411 32.937 1.00 15.38 126 SER B N 1
ATOM 2971 C CA . SER B 1 126 ? 40.928 26.675 32.183 1.00 16.06 126 SER B CA 1
ATOM 2972 C C . SER B 1 126 ? 41.824 26.603 30.939 1.00 22.07 126 SER B C 1
ATOM 2973 O O . SER B 1 126 ? 41.729 27.473 30.073 1.00 21.81 126 SER B O 1
ATOM 2976 N N . GLU B 1 127 ? 42.694 25.567 30.850 1.00 19.64 127 GLU B N 1
ATOM 2977 C CA . GLU B 1 127 ? 43.579 25.313 29.701 1.00 19.43 127 GLU B CA 1
ATOM 2978 C C . GLU B 1 127 ? 43.077 24.087 28.933 1.00 21.96 127 GLU B C 1
ATOM 2979 O O . GLU B 1 127 ? 43.780 23.561 28.073 1.00 21.97 127 GLU B O 1
ATOM 2985 N N . GLN B 1 128 ? 41.848 23.658 29.241 1.00 18.28 128 GLN B N 1
ATOM 2986 C CA . GLN B 1 128 ? 41.162 22.476 28.712 1.00 18.67 128 GLN B CA 1
ATOM 2987 C C . GLN B 1 128 ? 41.952 21.172 28.915 1.00 20.88 128 GLN B C 1
ATOM 2988 O O . GLN B 1 128 ? 41.908 20.274 28.072 1.00 22.28 128 GLN B O 1
ATOM 2994 N N . VAL B 1 129 ? 42.681 21.078 30.050 1.00 12.43 129 VAL B N 1
ATOM 2995 C CA . VAL B 1 129 ? 43.396 19.850 30.406 1.00 11.90 129 VAL B CA 1
ATOM 2996 C C . VAL B 1 129 ? 42.378 18.950 31.115 1.00 15.94 129 VAL B C 1
ATOM 2997 O O . VAL B 1 129 ? 41.733 19.395 32.062 1.00 14.95 129 VAL B O 1
ATOM 3001 N N . GLU B 1 130 ? 42.185 17.721 30.617 1.00 14.69 130 GLU B N 1
ATOM 3002 C CA . GLU B 1 130 ? 41.236 16.790 31.226 1.00 15.53 130 GLU B CA 1
ATOM 3003 C C . GLU B 1 130 ? 41.803 16.301 32.547 1.00 19.67 130 GLU B C 1
ATOM 3004 O O . GLU B 1 130 ? 42.987 15.950 32.625 1.00 18.91 130 GLU B O 1
ATOM 3010 N N . VAL B 1 131 ? 40.991 16.353 33.595 1.00 17.18 131 VAL B N 1
ATOM 3011 C CA . VAL B 1 131 ? 41.439 15.939 34.922 1.00 16.55 131 VAL B CA 1
ATOM 3012 C C . VAL B 1 131 ? 40.519 14.927 35.547 1.00 20.77 131 VAL B C 1
ATOM 3013 O O . VAL B 1 131 ? 39.317 14.908 35.259 1.00 20.86 131 VAL B O 1
ATOM 3017 N N . VAL B 1 132 ? 41.080 14.120 36.458 1.00 16.36 132 VAL B N 1
ATOM 3018 C CA . VAL B 1 132 ? 40.314 13.150 37.247 1.00 15.73 132 VAL B CA 1
ATOM 3019 C C . VAL B 1 132 ? 40.502 13.546 38.693 1.00 18.36 132 VAL B C 1
ATOM 3020 O O . VAL B 1 132 ? 41.631 13.668 39.162 1.00 17.13 132 VAL B O 1
ATOM 3024 N N . GLY B 1 133 ? 39.401 13.836 39.365 1.00 16.75 133 GLY B N 1
ATOM 3025 C CA . GLY B 1 133 ? 39.450 14.225 40.767 1.00 17.19 133 GLY B CA 1
ATOM 3026 C C . GLY B 1 133 ? 38.995 15.640 41.070 1.00 22.52 133 GLY B C 1
ATOM 3027 O O . GLY B 1 133 ? 38.456 16.310 40.189 1.00 21.62 133 GLY B O 1
ATOM 3028 N N . PRO B 1 134 ? 39.218 16.143 42.310 1.00 20.19 134 PRO B N 1
ATOM 3029 C CA . PRO B 1 134 ? 39.958 15.505 43.422 1.00 19.77 134 PRO B CA 1
ATOM 3030 C C . PRO B 1 134 ? 39.370 14.203 43.958 1.00 24.02 134 PRO B C 1
ATOM 3031 O O . PRO B 1 134 ? 38.148 14.075 44.114 1.00 24.52 134 PRO B O 1
ATOM 3035 N N . ILE B 1 135 ? 40.258 13.216 44.162 1.00 17.74 135 ILE B N 1
ATOM 3036 C CA . ILE B 1 135 ? 39.948 11.886 44.683 1.00 16.68 135 ILE B CA 1
ATOM 3037 C C . ILE B 1 135 ? 40.291 11.895 46.170 1.00 20.36 135 ILE B C 1
ATOM 3038 O O . ILE B 1 135 ? 41.459 12.071 46.532 1.00 17.64 135 ILE B O 1
ATOM 3043 N N . GLN B 1 136 ? 39.285 11.682 47.033 1.00 18.76 136 GLN B N 1
ATOM 3044 C CA . GLN B 1 136 ? 39.494 11.607 48.483 1.00 19.95 136 GLN B CA 1
ATOM 3045 C C . GLN B 1 136 ? 40.201 10.288 48.843 1.00 25.19 136 GLN B C 1
ATOM 3046 O O . GLN B 1 136 ? 39.843 9.218 48.339 1.00 25.24 136 GLN B O 1
ATOM 3060 N N . GLU B 1 138 ? 42.612 7.998 52.047 1.00 18.11 138 GLU B N 1
ATOM 3061 C CA . GLU B 1 138 ? 42.963 7.825 53.458 1.00 18.76 138 GLU B CA 1
ATOM 3062 C C . GLU B 1 138 ? 43.720 6.549 53.684 1.00 21.83 138 GLU B C 1
ATOM 3063 O O . GLU B 1 138 ? 43.666 5.638 52.862 1.00 22.71 138 GLU B O 1
ATOM 3069 N N . ARG B 1 139 ? 44.401 6.480 54.816 1.00 17.27 139 ARG B N 1
ATOM 3070 C CA . ARG B 1 139 ? 45.058 5.290 55.335 1.00 16.61 139 ARG B CA 1
ATOM 3071 C C . ARG B 1 139 ? 45.159 5.446 56.841 1.00 25.68 139 ARG B C 1
ATOM 3072 O O . ARG B 1 139 ? 45.372 6.559 57.337 1.00 24.81 139 ARG B O 1
ATOM 3080 N N . ASP B 1 140 ? 44.931 4.339 57.566 1.00 25.38 140 ASP B N 1
ATOM 3081 C CA . ASP B 1 140 ? 44.997 4.283 59.025 1.00 26.30 140 ASP B CA 1
ATOM 3082 C C . ASP B 1 140 ? 46.436 4.334 59.507 1.00 32.90 140 ASP B C 1
ATOM 3083 O O . ASP B 1 140 ? 47.330 3.835 58.837 1.00 30.74 140 ASP B O 1
ATOM 3085 N N . THR B 1 141 ? 46.671 4.940 60.672 1.00 34.68 141 THR B N 1
ATOM 3086 C CA . THR B 1 141 ? 48.010 4.955 61.250 1.00 36.37 141 THR B CA 1
ATOM 3087 C C . THR B 1 141 ? 48.151 3.701 62.151 1.00 43.61 141 THR B C 1
ATOM 3088 O O . THR B 1 141 ? 47.159 2.998 62.392 1.00 41.90 141 THR B O 1
ATOM 3092 N N . HIS B 1 142 ? 49.361 3.443 62.674 1.00 43.47 142 HIS B N 1
ATOM 3093 C CA . HIS B 1 142 ? 49.586 2.324 63.591 1.00 45.02 142 HIS B CA 1
ATOM 3094 C C . HIS B 1 142 ? 48.853 2.508 64.964 1.00 48.31 142 HIS B C 1
ATOM 3095 O O . HIS B 1 142 ? 48.729 1.556 65.735 1.00 47.82 142 HIS B O 1
ATOM 3102 N N . LYS B 1 143 ? 48.251 3.709 65.174 1.00 44.65 143 LYS B N 1
ATOM 3103 C CA . LYS B 1 143 ? 47.431 4.115 66.326 1.00 44.49 143 LYS B CA 1
ATOM 3104 C C . LYS B 1 143 ? 45.935 4.239 65.928 1.00 50.29 143 LYS B C 1
ATOM 3105 O O . LYS B 1 143 ? 45.516 3.617 64.947 1.00 50.51 143 LYS B O 1
ATOM 3111 N N . ASP B 1 144 ? 45.134 5.019 66.696 1.00 47.38 144 ASP B N 1
ATOM 3112 C CA . ASP B 1 144 ? 43.684 5.210 66.493 1.00 47.03 144 ASP B CA 1
ATOM 3113 C C . ASP B 1 144 ? 43.317 6.120 65.300 1.00 48.84 144 ASP B C 1
ATOM 3114 O O . ASP B 1 144 ? 42.159 6.115 64.854 1.00 48.57 144 ASP B O 1
ATOM 3119 N N . GLY B 1 145 ? 44.290 6.886 64.811 1.00 42.56 145 GLY B N 1
ATOM 3120 C CA . GLY B 1 145 ? 44.077 7.847 63.734 1.00 41.02 145 GLY B CA 1
ATOM 3121 C C . GLY B 1 145 ? 44.008 7.311 62.320 1.00 41.84 145 GLY B C 1
ATOM 3122 O O . GLY B 1 145 ? 44.081 6.102 62.076 1.00 41.98 145 GLY B O 1
ATOM 3123 N N . LYS B 1 146 ? 43.841 8.250 61.382 1.00 35.64 146 LYS B N 1
ATOM 3124 C CA . LYS B 1 146 ? 43.759 8.064 59.932 1.00 33.41 146 LYS B CA 1
ATOM 3125 C C . LYS B 1 146 ? 44.351 9.314 59.329 1.00 32.37 146 LYS B C 1
ATOM 3126 O O . LYS B 1 146 ? 44.048 10.414 59.790 1.00 32.26 146 LYS B O 1
ATOM 3132 N N . VAL B 1 147 ? 45.196 9.153 58.314 1.00 25.40 147 VAL B N 1
ATOM 3133 C CA . VAL B 1 147 ? 45.798 10.286 57.606 1.00 23.74 147 VAL B CA 1
ATOM 3134 C C . VAL B 1 147 ? 45.025 10.482 56.321 1.00 23.84 147 VAL B C 1
ATOM 3135 O O . VAL B 1 147 ? 44.804 9.511 55.590 1.00 21.36 147 VAL B O 1
ATOM 3139 N N . LYS B 1 148 ? 44.577 11.730 56.062 1.00 19.35 148 LYS B N 1
ATOM 3140 C CA . LYS B 1 148 ? 43.753 12.049 54.894 1.00 18.74 148 LYS B CA 1
ATOM 3141 C C . LYS B 1 148 ? 44.411 12.988 53.883 1.00 19.43 148 LYS B C 1
ATOM 3142 O O . LYS B 1 148 ? 45.221 13.849 54.233 1.00 17.54 148 LYS B O 1
ATOM 3148 N N . TRP B 1 149 ? 44.069 12.783 52.612 1.00 15.52 149 TRP B N 1
ATOM 3149 C CA . TRP B 1 149 ? 44.556 13.601 51.515 1.00 14.27 149 TRP B CA 1
ATOM 3150 C C . TRP B 1 149 ? 43.648 13.501 50.301 1.00 16.87 149 TRP B C 1
ATOM 3151 O O . TRP B 1 149 ? 42.741 12.648 50.249 1.00 16.63 149 TRP B O 1
ATOM 3162 N N . GLN B 1 150 ? 43.890 14.386 49.336 1.00 12.23 150 GLN B N 1
ATOM 3163 C CA . GLN B 1 150 ? 43.190 14.403 48.048 1.00 10.96 150 GLN B CA 1
ATOM 3164 C C . GLN B 1 150 ? 44.223 14.313 46.941 1.00 12.93 150 GLN B C 1
ATOM 3165 O O . GLN B 1 150 ? 45.288 14.927 47.035 1.00 12.28 150 GLN B O 1
ATOM 3171 N N . LEU B 1 151 ? 43.881 13.589 45.881 1.00 9.29 151 LEU B N 1
ATOM 3172 C CA . LEU B 1 151 ? 44.731 13.473 44.696 1.00 9.25 151 LEU B CA 1
ATOM 3173 C C . LEU B 1 151 ? 43.992 14.043 43.482 1.00 13.75 151 LEU B C 1
ATOM 3174 O O . LEU B 1 151 ? 42.769 13.994 43.422 1.00 13.82 151 LEU B O 1
ATOM 3179 N N . LEU B 1 152 ? 44.734 14.576 42.525 1.00 12.62 152 LEU B N 1
ATOM 3180 C CA . LEU B 1 152 ? 44.183 15.090 41.274 1.00 13.00 152 LEU B CA 1
ATOM 3181 C C . LEU B 1 152 ? 45.097 14.571 40.187 1.00 14.97 152 LEU B C 1
ATOM 3182 O O . LEU B 1 152 ? 46.325 14.632 40.326 1.00 16.75 152 LEU B O 1
ATOM 3187 N N . TYR B 1 153 ? 44.508 14.001 39.149 1.00 9.87 153 TYR B N 1
ATOM 3188 C CA . TYR B 1 153 ? 45.268 13.420 38.055 1.00 8.62 153 TYR B CA 1
ATOM 3189 C C . TYR B 1 153 ? 45.040 14.141 36.758 1.00 13.18 153 TYR B C 1
ATOM 3190 O O . TYR B 1 153 ? 43.934 14.625 36.495 1.00 13.15 153 TYR B O 1
ATOM 3199 N N . ILE B 1 154 ? 46.054 14.106 35.899 1.00 7.99 154 ILE B N 1
ATOM 3200 C CA . ILE B 1 154 ? 45.958 14.618 34.548 1.00 8.25 154 ILE B CA 1
ATOM 3201 C C . ILE B 1 154 ? 45.568 13.457 33.647 1.00 16.74 154 ILE B C 1
ATOM 3202 O O . ILE B 1 154 ? 46.198 12.399 33.714 1.00 16.15 154 ILE B O 1
ATOM 3215 N N . ASN B 1 156 ? 45.655 12.809 29.919 1.00 26.76 156 ASN B N 1
ATOM 3216 C CA . ASN B 1 156 ? 46.071 13.206 28.580 1.00 27.56 156 ASN B CA 1
ATOM 3217 C C . ASN B 1 156 ? 45.367 12.371 27.499 1.00 34.76 156 ASN B C 1
ATOM 3218 O O . ASN B 1 156 ? 45.476 11.150 27.507 1.00 33.80 156 ASN B O 1
ATOM 3223 N N . GLN B 1 157 ? 44.613 13.055 26.598 1.00 34.06 157 GLN B N 1
ATOM 3224 C CA . GLN B 1 157 ? 43.859 12.459 25.484 1.00 34.83 157 GLN B CA 1
ATOM 3225 C C . GLN B 1 157 ? 44.809 11.986 24.392 1.00 38.41 157 GLN B C 1
ATOM 3226 O O . GLN B 1 157 ? 44.486 11.051 23.650 1.00 39.54 157 GLN B O 1
ATOM 3232 N N . ASP B 1 158 ? 45.979 12.650 24.290 1.00 31.87 158 ASP B N 1
ATOM 3233 C CA . ASP B 1 158 ? 47.033 12.281 23.364 1.00 30.41 158 ASP B CA 1
ATOM 3234 C C . ASP B 1 158 ? 47.935 11.268 24.044 1.00 32.82 158 ASP B C 1
ATOM 3235 O O . ASP B 1 158 ? 47.663 10.869 25.181 1.00 30.70 158 ASP B O 1
ATOM 3240 N N . ASP B 1 159 ? 48.985 10.804 23.343 1.00 30.93 159 ASP B N 1
ATOM 3241 C CA . ASP B 1 159 ? 49.924 9.796 23.843 1.00 29.86 159 ASP B CA 1
ATOM 3242 C C . ASP B 1 159 ? 50.835 10.314 24.951 1.00 31.56 159 ASP B C 1
ATOM 3243 O O . ASP B 1 159 ? 51.306 11.450 24.889 1.00 31.50 159 ASP B O 1
ATOM 3248 N N . ASP B 1 160 ? 51.095 9.459 25.949 1.00 24.98 160 ASP B N 1
ATOM 3249 C CA . ASP B 1 160 ? 52.032 9.732 27.026 1.00 23.17 160 ASP B CA 1
ATOM 3250 C C . ASP B 1 160 ? 53.099 8.663 26.964 1.00 23.19 160 ASP B C 1
ATOM 3251 O O . ASP B 1 160 ? 52.781 7.488 27.126 1.00 24.31 160 ASP B O 1
ATOM 3256 N N . GLU B 1 161 ? 54.356 9.039 26.740 1.00 15.15 161 GLU B N 1
ATOM 3257 C CA . GLU B 1 161 ? 55.444 8.074 26.870 1.00 13.70 161 GLU B CA 1
ATOM 3258 C C . GLU B 1 161 ? 55.630 7.820 28.369 1.00 14.99 161 GLU B C 1
ATOM 3259 O O . GLU B 1 161 ? 55.890 6.697 28.786 1.00 16.24 161 GLU B O 1
ATOM 3265 N N . ILE B 1 162 ? 55.464 8.876 29.168 1.00 11.36 162 ILE B N 1
ATOM 3266 C CA . ILE B 1 162 ? 55.679 8.911 30.613 1.00 10.63 162 ILE B CA 1
ATOM 3267 C C . ILE B 1 162 ? 54.383 9.135 31.334 1.00 12.22 162 ILE B C 1
ATOM 3268 O O . ILE B 1 162 ? 53.643 10.065 30.975 1.00 11.33 162 ILE B O 1
ATOM 3273 N N . LYS B 1 163 ? 54.135 8.355 32.411 1.00 6.75 163 LYS B N 1
ATOM 3274 C CA . LYS B 1 163 ? 52.908 8.566 33.180 1.00 8.03 163 LYS B CA 1
ATOM 3275 C C . LYS B 1 163 ? 52.978 9.962 33.787 1.00 11.34 163 LYS B C 1
ATOM 3276 O O . LYS B 1 163 ? 53.993 10.290 34.412 1.00 9.20 163 LYS B O 1
ATOM 3282 N N . PRO B 1 164 ? 51.940 10.817 33.564 1.00 8.10 164 PRO B N 1
ATOM 3283 C CA . PRO B 1 164 ? 51.994 12.170 34.126 1.00 7.78 164 PRO B CA 1
ATOM 3284 C C . PRO B 1 164 ? 52.095 12.206 35.640 1.00 10.23 164 PRO B C 1
ATOM 3285 O O . PRO B 1 164 ? 51.315 11.533 36.327 1.00 9.74 164 PRO B O 1
ATOM 3289 N N . PRO B 1 165 ? 53.006 13.057 36.186 1.00 7.06 165 PRO B N 1
ATOM 3290 C CA . PRO B 1 165 ? 53.023 13.282 37.632 1.00 5.60 165 PRO B CA 1
ATOM 3291 C C . PRO B 1 165 ? 51.630 13.744 38.090 1.00 11.32 165 PRO B C 1
ATOM 3292 O O . PRO B 1 165 ? 50.874 14.349 37.312 1.00 9.94 165 PRO B O 1
ATOM 3296 N N . PHE B 1 166 ? 51.269 13.421 39.343 1.00 5.64 166 PHE B N 1
ATOM 3297 C CA . PHE B 1 166 ? 49.969 13.780 39.879 1.00 5.13 166 PHE B CA 1
ATOM 3298 C C . PHE B 1 166 ? 50.113 14.695 41.079 1.00 10.13 166 PHE B C 1
ATOM 3299 O O . PHE B 1 166 ? 51.232 14.958 41.502 1.00 9.03 166 PHE B O 1
ATOM 3307 N N . PHE B 1 167 ? 48.983 15.243 41.569 1.00 7.68 167 PHE B N 1
ATOM 3308 C CA . PHE B 1 167 ? 48.989 16.254 42.624 1.00 6.53 167 PHE B CA 1
ATOM 3309 C C . PHE B 1 167 ? 48.418 15.716 43.920 1.00 11.46 167 PHE B C 1
ATOM 3310 O O . PHE B 1 167 ? 47.494 14.909 43.905 1.00 12.52 167 PHE B O 1
ATOM 3318 N N . ILE B 1 168 ? 48.928 16.219 45.023 1.00 9.32 168 ILE B N 1
ATOM 3319 C CA . ILE B 1 168 ? 48.461 15.891 46.359 1.00 8.40 168 ILE B CA 1
ATOM 3320 C C . ILE B 1 168 ? 48.226 17.141 47.187 1.00 13.35 168 ILE B C 1
ATOM 3321 O O . ILE B 1 168 ? 49.030 18.065 47.189 1.00 13.53 168 ILE B O 1
ATOM 3326 N N . GLN B 1 169 ? 47.140 17.113 47.951 1.00 14.81 169 GLN B N 1
ATOM 3327 C CA . GLN B 1 169 ? 46.835 18.102 48.976 1.00 14.30 169 GLN B CA 1
ATOM 3328 C C . GLN B 1 169 ? 46.502 17.309 50.239 1.00 14.82 169 GLN B C 1
ATOM 3329 O O . GLN B 1 169 ? 45.504 16.579 50.279 1.00 13.19 169 GLN B O 1
ATOM 3335 N N . TRP B 1 170 ? 47.356 17.416 51.241 1.00 14.91 170 TRP B N 1
ATOM 3336 C CA . TRP B 1 170 ? 47.169 16.747 52.521 1.00 16.19 170 TRP B CA 1
ATOM 3337 C C . TRP B 1 170 ? 46.085 17.489 53.323 1.00 23.10 170 TRP B C 1
ATOM 3338 O O . TRP B 1 170 ? 45.994 18.730 53.247 1.00 20.15 170 TRP B O 1
ATOM 3349 N N . GLU B 1 171 ? 45.267 16.721 54.084 1.00 21.80 171 GLU B N 1
ATOM 3350 C CA . GLU B 1 171 ? 44.230 17.227 55.003 1.00 23.71 171 GLU B CA 1
ATOM 3351 C C . GLU B 1 171 ? 44.889 18.265 55.924 1.00 30.46 171 GLU B C 1
ATOM 3352 O O . GLU B 1 171 ? 44.360 19.349 56.140 1.00 30.32 171 GLU B O 1
ATOM 3358 N N . GLU B 1 172 ? 46.049 17.891 56.452 1.00 29.58 172 GLU B N 1
ATOM 3359 C CA . GLU B 1 172 ? 46.907 18.654 57.339 1.00 30.73 172 GLU B CA 1
ATOM 3360 C C . GLU B 1 172 ? 47.583 19.811 56.615 1.00 37.15 172 GLU B C 1
ATOM 3361 O O . GLU B 1 172 ? 47.890 19.733 55.417 1.00 36.16 172 GLU B O 1
ATOM 3367 N N . SER B 1 173 ? 47.871 20.865 57.374 1.00 36.51 173 SER B N 1
ATOM 3368 C CA . SER B 1 173 ? 48.564 22.048 56.893 1.00 37.93 173 SER B CA 1
ATOM 3369 C C . SER B 1 173 ? 50.023 21.673 56.638 1.00 43.06 173 SER B C 1
ATOM 3370 O O . SER B 1 173 ? 50.546 20.760 57.290 1.00 41.73 173 SER B O 1
ATOM 3373 N N . ASP B 1 174 ? 50.672 22.387 55.692 1.00 41.72 174 ASP B N 1
ATOM 3374 C CA . ASP B 1 174 ? 52.088 22.240 55.330 1.00 42.75 174 ASP B CA 1
ATOM 3375 C C . ASP B 1 174 ? 52.929 22.387 56.615 1.00 49.15 174 ASP B C 1
ATOM 3376 O O . ASP B 1 174 ? 53.830 21.583 56.859 1.00 48.60 174 ASP B O 1
ATOM 3381 N N . SER B 1 175 ? 52.541 23.351 57.483 1.00 47.50 175 SER B N 1
ATOM 3382 C CA . SER B 1 175 ? 53.144 23.619 58.787 1.00 48.20 175 SER B CA 1
ATOM 3383 C C . SER B 1 175 ? 52.897 22.469 59.779 1.00 54.14 175 SER B C 1
ATOM 3384 O O . SER B 1 175 ? 53.846 22.046 60.438 1.00 54.38 175 SER B O 1
ATOM 3395 N N . ARG B 1 177 ? 52.071 19.318 59.120 1.00 46.94 177 ARG B N 1
ATOM 3396 C CA . ARG B 1 177 ? 52.702 18.120 58.577 1.00 44.66 177 ARG B CA 1
ATOM 3397 C C . ARG B 1 177 ? 54.210 18.068 58.859 1.00 47.59 177 ARG B C 1
ATOM 3398 O O . ARG B 1 177 ? 54.681 17.045 59.345 1.00 45.87 177 ARG B O 1
ATOM 3406 N N . THR B 1 178 ? 54.960 19.154 58.559 1.00 45.68 178 THR B N 1
ATOM 3407 C CA . THR B 1 178 ? 56.417 19.219 58.793 1.00 46.14 178 THR B CA 1
ATOM 3408 C C . THR B 1 178 ? 56.748 19.175 60.280 1.00 49.98 178 THR B C 1
ATOM 3409 O O . THR B 1 178 ? 57.855 18.785 60.648 1.00 50.43 178 THR B O 1
ATOM 3413 N N . LYS B 1 179 ? 55.798 19.589 61.126 1.00 45.93 179 LYS B N 1
ATOM 3414 C CA . LYS B 1 179 ? 55.957 19.574 62.572 1.00 45.98 179 LYS B CA 1
ATOM 3415 C C . LYS B 1 179 ? 55.827 18.126 63.083 1.00 48.61 179 LYS B C 1
ATOM 3416 O O . LYS B 1 179 ? 56.648 17.693 63.892 1.00 48.01 179 LYS B O 1
ATOM 3422 N N . LYS B 1 180 ? 54.818 17.377 62.581 1.00 43.84 180 LYS B N 1
ATOM 3423 C CA . LYS B 1 180 ? 54.556 15.991 62.983 1.00 42.55 180 LYS B CA 1
ATOM 3424 C C . LYS B 1 180 ? 55.457 14.911 62.329 1.00 44.12 180 LYS B C 1
ATOM 3425 O O . LYS B 1 180 ? 55.597 13.825 62.890 1.00 43.07 180 LYS B O 1
ATOM 3431 N N . LEU B 1 181 ? 56.041 15.202 61.145 1.00 39.76 181 LEU B N 1
ATOM 3432 C CA . LEU B 1 181 ? 56.887 14.243 60.422 1.00 38.83 181 LEU B CA 1
ATOM 3433 C C . LEU B 1 181 ? 58.366 14.407 60.684 1.00 39.87 181 LEU B C 1
ATOM 3434 O O . LEU B 1 181 ? 59.118 13.467 60.439 1.00 38.78 181 LEU B O 1
ATOM 3439 N N . GLN B 1 182 ? 58.794 15.584 61.175 1.00 35.25 182 GLN B N 1
ATOM 3440 C CA . GLN B 1 182 ? 60.199 15.853 61.465 1.00 35.08 182 GLN B CA 1
ATOM 3441 C C . GLN B 1 182 ? 60.920 14.797 62.319 1.00 36.49 182 GLN B C 1
ATOM 3442 O O . GLN B 1 182 ? 62.129 14.646 62.173 1.00 36.12 182 GLN B O 1
ATOM 3448 N N . LYS B 1 183 ? 60.172 14.030 63.152 1.00 31.64 183 LYS B N 1
ATOM 3449 C CA . LYS B 1 183 ? 60.719 12.939 63.971 1.00 30.42 183 LYS B CA 1
ATOM 3450 C C . LYS B 1 183 ? 61.235 11.780 63.091 1.00 33.26 183 LYS B C 1
ATOM 3451 O O . LYS B 1 183 ? 62.080 11.012 63.542 1.00 34.30 183 LYS B O 1
ATOM 3457 N N . TYR B 1 184 ? 60.718 11.673 61.845 1.00 27.80 184 TYR B N 1
ATOM 3458 C CA . TYR B 1 184 ? 61.050 10.658 60.841 1.00 27.04 184 TYR B CA 1
ATOM 3459 C C . TYR B 1 184 ? 61.999 11.155 59.742 1.00 29.79 184 TYR B C 1
ATOM 3460 O O . TYR B 1 184 ? 62.598 10.320 59.060 1.00 30.62 184 TYR B O 1
ATOM 3469 N N . PHE B 1 185 ? 62.113 12.483 59.533 1.00 25.05 185 PHE B N 1
ATOM 3470 C CA . PHE B 1 185 ? 63.020 13.036 58.516 1.00 24.72 185 PHE B CA 1
ATOM 3471 C C . PHE B 1 185 ? 64.482 12.616 58.761 1.00 30.09 185 PHE B C 1
ATOM 3472 O O . PHE B 1 185 ? 64.938 12.582 59.903 1.00 31.42 185 PHE B O 1
ATOM 3480 N N . GLN B 1 186 ? 65.194 12.271 57.683 1.00 25.28 186 GLN B N 1
ATOM 3481 C CA . GLN B 1 186 ? 66.605 11.865 57.712 1.00 24.49 186 GLN B CA 1
ATOM 3482 C C . GLN B 1 186 ? 67.332 12.963 56.957 1.00 27.65 186 GLN B C 1
ATOM 3483 O O . GLN B 1 186 ? 67.535 12.873 55.742 1.00 27.61 186 GLN B O 1
ATOM 3489 N N . LYS B 1 187 ? 67.651 14.040 57.692 1.00 24.47 187 LYS B N 1
ATOM 3490 C CA . LYS B 1 187 ? 68.209 15.292 57.190 1.00 24.22 187 LYS B CA 1
ATOM 3491 C C . LYS B 1 187 ? 69.630 15.291 56.622 1.00 28.13 187 LYS B C 1
ATOM 3492 O O . LYS B 1 187 ? 70.072 16.304 56.064 1.00 27.78 187 LYS B O 1
ATOM 3498 N N . GLN B 1 188 ? 70.303 14.130 56.671 1.00 25.04 188 GLN B N 1
ATOM 3499 C CA . GLN B 1 188 ? 71.615 13.904 56.061 1.00 25.43 188 GLN B CA 1
ATOM 3500 C C . GLN B 1 188 ? 71.380 13.792 54.533 1.00 28.99 188 GLN B C 1
ATOM 3501 O O . GLN B 1 188 ? 72.294 14.031 53.744 1.00 30.01 188 GLN B O 1
ATOM 3507 N N . PHE B 1 189 ? 70.142 13.401 54.145 1.00 22.55 189 PHE B N 1
ATOM 3508 C CA . PHE B 1 189 ? 69.729 13.236 52.763 1.00 21.90 189 PHE B CA 1
ATOM 3509 C C . PHE B 1 189 ? 68.888 14.391 52.274 1.00 24.08 189 PHE B C 1
ATOM 3510 O O . PHE B 1 189 ? 68.132 14.986 53.043 1.00 23.82 189 PHE B O 1
ATOM 3518 N N . SER B 1 190 ? 68.962 14.639 50.971 1.00 19.47 190 SER B N 1
ATOM 3519 C CA . SER B 1 190 ? 68.204 15.676 50.273 1.00 18.55 190 SER B CA 1
ATOM 3520 C C . SER B 1 190 ? 68.051 15.228 48.816 1.00 19.66 190 SER B C 1
ATOM 3521 O O . SER B 1 190 ? 69.055 14.988 48.148 1.00 18.69 190 SER B O 1
ATOM 3524 N N . ILE B 1 191 ? 66.805 15.066 48.341 1.00 16.44 191 ILE B N 1
ATOM 3525 C CA . ILE B 1 191 ? 66.542 14.716 46.936 1.00 15.15 191 ILE B CA 1
ATOM 3526 C C . ILE B 1 191 ? 66.972 15.920 46.094 1.00 17.20 191 ILE B C 1
ATOM 3527 O O . ILE B 1 191 ? 66.637 17.060 46.437 1.00 14.21 191 ILE B O 1
ATOM 3532 N N . GLU B 1 192 ? 67.768 15.676 45.045 1.00 11.43 192 GLU B N 1
ATOM 3533 C CA . GLU B 1 192 ? 68.299 16.715 44.197 1.00 11.90 192 GLU B CA 1
ATOM 3534 C C . GLU B 1 192 ? 67.725 16.662 42.789 1.00 14.78 192 GLU B C 1
ATOM 3535 O O . GLU B 1 192 ? 67.446 17.708 42.219 1.00 11.04 192 GLU B O 1
ATOM 3541 N N . THR B 1 193 ? 67.642 15.451 42.191 1.00 10.92 193 THR B N 1
ATOM 3542 C CA . THR B 1 193 ? 67.208 15.273 40.814 1.00 8.87 193 THR B CA 1
ATOM 3543 C C . THR B 1 193 ? 66.440 13.994 40.649 1.00 9.90 193 THR B C 1
ATOM 3544 O O . THR B 1 193 ? 66.733 12.998 41.297 1.00 9.72 193 THR B O 1
ATOM 3548 N N . VAL B 1 194 ? 65.502 14.020 39.717 1.00 6.45 194 VAL B N 1
ATOM 3549 C CA . VAL B 1 194 ? 64.711 12.891 39.280 1.00 4.85 194 VAL B CA 1
ATOM 3550 C C . VAL B 1 194 ? 65.001 12.784 37.802 1.00 9.22 194 VAL B C 1
ATOM 3551 O O . VAL B 1 194 ? 64.843 13.766 37.044 1.00 7.95 194 VAL B O 1
ATOM 3555 N N . ILE B 1 195 ? 65.518 11.615 37.410 1.00 3.00 195 ILE B N 1
ATOM 3556 C CA . ILE B 1 195 ? 65.862 11.337 36.040 1.00 3.63 195 ILE B CA 1
ATOM 3557 C C . ILE B 1 195 ? 64.812 10.450 35.390 1.00 9.93 195 ILE B C 1
ATOM 3558 O O . ILE B 1 195 ? 64.512 9.358 35.878 1.00 9.19 195 ILE B O 1
ATOM 3563 N N . VAL B 1 196 ? 64.276 10.944 34.265 1.00 6.69 196 VAL B N 1
ATOM 3564 C CA . VAL B 1 196 ? 63.263 10.294 33.466 1.00 5.28 196 VAL B CA 1
ATOM 3565 C C . VAL B 1 196 ? 63.869 9.999 32.098 1.00 8.39 196 VAL B C 1
ATOM 3566 O O . VAL B 1 196 ? 64.505 10.885 31.495 1.00 10.19 196 VAL B O 1
ATOM 3570 N N . LYS B 1 197 ? 63.732 8.738 31.638 1.00 3.97 197 LYS B N 1
ATOM 3571 C CA . LYS B 1 197 ? 64.170 8.349 30.300 1.00 3.25 197 LYS B CA 1
ATOM 3572 C C . LYS B 1 197 ? 62.920 8.389 29.438 1.00 6.85 197 LYS B C 1
ATOM 3573 O O . LYS B 1 197 ? 61.885 7.900 29.875 1.00 5.99 197 LYS B O 1
ATOM 3579 N N . SER B 1 198 ? 62.978 9.026 28.254 1.00 5.47 198 SER B N 1
ATOM 3580 C CA . SER B 1 198 ? 61.788 9.110 27.401 1.00 5.60 198 SER B CA 1
ATOM 3581 C C . SER B 1 198 ? 62.104 8.799 25.932 1.00 9.46 198 SER B C 1
ATOM 3582 O O . SER B 1 198 ? 63.062 9.332 25.396 1.00 8.97 198 SER B O 1
ATOM 3585 N N . LYS B 1 199 ? 61.222 8.043 25.263 1.00 6.24 199 LYS B N 1
ATOM 3586 C CA . LYS B 1 199 ? 61.377 7.741 23.841 1.00 6.55 199 LYS B CA 1
ATOM 3587 C C . LYS B 1 199 ? 60.868 8.908 23.001 1.00 11.56 199 LYS B C 1
ATOM 3588 O O . LYS B 1 199 ? 61.054 8.915 21.785 1.00 11.98 199 LYS B O 1
ATOM 3594 N N . ASN B 1 200 ? 60.295 9.926 23.655 1.00 7.22 200 ASN B N 1
ATOM 3595 C CA . ASN B 1 200 ? 59.827 11.153 23.002 1.00 6.88 200 ASN B CA 1
ATOM 3596 C C . ASN B 1 200 ? 60.019 12.330 23.952 1.00 7.62 200 ASN B C 1
ATOM 3597 O O . ASN B 1 200 ? 59.053 12.871 24.499 1.00 5.48 200 ASN B O 1
ATOM 3602 N N . ARG B 1 201 ? 61.281 12.719 24.152 1.00 6.22 201 ARG B N 1
ATOM 3603 C CA . ARG B 1 201 ? 61.630 13.792 25.069 1.00 7.03 201 ARG B CA 1
ATOM 3604 C C . ARG B 1 201 ? 60.912 15.090 24.760 1.00 9.75 201 ARG B C 1
ATOM 3605 O O . ARG B 1 201 ? 60.454 15.764 25.678 1.00 8.01 201 ARG B O 1
ATOM 3613 N N . SER B 1 202 ? 60.816 15.440 23.476 1.00 8.08 202 SER B N 1
ATOM 3614 C CA . SER B 1 202 ? 60.174 16.687 23.042 1.00 8.92 202 SER B CA 1
ATOM 3615 C C . SER B 1 202 ? 58.781 16.813 23.562 1.00 9.69 202 SER B C 1
ATOM 3616 O O . SER B 1 202 ? 58.420 17.873 24.099 1.00 10.59 202 SER B O 1
ATOM 3619 N N . GLN B 1 203 ? 58.013 15.726 23.447 1.00 5.22 203 GLN B N 1
ATOM 3620 C CA A GLN B 1 203 ? 56.640 15.673 23.911 0.60 5.97 203 GLN B CA 1
ATOM 3621 C CA B GLN B 1 203 ? 56.633 15.636 23.908 0.40 5.48 203 GLN B CA 1
ATOM 3622 C C . GLN B 1 203 ? 56.566 15.681 25.441 1.00 10.75 203 GLN B C 1
ATOM 3623 O O . GLN B 1 203 ? 55.728 16.398 25.996 1.00 8.87 203 GLN B O 1
ATOM 3634 N N . THR B 1 204 ? 57.463 14.924 26.136 1.00 6.06 204 THR B N 1
ATOM 3635 C CA . THR B 1 204 ? 57.442 14.922 27.616 1.00 4.98 204 THR B CA 1
ATOM 3636 C C . THR B 1 204 ? 57.681 16.328 28.175 1.00 7.47 204 THR B C 1
ATOM 3637 O O . THR B 1 204 ? 56.963 16.754 29.078 1.00 8.55 204 THR B O 1
ATOM 3641 N N . VAL B 1 205 ? 58.693 17.034 27.636 1.00 4.85 205 VAL B N 1
ATOM 3642 C CA . VAL B 1 205 ? 59.043 18.399 28.015 1.00 4.69 205 VAL B CA 1
ATOM 3643 C C . VAL B 1 205 ? 57.877 19.382 27.798 1.00 10.48 205 VAL B C 1
ATOM 3644 O O . VAL B 1 205 ? 57.508 20.136 28.711 1.00 9.84 205 VAL B O 1
ATOM 3648 N N . SER B 1 206 ? 57.312 19.367 26.584 1.00 8.71 206 SER B N 1
ATOM 3649 C CA . SER B 1 206 ? 56.198 20.220 26.170 1.00 8.99 206 SER B CA 1
ATOM 3650 C C . SER B 1 206 ? 55.008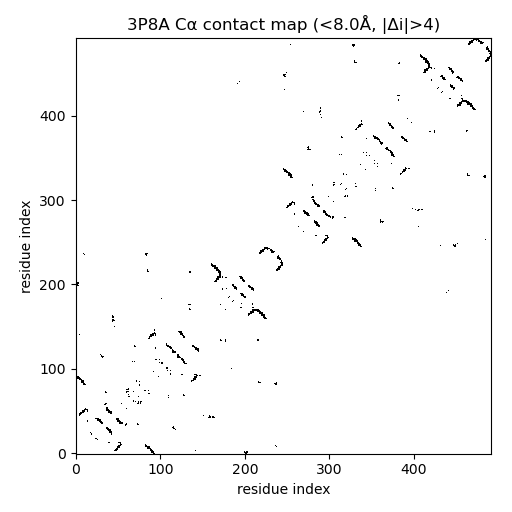 20.061 27.132 1.00 12.48 206 SER B C 1
ATOM 3651 O O . SER B 1 206 ? 54.453 21.064 27.607 1.00 9.53 206 SER B O 1
ATOM 3654 N N . ASN B 1 207 ? 54.653 18.797 27.456 1.00 9.42 207 ASN B N 1
ATOM 3655 C CA . ASN B 1 207 ? 53.563 18.487 28.391 1.00 8.53 207 ASN B CA 1
ATOM 3656 C C . ASN B 1 207 ? 53.840 18.948 29.794 1.00 11.35 207 ASN B C 1
ATOM 3657 O O . ASN B 1 207 ? 52.947 19.531 30.421 1.00 9.53 207 ASN B O 1
ATOM 3662 N N . TRP B 1 208 ? 55.064 18.683 30.313 1.00 6.77 208 TRP B N 1
ATOM 3663 C CA . TRP B 1 208 ? 55.424 19.074 31.681 1.00 6.43 208 TRP B CA 1
ATOM 3664 C C . TRP B 1 208 ? 55.533 20.592 31.831 1.00 10.12 208 TRP B C 1
ATOM 3665 O O . TRP B 1 208 ? 55.163 21.120 32.870 1.00 8.48 208 TRP B O 1
ATOM 3676 N N . LEU B 1 209 ? 55.996 21.295 30.797 1.00 9.14 209 LEU B N 1
ATOM 3677 C CA . LEU B 1 209 ? 56.028 22.781 30.876 1.00 9.79 209 LEU B CA 1
ATOM 3678 C C . LEU B 1 209 ? 54.617 23.364 30.959 1.00 16.09 209 LEU B C 1
ATOM 3679 O O . LEU B 1 209 ? 54.361 24.278 31.753 1.00 16.16 209 LEU B O 1
ATOM 3684 N N . LYS B 1 210 ? 53.687 22.761 30.204 1.00 16.32 210 LYS B N 1
ATOM 3685 C CA . LYS B 1 210 ? 52.275 23.137 30.121 1.00 16.24 210 LYS B CA 1
ATOM 3686 C C . LYS B 1 210 ? 51.549 22.871 31.435 1.00 20.22 210 LYS B C 1
ATOM 3687 O O . LYS B 1 210 ? 50.967 23.790 32.028 1.00 20.09 210 LYS B O 1
ATOM 3693 N N . TRP B 1 211 ? 51.619 21.615 31.910 1.00 15.45 211 TRP B N 1
ATOM 3694 C CA . TRP B 1 211 ? 50.928 21.153 33.113 1.00 14.81 211 TRP B CA 1
ATOM 3695 C C . TRP B 1 211 ? 51.496 21.663 34.434 1.00 18.11 211 TRP B C 1
ATOM 3696 O O . TRP B 1 211 ? 50.732 21.953 35.345 1.00 17.80 211 TRP B O 1
ATOM 3707 N N . PHE B 1 212 ? 52.818 21.751 34.560 1.00 14.93 212 PHE B N 1
ATOM 3708 C CA . PHE B 1 212 ? 53.427 22.102 35.843 1.00 13.29 212 PHE B CA 1
ATOM 3709 C C . PHE B 1 212 ? 54.040 23.468 35.961 1.00 19.31 212 PHE B C 1
ATOM 3710 O O . PHE B 1 212 ? 54.641 23.779 36.995 1.00 17.65 212 PHE B O 1
ATOM 3718 N N . ASP B 1 213 ? 53.902 24.297 34.889 1.00 18.12 213 ASP B N 1
ATOM 3719 C CA . ASP B 1 213 ? 54.418 25.660 34.858 1.00 17.67 213 ASP B CA 1
ATOM 3720 C C . ASP B 1 213 ? 55.917 25.692 35.222 1.00 18.07 213 ASP B C 1
ATOM 3721 O O . ASP B 1 213 ? 56.378 26.536 36.005 1.00 15.59 213 ASP B O 1
ATOM 3734 N N . ASP B 1 215 ? 60.206 25.725 34.613 1.00 13.58 215 ASP B N 1
ATOM 3735 C CA . ASP B 1 215 ? 61.196 26.552 33.920 1.00 13.83 215 ASP B CA 1
ATOM 3736 C C . ASP B 1 215 ? 62.203 25.596 33.257 1.00 17.93 215 ASP B C 1
ATOM 3737 O O . ASP B 1 215 ? 62.419 24.492 33.754 1.00 17.05 215 ASP B O 1
ATOM 3742 N N . ILE B 1 216 ? 62.764 26.010 32.121 1.00 14.24 216 ILE B N 1
ATOM 3743 C CA . ILE B 1 216 ? 63.788 25.277 31.369 1.00 14.97 216 ILE B CA 1
ATOM 3744 C C . ILE B 1 216 ? 65.135 25.677 31.957 1.00 18.94 216 ILE B C 1
ATOM 3745 O O . ILE B 1 216 ? 65.424 26.870 32.106 1.00 18.58 216 ILE B O 1
ATOM 3750 N N . VAL B 1 217 ? 65.951 24.686 32.284 1.00 14.25 217 VAL B N 1
ATOM 3751 C CA . VAL B 1 217 ? 67.264 24.876 32.885 1.00 13.95 217 VAL B CA 1
ATOM 3752 C C . VAL B 1 217 ? 68.372 24.619 31.849 1.00 16.99 217 VAL B C 1
ATOM 3753 O O . VAL B 1 217 ? 69.343 25.354 31.780 1.00 15.45 217 VAL B O 1
ATOM 3757 N N . GLU B 1 218 ? 68.243 23.534 31.087 1.00 13.21 218 GLU B N 1
ATOM 3758 C CA . GLU B 1 218 ? 69.258 23.094 30.153 1.00 11.68 218 GLU B CA 1
ATOM 3759 C C . GLU B 1 218 ? 68.606 22.309 29.054 1.00 12.01 218 GLU B C 1
ATOM 3760 O O . GLU B 1 218 ? 67.688 21.547 29.299 1.00 11.45 218 GLU B O 1
ATOM 3766 N N . GLU B 1 219 ? 69.097 22.495 27.840 1.00 7.69 219 GLU B N 1
ATOM 3767 C CA . GLU B 1 219 ? 68.631 21.801 26.670 1.00 6.20 219 GLU B CA 1
ATOM 3768 C C . GLU B 1 219 ? 69.869 21.428 25.824 1.00 10.02 219 GLU B C 1
ATOM 3769 O O . GLU B 1 219 ? 70.679 22.305 25.506 1.00 10.12 219 GLU B O 1
ATOM 3775 N N . ASN B 1 220 ? 69.992 20.147 25.447 1.00 7.32 220 ASN B N 1
ATOM 3776 C CA . ASN B 1 220 ? 71.075 19.659 24.596 1.00 7.76 220 ASN B CA 1
ATOM 3777 C C . ASN B 1 220 ? 70.617 18.420 23.779 1.00 11.68 220 ASN B C 1
ATOM 3778 O O . ASN B 1 220 ? 69.433 18.086 23.816 1.00 9.17 220 ASN B O 1
ATOM 3783 N N . ASP B 1 221 ? 71.530 17.778 23.032 1.00 9.20 221 ASP B N 1
ATOM 3784 C CA . ASP B 1 221 ? 71.192 16.636 22.161 1.00 10.38 221 ASP B CA 1
ATOM 3785 C C . ASP B 1 221 ? 70.798 15.375 22.885 1.00 15.05 221 ASP B C 1
ATOM 3786 O O . ASP B 1 221 ? 70.277 14.465 22.248 1.00 16.41 221 ASP B O 1
ATOM 3791 N N . HIS B 1 222 ? 71.043 15.313 24.206 1.00 11.42 222 HIS B N 1
ATOM 3792 C CA . HIS B 1 222 ? 70.786 14.132 25.018 1.00 10.78 222 HIS B CA 1
ATOM 3793 C C . HIS B 1 222 ? 69.705 14.310 26.062 1.00 9.90 222 HIS B C 1
ATOM 3794 O O . HIS B 1 222 ? 68.916 13.397 26.256 1.00 7.52 222 HIS B O 1
ATOM 3801 N N . TYR B 1 223 ? 69.685 15.461 26.774 1.00 5.41 223 TYR B N 1
ATOM 3802 C CA . TYR B 1 223 ? 68.712 15.696 27.824 1.00 5.44 223 TYR B CA 1
ATOM 3803 C C . TYR B 1 223 ? 68.240 17.150 27.932 1.00 8.64 223 TYR B C 1
ATOM 3804 O O . TYR B 1 223 ? 68.857 18.076 27.363 1.00 7.67 223 TYR B O 1
ATOM 3813 N N . THR B 1 224 ? 67.130 17.318 28.667 1.00 6.27 224 THR B N 1
ATOM 3814 C CA . THR B 1 224 ? 66.523 18.592 29.052 1.00 5.83 224 THR B CA 1
ATOM 3815 C C . THR B 1 224 ? 66.329 18.593 30.572 1.00 9.60 224 THR B C 1
ATOM 3816 O O . THR B 1 224 ? 65.729 17.658 31.106 1.00 10.98 224 THR B O 1
ATOM 3820 N N . ASP B 1 225 ? 66.810 19.634 31.262 1.00 5.60 225 ASP B N 1
ATOM 3821 C CA . ASP B 1 225 ? 66.587 19.795 32.693 1.00 6.05 225 ASP B CA 1
ATOM 3822 C C . ASP B 1 225 ? 65.468 20.788 32.908 1.00 10.51 225 ASP B C 1
ATOM 3823 O O . ASP B 1 225 ? 65.456 21.864 32.293 1.00 8.33 225 ASP B O 1
ATOM 3828 N N . LEU B 1 226 ? 64.506 20.407 33.745 1.00 7.17 226 LEU B N 1
ATOM 3829 C CA . LEU B 1 226 ? 63.360 21.244 34.094 1.00 6.47 226 LEU B CA 1
ATOM 3830 C C . LEU B 1 226 ? 63.353 21.485 35.604 1.00 11.22 226 LEU B C 1
ATOM 3831 O O . LEU B 1 226 ? 63.949 20.711 36.353 1.00 12.23 226 LEU B O 1
ATOM 3836 N N . ILE B 1 227 ? 62.747 22.586 36.048 1.00 7.61 227 ILE B N 1
ATOM 3837 C CA . ILE B 1 227 ? 62.650 22.908 37.469 1.00 6.54 227 ILE B CA 1
ATOM 3838 C C . ILE B 1 227 ? 61.281 23.509 37.755 1.00 12.32 227 ILE B C 1
ATOM 3839 O O . ILE B 1 227 ? 60.765 24.266 36.942 1.00 10.18 227 ILE B O 1
ATOM 3844 N N . LEU B 1 228 ? 60.703 23.203 38.932 1.00 12.40 228 LEU B N 1
ATOM 3845 C CA . LEU B 1 228 ? 59.447 23.817 39.346 1.00 12.04 228 LEU B CA 1
ATOM 3846 C C . LEU B 1 228 ? 59.811 25.224 39.817 1.00 15.59 228 LEU B C 1
ATOM 3847 O O . LEU B 1 228 ? 60.911 25.430 40.319 1.00 15.57 228 LEU B O 1
ATOM 3852 N N . LYS B 1 229 ? 58.901 26.182 39.672 1.00 15.55 229 LYS B N 1
ATOM 3853 C CA . LYS B 1 229 ? 59.155 27.563 40.090 1.00 16.20 229 LYS B CA 1
ATOM 3854 C C . LYS B 1 229 ? 59.410 27.733 41.588 1.00 19.03 229 LYS B C 1
ATOM 3855 O O . LYS B 1 229 ? 60.164 28.640 41.974 1.00 18.87 229 LYS B O 1
ATOM 3861 N N . ASN B 1 230 ? 58.833 26.840 42.412 1.00 15.11 230 ASN B N 1
ATOM 3862 C CA . ASN B 1 230 ? 58.890 26.932 43.882 1.00 16.27 230 ASN B CA 1
ATOM 3863 C C . ASN B 1 230 ? 59.585 25.779 44.586 1.00 21.21 230 ASN B C 1
ATOM 3864 O O . ASN B 1 230 ? 59.310 25.513 45.753 1.00 20.64 230 ASN B O 1
ATOM 3869 N N . ASP B 1 231 ? 60.485 25.095 43.888 1.00 17.18 231 ASP B N 1
ATOM 3870 C CA . ASP B 1 231 ? 61.236 23.989 44.466 1.00 16.75 231 ASP B CA 1
ATOM 3871 C C . ASP B 1 231 ? 62.630 23.873 43.846 1.00 20.70 231 ASP B C 1
ATOM 3872 O O . ASP B 1 231 ? 62.827 24.289 42.706 1.00 20.74 231 ASP B O 1
ATOM 3877 N N . ASP B 1 232 ? 63.590 23.314 44.599 1.00 18.18 232 ASP B N 1
ATOM 3878 C CA . ASP B 1 232 ? 64.966 23.164 44.130 1.00 20.29 232 ASP B CA 1
ATOM 3879 C C . ASP B 1 232 ? 65.313 21.824 43.443 1.00 22.83 232 ASP B C 1
ATOM 3880 O O . ASP B 1 232 ? 66.467 21.652 43.066 1.00 24.42 232 ASP B O 1
ATOM 3885 N N . ILE B 1 233 ? 64.353 20.895 43.288 1.00 17.80 233 ILE B N 1
ATOM 3886 C CA . ILE B 1 233 ? 64.579 19.603 42.629 1.00 16.24 233 ILE B CA 1
ATOM 3887 C C . ILE B 1 233 ? 64.681 19.788 41.118 1.00 13.83 233 ILE B C 1
ATOM 3888 O O . ILE B 1 233 ? 63.807 20.417 40.519 1.00 9.77 233 ILE B O 1
ATOM 3893 N N . TYR B 1 234 ? 65.693 19.175 40.495 1.00 8.24 234 TYR B N 1
ATOM 3894 C CA . TYR B 1 234 ? 65.775 19.183 39.038 1.00 7.98 234 TYR B CA 1
ATOM 3895 C C . TYR B 1 234 ? 65.048 17.960 38.490 1.00 11.19 234 TYR B C 1
ATOM 3896 O O . TYR B 1 234 ? 65.004 16.924 39.145 1.00 11.32 234 TYR B O 1
ATOM 3905 N N . PHE B 1 235 ? 64.439 18.105 37.319 1.00 5.99 235 PHE B N 1
ATOM 3906 C CA . PHE B 1 235 ? 63.762 17.058 36.589 1.00 5.73 235 PHE B CA 1
ATOM 3907 C C . PHE B 1 235 ? 64.487 16.910 35.271 1.00 13.04 235 PHE B C 1
ATOM 3908 O O . PHE B 1 235 ? 64.403 17.797 34.414 1.00 13.21 235 PHE B O 1
ATOM 3916 N N . ARG B 1 236 ? 65.283 15.830 35.148 1.00 6.79 236 ARG B N 1
ATOM 3917 C CA . ARG B 1 236 ? 66.007 15.584 33.932 1.00 6.18 236 ARG B CA 1
ATOM 3918 C C . ARG B 1 236 ? 65.264 14.581 33.069 1.00 8.76 236 ARG B C 1
ATOM 3919 O O . ARG B 1 236 ? 65.020 13.464 33.510 1.00 9.69 236 ARG B O 1
ATOM 3927 N N . ILE B 1 237 ? 64.909 14.999 31.842 1.00 4.89 237 ILE B N 1
ATOM 3928 C CA A ILE B 1 237 ? 64.278 14.137 30.841 0.50 4.92 237 ILE B CA 1
ATOM 3929 C CA B ILE B 1 237 ? 64.260 14.168 30.826 0.50 4.10 237 ILE B CA 1
ATOM 3930 C C . ILE B 1 237 ? 65.353 13.882 29.823 1.00 6.77 237 ILE B C 1
ATOM 3931 O O . ILE B 1 237 ? 65.876 14.819 29.220 1.00 4.99 237 ILE B O 1
ATOM 3940 N N . GLU B 1 238 ? 65.726 12.627 29.674 1.00 6.40 238 GLU B N 1
ATOM 3941 C CA . GLU B 1 238 ? 66.762 12.263 28.738 1.00 7.86 238 GLU B CA 1
ATOM 3942 C C . GLU B 1 238 ? 66.280 11.247 27.716 1.00 9.75 238 GLU B C 1
ATOM 3943 O O . GLU B 1 238 ? 65.368 10.463 27.971 1.00 5.08 238 GLU B O 1
ATOM 3949 N N . ASP B 1 239 ? 66.853 11.325 26.532 1.00 8.97 239 ASP B N 1
ATOM 3950 C CA . ASP B 1 239 ? 66.540 10.410 25.441 1.00 8.58 239 ASP B CA 1
ATOM 3951 C C . ASP B 1 239 ? 66.944 9.005 25.874 1.00 13.10 239 ASP B C 1
ATOM 3952 O O . ASP B 1 239 ? 67.989 8.828 26.501 1.00 11.92 239 ASP B O 1
ATOM 3957 N N . GLY B 1 240 ? 66.106 8.029 25.578 1.00 12.68 240 GLY B N 1
ATOM 3958 C CA . GLY B 1 240 ? 66.420 6.649 25.916 1.00 12.17 240 GLY B CA 1
ATOM 3959 C C . GLY B 1 240 ? 65.724 5.667 25.011 1.00 15.38 240 GLY B C 1
ATOM 3960 O O . GLY B 1 240 ? 64.810 6.033 24.267 1.00 13.76 240 GLY B O 1
ATOM 3961 N N . LYS B 1 241 ? 66.145 4.405 25.101 1.00 14.38 241 LYS B N 1
ATOM 3962 C CA . LYS B 1 241 ? 65.501 3.305 24.361 1.00 15.88 241 LYS B CA 1
ATOM 3963 C C . LYS B 1 241 ? 64.252 2.887 25.167 1.00 18.68 241 LYS B C 1
ATOM 3964 O O . LYS B 1 241 ? 63.372 2.205 24.643 1.00 18.07 241 LYS B O 1
ATOM 3970 N N . VAL B 1 242 ? 64.158 3.353 26.426 1.00 16.85 242 VAL B N 1
ATOM 3971 C CA . VAL B 1 242 ? 63.031 3.083 27.343 1.00 15.88 242 VAL B CA 1
ATOM 3972 C C . VAL B 1 242 ? 62.306 4.385 27.707 1.00 14.15 242 VAL B C 1
ATOM 3973 O O . VAL B 1 242 ? 62.899 5.449 27.649 1.00 13.92 242 VAL B O 1
ATOM 3977 N N . SER B 1 243 ? 61.027 4.290 28.076 1.00 9.68 243 SER B N 1
ATOM 3978 C CA . SER B 1 243 ? 60.263 5.406 28.598 1.00 8.51 243 SER B CA 1
ATOM 3979 C C . SER B 1 243 ? 59.922 5.063 30.056 1.00 12.99 243 SER B C 1
ATOM 3980 O O . SER B 1 243 ? 59.033 4.240 30.307 1.00 13.45 243 SER B O 1
ATOM 3983 N N . LYS B 1 244 ? 60.662 5.660 31.014 1.00 8.11 244 LYS B N 1
ATOM 3984 C CA . LYS B 1 244 ? 60.437 5.397 32.439 1.00 6.87 244 LYS B CA 1
ATOM 3985 C C . LYS B 1 244 ? 61.081 6.369 33.411 1.00 8.47 244 LYS B C 1
ATOM 3986 O O . LYS B 1 244 ? 62.089 7.010 33.090 1.00 8.15 244 LYS B O 1
ATOM 3992 N N . TYR B 1 245 ? 60.542 6.396 34.658 1.00 5.92 245 TYR B N 1
ATOM 3993 C CA . TYR B 1 24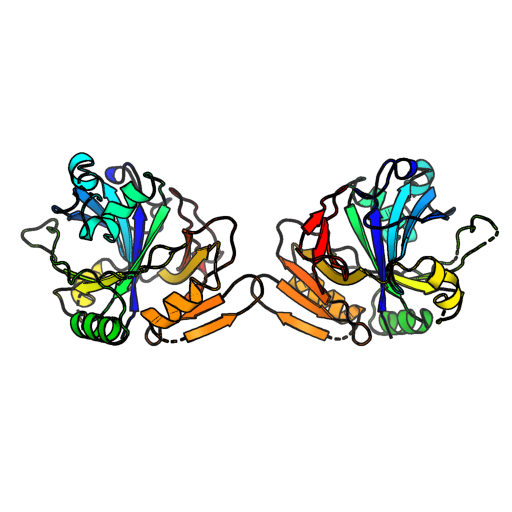5 ? 61.115 7.092 35.797 1.00 6.02 245 TYR B CA 1
ATOM 3994 C C . TYR B 1 245 ? 62.306 6.172 36.119 1.00 9.27 245 TYR B C 1
ATOM 3995 O O . TYR B 1 245 ? 62.119 5.004 36.440 1.00 9.85 245 TYR B O 1
ATOM 4004 N N . HIS B 1 246 ? 63.503 6.666 35.880 1.00 6.64 246 HIS B N 1
ATOM 4005 C CA . HIS B 1 246 ? 64.740 5.889 35.922 1.00 6.80 246 HIS B CA 1
ATOM 4006 C C . HIS B 1 246 ? 65.543 5.911 37.211 1.00 8.67 246 HIS B C 1
ATOM 4007 O O . HIS B 1 246 ? 65.942 4.869 37.706 1.00 9.79 246 HIS B O 1
ATOM 4014 N N . SER B 1 247 ? 65.846 7.086 37.712 1.00 5.35 247 SER B N 1
ATOM 4015 C CA . SER B 1 247 ? 66.690 7.212 38.879 1.00 4.48 247 SER B CA 1
ATOM 4016 C C . SER B 1 247 ? 66.407 8.476 39.672 1.00 7.18 247 SER B C 1
ATOM 4017 O O . SER B 1 247 ? 65.788 9.416 39.165 1.00 6.99 247 SER B O 1
ATOM 4020 N N . VAL B 1 248 ? 66.853 8.488 40.910 1.00 4.51 248 VAL B N 1
ATOM 4021 C CA . VAL B 1 248 ? 66.761 9.628 41.815 1.00 5.70 248 VAL B CA 1
ATOM 4022 C C . VAL B 1 248 ? 68.195 9.919 42.336 1.00 11.75 248 VAL B C 1
ATOM 4023 O O . VAL B 1 248 ? 68.953 8.987 42.600 1.00 12.23 248 VAL B O 1
ATOM 4027 N N . ILE B 1 249 ? 68.582 11.195 42.392 1.00 9.19 249 ILE B N 1
ATOM 4028 C CA . ILE B 1 249 ? 69.901 11.627 42.873 1.00 8.57 249 ILE B CA 1
ATOM 4029 C C . ILE B 1 249 ? 69.674 12.254 44.229 1.00 11.55 249 ILE B C 1
ATOM 4030 O O . ILE B 1 249 ? 68.870 13.180 44.348 1.00 11.18 249 ILE B O 1
ATOM 4035 N N . ILE B 1 250 ? 70.288 11.672 45.256 1.00 8.11 250 ILE B N 1
ATOM 4036 C CA . ILE B 1 250 ? 70.133 12.083 46.649 1.00 9.02 250 ILE B CA 1
ATOM 4037 C C . ILE B 1 250 ? 71.445 12.575 47.175 1.00 14.70 250 ILE B C 1
ATOM 4038 O O . ILE B 1 250 ? 72.429 11.849 47.177 1.00 15.03 250 ILE B O 1
ATOM 4043 N N . LYS B 1 251 ? 71.466 13.825 47.628 1.00 13.99 251 LYS B N 1
ATOM 4044 C CA . LYS B 1 251 ? 72.661 14.398 48.237 1.00 13.45 251 LYS B CA 1
ATOM 4045 C C . LYS B 1 251 ? 72.764 13.770 49.625 1.00 18.86 251 LYS B C 1
ATOM 4046 O O . LYS B 1 251 ? 71.756 13.680 50.326 1.00 20.17 251 LYS B O 1
ATOM 4052 N N . ASP B 1 252 ? 73.931 13.237 49.976 1.00 14.98 252 ASP B N 1
ATOM 4053 C CA . ASP B 1 252 ? 74.162 12.588 51.271 1.00 15.76 252 ASP B CA 1
ATOM 4054 C C . ASP B 1 252 ? 75.288 13.319 52.009 1.00 24.84 252 ASP B C 1
ATOM 4055 O O . ASP B 1 252 ? 76.440 13.242 51.589 1.00 24.86 252 ASP B O 1
ATOM 4060 N N . ALA B 1 253 ? 74.937 14.051 53.097 1.00 24.40 253 ALA B N 1
ATOM 4061 C CA . ALA B 1 253 ? 75.870 14.832 53.917 1.00 25.32 253 ALA B CA 1
ATOM 4062 C C . ALA B 1 253 ? 76.982 13.984 54.558 1.00 31.22 253 ALA B C 1
ATOM 4063 O O . ALA B 1 253 ? 78.055 14.514 54.838 1.00 30.28 253 ALA B O 1
ATOM 4065 N N . GLN B 1 254 ? 76.723 12.683 54.783 1.00 31.13 254 GLN B N 1
ATOM 4066 C CA . GLN B 1 254 ? 77.676 11.732 55.370 1.00 32.72 254 GLN B CA 1
ATOM 4067 C C . GLN B 1 254 ? 78.522 10.975 54.311 1.00 38.73 254 GLN B C 1
ATOM 4068 O O . GLN B 1 254 ? 79.437 10.234 54.682 1.00 39.95 254 GLN B O 1
ATOM 4074 N N . ALA B 1 255 ? 78.245 11.176 53.011 1.00 34.25 255 ALA B N 1
ATOM 4075 C CA . ALA B 1 255 ? 79.017 10.519 51.950 1.00 34.38 255 ALA B CA 1
ATOM 4076 C C . ALA B 1 255 ? 80.284 11.303 51.592 1.00 36.63 255 ALA B C 1
ATOM 4077 O O . ALA B 1 255 ? 80.267 12.534 51.550 1.00 35.12 255 ALA B O 1
ATOM 4079 N N . THR B 1 256 ? 81.375 10.580 51.316 1.00 33.45 256 THR B N 1
ATOM 4080 C CA . THR B 1 256 ? 82.652 11.174 50.896 1.00 33.01 256 THR B CA 1
ATOM 4081 C C . THR B 1 256 ? 82.831 10.882 49.407 1.00 35.35 256 THR B C 1
ATOM 4082 O O . THR B 1 256 ? 83.488 11.648 48.703 1.00 34.92 256 THR B O 1
ATOM 4086 N N . SER B 1 257 ? 82.209 9.776 48.932 1.00 29.73 257 SER B N 1
ATOM 4087 C CA . SER B 1 257 ? 82.286 9.310 47.544 1.00 27.60 257 SER B CA 1
ATOM 4088 C C . SER B 1 257 ? 80.903 8.985 46.977 1.00 25.00 257 SER B C 1
ATOM 4089 O O . SER B 1 257 ? 80.066 8.472 47.717 1.00 25.07 257 SER B O 1
ATOM 4092 N N . PRO B 1 258 ? 80.644 9.232 45.677 1.00 18.65 258 PRO B N 1
ATOM 4093 C CA . PRO B 1 258 ? 79.332 8.873 45.123 1.0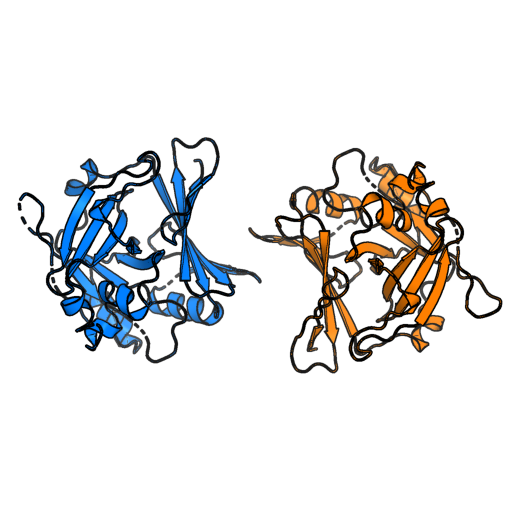0 18.03 258 PRO B CA 1
ATOM 4094 C C . PRO B 1 258 ? 79.145 7.363 45.036 1.00 20.56 258 PRO B C 1
ATOM 4095 O O . PRO B 1 258 ? 80.120 6.608 45.068 1.00 18.08 258 PRO B O 1
ATOM 4099 N N . TYR B 1 259 ? 77.880 6.925 44.966 1.00 16.42 259 TYR B N 1
ATOM 4100 C CA . TYR B 1 259 ? 77.538 5.513 44.776 1.00 16.67 259 TYR B CA 1
ATOM 4101 C C . TYR B 1 259 ? 76.119 5.395 44.321 1.00 17.08 259 TYR B C 1
ATOM 4102 O O . TYR B 1 259 ? 75.313 6.291 44.565 1.00 13.28 259 TYR B O 1
ATOM 4111 N N . SER B 1 260 ? 75.810 4.285 43.670 1.00 11.61 260 SER B N 1
ATOM 4112 C CA . SER B 1 260 ? 74.476 4.043 43.187 1.00 10.07 260 SER B CA 1
ATOM 4113 C C . SER B 1 260 ? 74.039 2.676 43.629 1.00 13.04 260 SER B C 1
ATOM 4114 O O . SER B 1 260 ? 74.835 1.723 43.646 1.00 13.15 260 SER B O 1
ATOM 4117 N N . ILE B 1 261 ? 72.773 2.571 43.959 1.00 8.08 261 ILE B N 1
ATOM 4118 C CA . ILE B 1 261 ? 72.188 1.308 44.365 1.00 9.54 261 ILE B CA 1
ATOM 4119 C C . ILE B 1 261 ? 71.092 0.967 43.382 1.00 12.39 261 ILE B C 1
ATOM 4120 O O . ILE B 1 261 ? 70.154 1.765 43.210 1.00 11.84 261 ILE B O 1
ATOM 4125 N N . PHE B 1 262 ? 71.210 -0.200 42.726 1.00 7.38 262 PHE B N 1
ATOM 4126 C CA A PHE B 1 262 ? 70.157 -0.675 41.850 0.70 8.78 262 PHE B CA 1
ATOM 4127 C CA B PHE B 1 262 ? 70.191 -0.676 41.826 0.30 7.34 262 PHE B CA 1
ATOM 4128 C C . PHE B 1 262 ? 69.356 -1.659 42.651 1.00 14.39 262 PHE B C 1
ATOM 4129 O O . PHE B 1 262 ? 69.884 -2.677 43.120 1.00 14.27 262 PHE B O 1
ATOM 4144 N N . ILE B 1 263 ? 68.078 -1.355 42.837 1.00 12.00 263 ILE B N 1
ATOM 4145 C CA . ILE B 1 263 ? 67.242 -2.223 43.630 1.00 12.73 263 ILE B CA 1
ATOM 4146 C C . ILE B 1 263 ? 65.801 -2.264 43.141 1.00 12.74 263 ILE B C 1
ATOM 4147 O O . ILE B 1 263 ? 65.173 -1.221 42.958 1.00 9.72 263 ILE B O 1
ATOM 4152 N N . ARG B 1 264 ? 65.319 -3.480 42.849 1.00 9.20 264 ARG B N 1
ATOM 4153 C CA . ARG B 1 264 ? 63.938 -3.745 42.414 1.00 9.06 264 ARG B CA 1
ATOM 4154 C C . ARG B 1 264 ? 63.474 -2.829 41.297 1.00 10.76 264 ARG B C 1
ATOM 4155 O O . ARG B 1 264 ? 62.402 -2.231 41.394 1.00 10.94 264 ARG B O 1
ATOM 4163 N N . GLY B 1 265 ? 64.298 -2.698 40.268 1.00 8.65 265 GLY B N 1
ATOM 4164 C CA . GLY B 1 265 ? 64.012 -1.902 39.073 1.00 8.23 265 GLY B CA 1
ATOM 4165 C C . GLY B 1 265 ? 64.233 -0.409 39.155 1.00 11.31 265 GLY B C 1
ATOM 4166 O O . GLY B 1 265 ? 63.994 0.297 38.163 1.00 12.59 265 GLY B O 1
ATOM 4167 N N . ALA B 1 266 ? 64.707 0.092 40.307 1.00 7.12 266 ALA B N 1
ATOM 4168 C CA . ALA B 1 266 ? 64.963 1.515 40.511 1.00 7.45 266 ALA B CA 1
ATOM 4169 C C . ALA B 1 266 ? 66.440 1.804 40.801 1.00 8.49 266 ALA B C 1
ATOM 4170 O O . ALA B 1 266 ? 67.178 0.913 41.193 1.00 5.94 266 ALA B O 1
ATOM 4172 N N . ILE B 1 267 ? 66.881 3.036 40.549 1.00 4.48 267 ILE B N 1
ATOM 4173 C CA . ILE B 1 267 ? 68.276 3.422 40.795 1.00 5.27 267 ILE B CA 1
ATOM 4174 C C . ILE B 1 267 ? 68.285 4.558 41.768 1.00 7.25 267 ILE B C 1
ATOM 4175 O O . ILE B 1 267 ? 67.655 5.590 41.508 1.00 6.60 267 ILE B O 1
ATOM 4180 N N . TYR B 1 268 ? 68.956 4.365 42.897 1.00 4.71 268 TYR B N 1
ATOM 4181 C CA . TYR B 1 268 ? 69.097 5.407 43.910 1.00 4.86 268 TYR B CA 1
ATOM 4182 C C . TYR B 1 268 ? 70.556 5.806 43.823 1.00 8.84 268 TYR B C 1
ATOM 4183 O O . TYR B 1 268 ? 71.416 4.969 44.111 1.00 8.91 268 TYR B O 1
ATOM 4192 N N . ARG B 1 269 ? 70.841 7.048 43.354 1.00 6.84 269 ARG B N 1
ATOM 4193 C CA A ARG B 1 269 ? 72.215 7.573 43.243 0.50 6.69 269 ARG B CA 1
ATOM 4194 C CA B ARG B 1 269 ? 72.219 7.546 43.249 0.50 6.52 269 ARG B CA 1
ATOM 4195 C C . ARG B 1 269 ? 72.477 8.492 44.430 1.00 10.91 269 ARG B C 1
ATOM 4196 O O . ARG B 1 269 ? 71.646 9.355 44.736 1.00 11.89 269 ARG B O 1
ATOM 4211 N N . PHE B 1 270 ? 73.608 8.302 45.126 1.00 9.68 270 PHE B N 1
ATOM 4212 C CA . PHE B 1 270 ? 73.970 9.112 46.284 1.00 10.14 270 PHE B CA 1
ATOM 4213 C C . PHE B 1 270 ? 75.226 9.885 45.994 1.00 13.70 270 PHE B C 1
ATOM 4214 O O . PHE B 1 270 ? 76.180 9.322 45.459 1.00 13.75 270 PHE B O 1
ATOM 4222 N N . GLU B 1 271 ? 75.205 11.184 46.294 1.00 10.59 271 GLU B N 1
ATOM 4223 C CA . GLU B 1 271 ? 76.340 12.057 46.020 1.00 12.63 271 GLU B CA 1
ATOM 4224 C C . GLU B 1 271 ? 76.733 12.882 47.237 1.00 18.58 271 GLU B C 1
ATOM 4225 O O . GLU B 1 271 ? 75.850 13.315 47.991 1.00 15.87 271 GLU B O 1
ATOM 4231 N N . PRO B 1 272 ? 78.057 13.111 47.456 1.00 18.13 272 PRO B N 1
ATOM 4232 C CA . PRO B 1 272 ? 78.481 13.940 48.600 1.00 19.27 272 PRO B CA 1
ATOM 4233 C C . PRO B 1 272 ? 78.025 15.402 48.505 1.00 26.17 272 PRO B C 1
ATOM 4234 O O . PRO B 1 272 ? 77.783 15.902 47.406 1.00 24.89 272 PRO B O 1
ATOM 4238 N N . LEU B 1 273 ? 77.864 16.059 49.686 1.00 27.51 273 LEU B N 1
ATOM 4239 C CA . LEU B 1 273 ? 77.429 17.447 49.975 1.00 66.68 273 LEU B CA 1
ATOM 4240 C C . LEU B 1 273 ? 75.939 17.532 50.271 1.00 89.99 273 LEU B C 1
ATOM 4241 O O . LEU B 1 273 ? 75.522 17.220 51.382 1.00 50.50 273 LEU B O 1
#

Solvent-accessible surface area: 24158 Å² total

CATH classification: 3.10.180.10 (+1 more: 2.60.40.4320)

Nearest PDB structures (foldseek):
  3p8a-assembly1_A  TM=1.003E+00  e=5.267E-55  Staphylococcus aureus
  3p8a-assembly2_B  TM=1.003E+00  e=2.600E-54  Staphylococcus aureus
  1sp8-assembly1_B  TM=6.509E-01  e=1.320E-05  Zea mays
  7x7l-assembly2_D  TM=6.883E-01  e=5.099E-05  Zea mays
  1sp8-assembly2_D  TM=6.433E-01  e=2.594E-05  Zea mays

Secondary structure (DSSP, 8-state):
--EEEEEEEE-TTGGG---GGGSS--EEEEEETTTTEEEEEEE-SSSEEEEEEES-HHHHH---STGGGT-TTTHHHHTTT--EEEEEEEE-S-HHHHHHHHHTTT---EEEE--B-----B-EEEEE---S--SSPPPEEEEESS----HHHHTTT--TTEEEEEEEEEETTHHHHHHHHHHHH--EEEE-SSEEEEE-TT---EEEEEE-SS-EEEEEEEEETT-SS-EEEEETTEEEEEEE-/--EEEEEEEE-TTGGG---GGGSS--EEEEEETTTTEEEEEEE-SSSEEEEEEES-HHHHH---STGGGT-TTTHHHHTTT--EEEEEEEE-S-HHHHHHHHHTTT---EEEE--EE-SSS-EE-EEEEE---S--SSPPPEEEEESS----HHHHTTT--TTEEEEEEEEEETTHHHHHHHHHHHH--EEEE-SSEEEEE-TT---EEEEEE-SS-EEEEEEEEETT-SS-EEEEETTEEEEEEE-

Foldseek 3Di:
DKEWAEWEWEDEPCVVDADVVNPFPWAWDFADVQAQKGWIWRAAANHTYTYMYHRDPVNNVVLPDPCSVQDQRNLCVVVPNQTTTQATEMEDQCVPVLVVLCVVVVWDKDDQDWWGDDPVIWIKTKMTTDPDDDLHRDHIYIHTPDDPVCCVVCVVNHPHLKDWAEWEWEGQCQVVVVVVCCSSQPDWDDDDPFWTWDDHPPYRHIYIYGYDPHTGREEIEMEGQPDPAWDWDQDSRHIYIYHYD/DKEWAEWEWEDEPCVVDAPVVNPFPWAWDFADVQAQKGWIWRAAALHTYTYMYHRDPVNNVCLPDPCSVQDQRNLCVVVPNQTTTQATEMEDQCVPVLVVLCVVVVWDKDDQDWWGADPDPDIWIKTKMTTDPDDDLHRDHIYIHTPDDSVVNVVCVVNHPHLKDWAEWEWEGQCLVVVVVVCCSSQPDWDDDDPFWTWDDHPPYRHIYIYGYDPGTGREEIEMEGQPDPAWDWDQDSRHIYIYHYD